Protein 8CQN (pdb70)

InterPro domains:
  IPR057717 BBH37-like, helical domain [PF25672] (109-293)
  IPR058057 Lipoprotein BBH37-like [NF033721] (5-291)

Radius of gyration: 50.83 Å; Cα contacts (8 Å, |Δi|>4): 331; chains: 2; bounding box: 78×73×153 Å

Foldseek 3Di:
DDDDDPVLVVLVVVLVVCVPPVCVVANLVRQLVVLVVVLVVLVVVLVVLVVVLVVLVVVLVVCVVVCVVCVVVNVVSVVVNVVSVVVNVVSVVVNVVSVVSSVVSVVVVVVSVVSVVVSVVVVVVVVVVVVVVVVVVVVVVVVVVVVVVVVVVVVVVVVVCVVVVPCVVVVVCVVVVCVVVVVDD/DDQDDPVLVVLVCVLVVCCVPPCPPPDLVNQLVVLVVVLVVLVVVLVVLVVVLVVLVCVLVPVQVVPPDNPPVNCVSVVVNVVSVVVNVVSVVVSVVSVVSSVVSVVVNVVSVVSVVVSVVVVVVVVVVVVVVVVVVVVVVVVVVVVVVVVVVVVVVVVVPVPCVVVVVVVVVVVVVVVVVVVVVVD

Organism: Borreliella burgdorferi (strain ATCC 35210 / DSM 4680 / CIP 102532 / B31) (NCBI:txid224326)

Nearest PDB structures (foldseek):
  8cqn-assembly1_A  TM=1.005E+00  e=6.502E-22  Borreliella burgdorferi B31
  8cqn-assembly1_B  TM=8.896E-01  e=1.145E-18  Borreliella burgdorferi B31
  3zx6-assembly1_B  TM=4.420E-01  e=7.472E-01  Archaeoglobus fulgidus DSM 4304
  5xg2-assembly1_A  TM=3.519E-01  e=7.045E-01  Pyrococcus yayanosii CH1
  8cqn-assembly1_B  TM=1.005E+00  e=1.717E-22  Borreliella burgdorferi B31

Sequence (372 aa):
LIPSTNEEKEADAAIKYLEENILKNSKFSELIREVRVIKDEYALIKADLYDVIGKINNKKTSLMENPKNNRDKINKLTQLLQNNLKIDSELEQLINMIDMAENEISSAAFFFDNAQKRLKESIIKRLESKNNRSYALKLSRQALSDARSALSNLESFASKRIEPMVRKEEIKELIKHAKTVLESLLIPSTNEEKEADAAIKYLEENILKNSKFSELIREVRVIKDEYALIKADLYDVIGKINNKKTSLMENPKNNRDKINKLTQLLQNNLKIDSELEQLINMIDMAENEISSAAFFFDNAQKRLKESIIKRLESKNNRSYALKLSRQALSDARSALSNLESFASKRIEPMVRKEEIKELIKHAKTVLESLNK

Secondary structure (DSSP, 8-state):
----SHHHHHHHHHHHHIIIIITTTS-HHHHHHHHHHHHHHHHHHHHHHHHHHHHHHHHHHHHTTSTTTTHHHHHHHHHHHHHHHHHHHHHHHHHHHHHHHHHHHHHHHHHHHHHHHHHHHHHHHHHHHHHHHHHHHHHHHHHHHHHHHHHHHHHHHHHHTHHHHHHHHHHHHHHHHTHHHHH--/----SHHHHHHHHHHHHIIIIIISS--HHHHHHHHHHHHHHHHHHHHHHHHHHHHHHHHTTTTSSS-TTTTHHHHHHHHHHHHTTHHHHHHHHHHHHHHHHHHHHHHHHHHHHHHHHHHHHHHHHHHHHHHHHHHHHHHHHHHHHHHHHHHHHHHHHHTTSHHHHHHHHHHHHHHHHHHHHHHHHT-

Solvent-accessible surface area: 23022 Å² total; per-residue (Å²): 166,145,25,64,52,126,50,3,119,98,0,36,63,9,1,77,152,6,52,109,66,64,21,171,127,42,116,31,70,78,19,33,136,54,12,122,84,19,68,89,53,0,56,127,10,62,58,56,1,166,65,3,28,25,115,0,59,100,72,40,79,58,29,83,140,90,78,189,141,27,166,90,68,16,81,105,0,57,122,10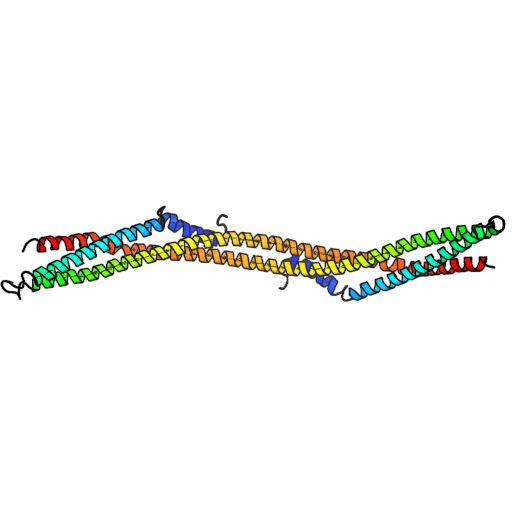,22,94,72,1,79,152,23,41,63,53,0,69,107,4,35,76,41,8,56,98,5,35,90,19,0,54,24,0,36,109,58,24,54,31,0,48,103,44,12,135,73,0,11,90,52,42,58,64,8,137,94,20,104,66,105,2,74,111,3,2,150,68,0,16,58,17,1,142,37,0,48,70,21,4,104,30,8,51,67,47,54,88,60,0,110,92,70,35,97,106,9,61,110,95,5,93,126,11,75,81,71,18,146,74,139,166,143,29,60,26,120,61,2,115,89,0,30,63,23,6,87,109,1,68,116,76,66,19,135,164,35,168,27,71,73,18,32,132,64,1,133,76,14,76,96,51,0,56,115,4,78,53,31,2,58,85,3,25,36,118,4,49,84,62,47,69,53,114,61,173,120,28,187,91,70,199,99,47,34,91,95,15,42,108,42,44,123,96,10,87,170,13,36,66,71,0,77,118,0,34,87,62,2,40,98,0,26,93,37,0,61,38,0,19,120,62,14,65,23,0,55,123,67,12,116,76,0,8,93,45,41,58,59,10,119,91,12,159,75,108,6,66,118,16,3,137,70,0,36,58,11,1,124,36,0,49,61,29,19,100,37,7,52,98,30,94,112,90,1,72,86,63,31,91,83,0,66,86,76,5,130,110,2,84,78,40,20,114,64,20,80,188

B-factor: mean 64.18, std 29.11, range [23.07, 225.37]

Structure (mmCIF, N/CA/C/O backbone):
data_8CQN
#
_entry.id   8CQN
#
_cell.length_a   99.072
_cell.length_b   52.133
_cell.length_c   95.018
_cell.angle_alpha   90.000
_cell.angle_beta   90.400
_cell.angle_gamma   90.000
#
_symmetry.space_group_name_H-M   'C 1 2 1'
#
loop_
_atom_site.group_PDB
_atom_site.id
_atom_site.type_symbol
_atom_site.label_atom_id
_atom_site.label_alt_id
_atom_site.label_comp_id
_atom_site.label_asym_id
_atom_site.label_entity_id
_atom_site.label_seq_id
_atom_site.pdbx_PDB_ins_code
_atom_site.Cartn_x
_atom_site.Cartn_y
_atom_site.Cartn_z
_atom_site.occupancy
_atom_site.B_iso_or_equiv
_atom_site.auth_seq_id
_atom_site.auth_comp_id
_atom_site.auth_asym_id
_atom_site.auth_atom_id
_atom_site.pdbx_PDB_model_num
ATOM 1 N N . LEU A 1 88 ? 14.574 -0.759 26.650 1.00 75.62 5 LEU A N 1
ATOM 2 C CA . LEU A 1 88 ? 14.608 -0.484 28.142 1.00 80.84 5 LEU A CA 1
ATOM 3 C C . LEU A 1 88 ? 13.190 -0.408 28.720 1.00 68.70 5 LEU A C 1
ATOM 4 O O . LEU A 1 88 ? 12.966 -0.987 29.767 1.00 75.83 5 LEU A O 1
ATOM 9 N N . ILE A 1 89 ? 12.285 0.305 28.060 1.00 69.61 6 ILE A N 1
ATOM 10 C CA . ILE A 1 89 ? 10.812 0.315 28.328 1.00 77.36 6 ILE A CA 1
ATOM 11 C C . ILE A 1 89 ? 10.332 -1.102 28.702 1.00 77.17 6 ILE A C 1
ATOM 12 O O . ILE A 1 89 ? 10.770 -2.093 28.110 1.00 81.69 6 ILE A O 1
ATOM 17 N N . PRO A 1 90 ? 9.462 -1.269 29.734 1.00 73.25 7 PRO A N 1
ATOM 18 C CA . PRO A 1 90 ? 8.870 -2.572 30.041 1.00 69.12 7 PRO A CA 1
ATOM 19 C C . PRO A 1 90 ? 7.706 -2.901 29.102 1.00 69.65 7 PRO A C 1
ATOM 20 O O . PRO A 1 90 ? 6.943 -1.987 28.780 1.00 67.36 7 PRO A O 1
ATOM 24 N N . SER A 1 91 ? 7.558 -4.181 28.740 1.00 70.12 8 SER A N 1
ATOM 25 C CA . SER A 1 91 ? 6.609 -4.651 27.692 1.00 66.51 8 SER A CA 1
ATOM 26 C C . SER A 1 91 ? 5.677 -5.740 28.212 1.00 60.95 8 SER A C 1
ATOM 27 O O . SER A 1 91 ? 4.473 -5.544 28.066 1.00 60.53 8 SER A O 1
ATOM 30 N N . THR A 1 92 ? 6.216 -6.835 28.767 1.00 62.53 9 THR A N 1
ATOM 31 C CA . THR A 1 92 ? 5.423 -8.000 29.260 1.00 61.55 9 THR A CA 1
ATOM 32 C C . THR A 1 92 ? 4.372 -7.511 30.262 1.00 55.06 9 THR A C 1
ATOM 33 O O . THR A 1 92 ? 4.553 -6.408 30.797 1.00 63.00 9 THR A O 1
ATOM 37 N N . ASN A 1 93 ? 3.302 -8.276 30.492 1.00 58.21 10 ASN A N 1
ATOM 38 C CA . ASN A 1 93 ? 2.190 -7.858 31.396 1.00 63.04 10 ASN A CA 1
ATOM 39 C C . ASN A 1 93 ? 2.721 -7.637 32.822 1.00 62.59 10 ASN A C 1
ATOM 40 O O . ASN A 1 93 ? 2.224 -6.707 33.497 1.00 54.44 10 ASN A O 1
ATOM 45 N N . GLU A 1 94 ? 3.715 -8.432 33.232 1.00 52.31 11 GLU A N 1
ATOM 46 C CA . GLU A 1 94 ? 4.229 -8.498 34.619 1.00 50.22 11 GLU A CA 1
ATOM 47 C C . GLU A 1 94 ? 5.174 -7.311 34.826 1.00 54.36 11 GLU A C 1
ATOM 48 O O . GLU A 1 94 ? 5.055 -6.599 35.870 1.00 56.90 11 GLU A O 1
ATOM 54 N N . GLU A 1 95 ? 6.058 -7.084 33.853 1.00 52.55 12 GLU A N 1
ATOM 55 C CA . GLU A 1 95 ? 6.957 -5.899 33.812 1.00 52.67 12 GLU A CA 1
ATOM 56 C C . GLU A 1 95 ? 6.128 -4.622 33.951 1.00 52.70 12 GLU A C 1
ATOM 57 O O . GLU A 1 95 ? 6.534 -3.749 34.710 1.00 53.54 12 GLU A O 1
ATOM 63 N N . LYS A 1 96 ? 5.010 -4.509 33.242 1.00 58.03 13 LYS A N 1
ATOM 64 C CA . LYS A 1 96 ? 4.182 -3.280 33.319 1.00 60.98 13 LYS A CA 1
ATOM 65 C C . LYS A 1 96 ? 3.592 -3.237 34.726 1.00 57.11 13 LYS A C 1
ATOM 66 O O . LYS A 1 96 ? 3.569 -2.136 35.318 1.00 68.27 13 LYS A O 1
ATOM 72 N N . GLU A 1 97 ? 3.180 -4.393 35.258 1.00 52.67 14 GLU A N 1
ATOM 73 C CA . GLU A 1 97 ? 2.427 -4.483 36.542 1.00 50.74 14 GLU A CA 1
ATOM 74 C C . GLU A 1 97 ? 3.330 -3.967 37.679 1.00 50.87 14 GLU A C 1
ATOM 75 O O . GLU A 1 97 ? 2.864 -3.151 38.502 1.00 51.77 14 GLU A O 1
ATOM 81 N N . ALA A 1 98 ? 4.598 -4.369 37.681 1.00 46.58 15 ALA A N 1
ATOM 82 C CA . ALA A 1 98 ? 5.629 -3.829 38.588 1.00 50.99 15 ALA A CA 1
ATOM 83 C C . ALA A 1 98 ? 5.792 -2.344 38.311 1.00 54.42 15 ALA A C 1
ATOM 84 O O . ALA A 1 98 ? 5.513 -1.557 39.228 1.00 66.17 15 ALA A O 1
ATOM 86 N N . ASP A 1 99 ? 6.186 -1.980 37.090 1.00 56.30 16 ASP A N 1
ATOM 87 C CA . ASP A 1 99 ? 6.461 -0.565 36.735 1.00 59.76 16 ASP A CA 1
ATOM 88 C C . ASP A 1 99 ? 5.341 0.297 37.328 1.00 60.73 16 ASP A C 1
ATOM 89 O O . ASP A 1 99 ? 5.647 1.295 38.044 1.00 54.84 16 ASP A O 1
ATOM 94 N N . ALA A 1 100 ? 4.096 -0.119 37.098 1.00 57.64 17 ALA A N 1
ATOM 95 C CA . ALA A 1 100 ? 2.880 0.620 37.507 1.00 58.68 17 ALA A CA 1
ATOM 96 C C . ALA A 1 100 ? 2.895 0.826 39.024 1.00 59.14 17 ALA A C 1
ATOM 97 O O . ALA A 1 100 ? 2.781 1.986 39.445 1.00 75.77 17 ALA A O 1
ATOM 99 N N . ALA A 1 101 ? 3.135 -0.235 39.801 1.00 58.35 18 ALA A N 1
ATOM 100 C CA . ALA A 1 101 ? 3.244 -0.216 41.287 1.00 55.54 18 ALA A CA 1
ATOM 101 C C . ALA A 1 101 ? 4.372 0.713 41.764 1.00 50.51 18 ALA A C 1
ATOM 102 O O . ALA A 1 101 ? 4.150 1.491 42.680 1.00 56.02 18 ALA A O 1
ATOM 104 N N . ILE A 1 102 ? 5.556 0.593 41.183 1.00 55.36 19 ILE A N 1
ATOM 105 C CA . ILE A 1 102 ? 6.742 1.418 41.543 1.00 57.46 19 ILE A CA 1
ATOM 106 C C . ILE A 1 102 ? 6.457 2.894 41.247 1.00 61.52 19 ILE A C 1
ATOM 107 O O . ILE A 1 102 ? 6.696 3.723 42.130 1.00 72.12 19 ILE A O 1
ATOM 112 N N . LYS A 1 103 ? 5.969 3.219 40.056 1.00 65.92 20 LYS A N 1
ATOM 113 C CA . LYS A 1 103 ? 5.735 4.633 39.643 1.00 72.13 20 LYS A CA 1
ATOM 114 C C . LYS A 1 103 ? 4.623 5.236 40.514 1.00 69.42 20 LYS A C 1
ATOM 115 O O . LYS A 1 103 ? 4.632 6.478 40.748 1.00 60.88 20 LYS A O 1
ATOM 121 N N . TYR A 1 104 ? 3.708 4.388 40.998 1.00 67.94 21 TYR A N 1
ATOM 122 C CA . TYR A 1 104 ? 2.565 4.823 41.839 1.00 72.08 21 TYR A CA 1
ATOM 123 C C . TYR A 1 104 ? 3.077 5.232 43.227 1.00 66.85 21 TYR A C 1
ATOM 124 O O . TYR A 1 104 ? 2.583 6.229 43.779 1.00 61.20 21 TYR A O 1
ATOM 133 N N . LEU A 1 105 ? 4.048 4.500 43.773 1.00 67.39 22 LEU A N 1
ATOM 134 C CA . LEU A 1 105 ? 4.689 4.886 45.057 1.00 70.25 22 LEU A CA 1
ATOM 135 C C . LEU A 1 105 ? 5.404 6.203 44.790 1.00 77.20 22 LEU A C 1
ATOM 136 O O . LEU A 1 105 ? 5.032 7.227 45.390 1.00 85.93 22 LEU A O 1
ATOM 141 N N . GLU A 1 106 ? 6.337 6.147 43.845 1.00 83.63 23 GLU A N 1
ATOM 142 C CA . GLU A 1 106 ? 7.178 7.278 43.399 1.00 84.68 23 GLU A CA 1
ATOM 143 C C . GLU A 1 106 ? 6.319 8.541 43.328 1.00 86.46 23 GLU A C 1
ATOM 144 O O . GLU A 1 106 ? 6.603 9.469 44.085 1.00 84.31 23 GLU A O 1
ATOM 150 N N . GLU A 1 107 ? 5.285 8.570 42.492 1.00 82.03 24 GLU A N 1
ATOM 151 C CA . GLU A 1 107 ? 4.806 9.870 41.960 1.00 94.85 24 GLU A CA 1
ATOM 152 C C . GLU A 1 107 ? 3.572 10.403 42.699 1.00 88.02 24 GLU A C 1
ATOM 153 O O . GLU A 1 107 ? 3.024 11.394 42.211 1.00 104.68 24 GLU A O 1
ATOM 159 N N . ASN A 1 108 ? 3.174 9.851 43.846 1.00 87.22 25 ASN A N 1
ATOM 160 C CA . ASN A 1 108 ? 2.195 10.548 44.732 1.00 101.32 25 ASN A CA 1
ATOM 161 C C . ASN A 1 108 ? 2.460 10.280 46.218 1.00 105.25 25 ASN A C 1
ATOM 162 O O . ASN A 1 108 ? 1.956 11.068 47.045 1.00 111.15 25 ASN A O 1
ATOM 167 N N . ILE A 1 109 ? 3.191 9.220 46.560 1.00 99.94 26 ILE A N 1
ATOM 168 C CA . ILE A 1 109 ? 3.575 8.930 47.970 1.00 92.28 26 ILE A CA 1
ATOM 169 C C . ILE A 1 109 ? 4.929 9.597 48.206 1.00 80.24 26 ILE A C 1
ATOM 170 O O . ILE A 1 109 ? 5.000 10.513 49.028 1.00 77.40 26 ILE A O 1
ATOM 175 N N . LEU A 1 110 ? 5.936 9.200 47.432 1.00 82.75 27 LEU A N 1
ATOM 176 C CA . LEU A 1 110 ? 7.346 9.678 47.544 1.00 91.30 27 LEU A CA 1
ATOM 177 C C . LEU A 1 110 ? 7.523 11.033 46.845 1.00 91.95 27 LEU A C 1
ATOM 178 O O . LEU A 1 110 ? 8.671 11.506 46.724 1.00 89.94 27 LEU A O 1
ATOM 183 N N . LYS A 1 111 ? 6.430 11.638 46.389 1.00 107.63 28 LYS A N 1
ATOM 184 C CA . LYS A 1 111 ? 6.438 13.053 45.956 1.00 108.00 28 LYS A CA 1
ATOM 185 C C . LYS A 1 111 ? 5.494 13.867 46.845 1.00 111.49 28 LYS A C 1
ATOM 186 O O . LYS A 1 111 ? 5.454 15.086 46.648 1.00 116.70 28 LYS A O 1
ATOM 192 N N . ASN A 1 112 ? 4.808 13.237 47.810 1.00 117.00 29 ASN A N 1
ATOM 193 C CA . ASN A 1 112 ? 4.057 13.948 48.886 1.00 123.09 29 ASN A CA 1
ATOM 194 C C . ASN A 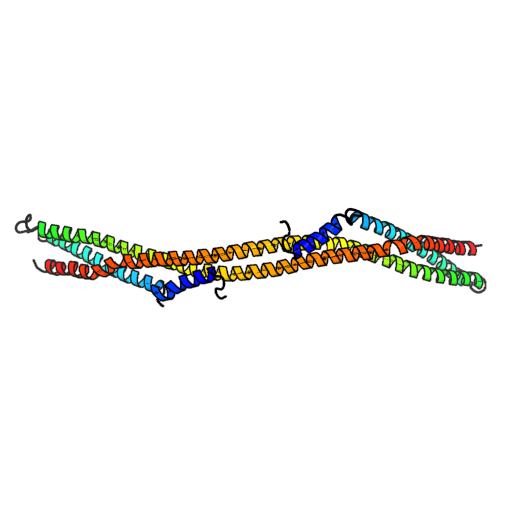1 112 ? 5.015 14.038 50.096 1.00 124.26 29 ASN A C 1
ATOM 195 O O . ASN A 1 112 ? 4.962 15.060 50.810 1.00 115.55 29 ASN A O 1
ATOM 200 N N . SER A 1 113 ? 5.893 13.046 50.302 1.00 121.58 30 SER A N 1
ATOM 201 C CA . SER A 1 113 ? 6.620 12.740 51.567 1.00 110.29 30 SER A CA 1
ATOM 202 C C . SER A 1 113 ? 7.839 11.852 51.288 1.00 95.94 30 SER A C 1
ATOM 203 O O . SER A 1 113 ? 7.652 10.636 51.365 1.00 86.69 30 SER A O 1
ATOM 206 N N . LYS A 1 114 ? 9.032 12.396 51.021 1.00 87.75 31 LYS A N 1
ATOM 207 C CA . LYS A 1 114 ? 10.195 11.565 50.583 1.00 90.91 31 LYS A CA 1
ATOM 208 C C . LYS A 1 114 ? 10.912 10.923 51.788 1.00 85.37 31 LYS A C 1
ATOM 209 O O . LYS A 1 114 ? 10.775 11.441 52.918 1.00 76.98 31 LYS A O 1
ATOM 215 N N . PHE A 1 115 ? 11.704 9.876 51.526 1.00 75.26 32 PHE A N 1
ATOM 216 C CA . PHE A 1 115 ? 12.304 8.962 52.537 1.00 75.31 32 PHE A CA 1
ATOM 217 C C . PHE A 1 115 ? 13.159 9.693 53.571 1.00 78.11 32 PHE A C 1
ATOM 218 O O . PHE A 1 115 ? 12.946 9.480 54.774 1.00 88.71 32 PHE A O 1
ATOM 226 N N . SER A 1 116 ? 14.123 10.495 53.134 1.00 79.93 33 SER A N 1
ATOM 227 C CA . SER A 1 116 ? 14.993 11.280 54.047 1.00 79.45 33 SER A CA 1
ATOM 228 C C . SER A 1 116 ? 14.132 12.023 55.082 1.00 71.11 33 SER A C 1
ATOM 229 O O . SER A 1 116 ? 14.518 12.068 56.266 1.00 65.74 33 SER A O 1
ATOM 232 N N . GLU A 1 117 ? 13.018 12.605 54.644 1.00 64.73 34 GLU A N 1
ATOM 233 C CA . GLU A 1 117 ? 12.229 13.555 55.463 1.00 72.40 34 GLU A CA 1
ATOM 234 C C . GLU A 1 117 ? 11.258 12.753 56.337 1.00 75.51 34 GLU A C 1
ATOM 235 O O . GLU A 1 117 ? 10.697 13.330 57.302 1.00 71.15 34 GLU A O 1
ATOM 241 N N . LEU A 1 118 ? 11.071 11.469 56.022 1.00 74.36 35 LEU A N 1
ATOM 242 C CA . LEU A 1 118 ? 10.257 10.546 56.854 1.00 71.47 35 LEU A CA 1
ATOM 243 C C . LEU A 1 118 ? 11.134 10.010 57.980 1.00 74.92 35 LEU A C 1
ATOM 244 O O . LEU A 1 118 ? 10.608 9.866 59.116 1.00 70.26 35 LEU A O 1
ATOM 249 N N . ILE A 1 119 ? 12.393 9.701 57.650 1.00 71.65 36 ILE A N 1
ATOM 250 C CA . ILE A 1 119 ? 13.442 9.250 58.606 1.00 72.46 36 ILE A CA 1
ATOM 251 C C . ILE A 1 119 ? 13.700 10.371 59.610 1.00 72.74 36 ILE A C 1
ATOM 252 O O . ILE A 1 119 ? 13.780 10.070 60.816 1.00 63.89 36 ILE A O 1
ATOM 257 N N . ARG A 1 120 ? 13.838 11.612 59.141 1.00 73.64 37 ARG A N 1
ATOM 258 C CA . ARG A 1 120 ? 14.123 12.739 60.067 1.00 83.30 37 ARG A CA 1
ATOM 259 C C . ARG A 1 120 ? 12.904 12.862 60.978 1.00 75.74 37 ARG A C 1
ATOM 260 O O . ARG A 1 120 ? 13.084 12.838 62.200 1.00 70.31 37 ARG A O 1
ATOM 268 N N . GLU A 1 121 ? 11.709 12.857 60.388 1.00 77.17 38 GLU A N 1
ATOM 269 C CA . GLU A 1 121 ? 10.428 12.921 61.130 1.00 75.61 38 GLU A CA 1
ATOM 270 C C . GLU A 1 121 ? 10.587 12.071 62.395 1.00 72.93 38 GLU A C 1
ATOM 271 O O . GLU A 1 121 ? 10.588 12.633 63.489 1.00 77.33 38 GLU A O 1
A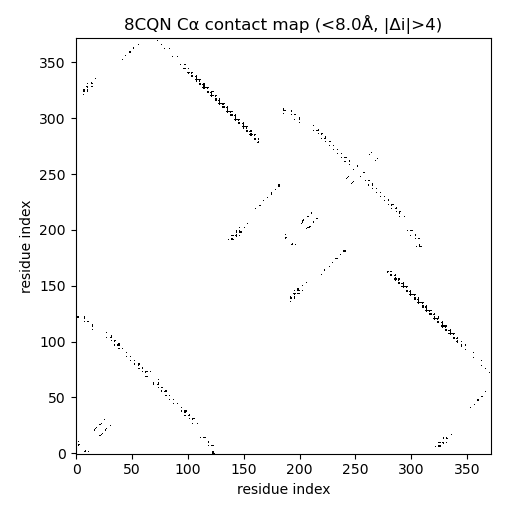TOM 277 N N . VAL A 1 122 ? 10.794 10.766 62.240 1.00 71.91 39 VAL A N 1
ATOM 278 C CA . VAL A 1 122 ? 10.747 9.784 63.362 1.00 65.92 39 VAL A CA 1
ATOM 279 C C . VAL A 1 122 ? 11.899 10.036 64.337 1.00 67.92 39 VAL A C 1
ATOM 280 O O . VAL A 1 122 ? 11.678 9.923 65.545 1.00 65.86 39 VAL A O 1
ATOM 284 N N . ARG A 1 123 ? 13.083 10.356 63.824 1.00 67.86 40 ARG A N 1
ATOM 285 C CA . ARG A 1 123 ? 14.311 10.477 64.644 1.00 73.88 40 ARG A CA 1
ATOM 286 C C . ARG A 1 123 ? 14.149 11.661 65.598 1.00 64.23 40 ARG A C 1
ATOM 287 O O . ARG A 1 123 ? 14.715 11.626 66.679 1.00 67.08 40 ARG A O 1
ATOM 295 N N . VAL A 1 124 ? 13.352 12.645 65.225 1.00 65.17 41 VAL A N 1
ATOM 296 C CA . VAL A 1 124 ? 13.030 13.805 66.099 1.00 61.68 41 VAL A CA 1
ATOM 297 C C . VAL A 1 124 ? 12.289 13.275 67.318 1.00 56.39 41 VAL A C 1
ATOM 298 O O . VAL A 1 124 ? 12.700 13.600 68.439 1.00 60.57 41 VAL A O 1
ATOM 302 N N . ILE A 1 125 ? 11.235 12.491 67.109 1.00 55.11 42 ILE A N 1
ATOM 303 C CA . ILE A 1 125 ? 10.357 12.057 68.227 1.00 56.58 42 ILE A CA 1
ATOM 304 C C . ILE A 1 125 ? 11.084 10.954 69.025 1.00 59.98 42 ILE A C 1
ATOM 305 O O . ILE A 1 125 ? 10.959 10.909 70.278 1.00 62.63 42 ILE A O 1
ATOM 310 N N . LYS A 1 126 ? 11.864 10.123 68.341 1.00 55.55 43 LYS A N 1
ATOM 311 C CA . LYS A 1 126 ? 12.739 9.114 68.982 1.00 54.27 43 LYS A CA 1
ATOM 312 C C . LYS A 1 126 ? 13.610 9.804 70.035 1.00 55.67 43 LYS A C 1
ATOM 313 O O . LYS A 1 126 ? 13.690 9.302 71.174 1.00 47.16 43 LYS A O 1
ATOM 319 N N . ASP A 1 127 ? 14.226 10.922 69.651 1.00 57.03 44 ASP A N 1
ATOM 320 C CA . ASP A 1 127 ? 15.062 11.771 70.540 1.00 59.48 44 ASP A CA 1
ATOM 321 C C . ASP A 1 127 ? 14.189 12.330 71.654 1.00 58.91 44 ASP A C 1
ATOM 322 O O . ASP A 1 127 ? 14.633 12.397 72.806 1.00 64.40 44 ASP A O 1
ATOM 327 N N . GLU A 1 128 ? 12.977 12.709 71.306 1.00 53.28 45 GLU A N 1
ATOM 328 C CA . GLU A 1 128 ? 12.100 13.419 72.250 1.00 53.71 45 GLU A CA 1
ATOM 329 C C . GLU A 1 128 ? 11.737 12.418 73.347 1.00 56.71 45 GLU A C 1
ATOM 330 O O . GLU A 1 128 ? 11.630 12.830 74.512 1.00 64.34 45 GLU A O 1
ATOM 336 N N . TYR A 1 129 ? 11.624 11.137 72.995 1.00 48.62 46 TYR A N 1
ATOM 337 C CA . TYR A 1 129 ? 11.118 10.105 73.928 1.00 47.11 46 TYR A CA 1
ATOM 338 C C . TYR A 1 129 ? 12.273 9.674 74.826 1.00 43.59 46 TYR A C 1
ATOM 339 O O . TYR A 1 129 ? 12.035 9.176 75.880 1.00 47.17 46 TYR A O 1
ATOM 348 N N . ALA A 1 130 ? 13.494 9.849 74.356 1.00 48.56 47 ALA A N 1
ATOM 349 C CA . ALA A 1 130 ? 14.727 9.449 75.048 1.00 47.30 47 ALA A CA 1
ATOM 350 C C . ALA A 1 130 ? 14.974 10.464 76.162 1.00 46.45 47 ALA A C 1
ATOM 351 O O . ALA A 1 130 ? 15.407 10.035 77.271 1.00 56.34 47 ALA A O 1
ATOM 353 N N . LEU A 1 131 ? 14.683 11.734 75.895 1.00 39.52 48 LEU A N 1
ATOM 354 C CA . LEU A 1 131 ? 14.755 12.797 76.939 1.00 44.27 48 LEU A CA 1
ATOM 355 C C . LEU A 1 131 ? 13.714 12.501 78.019 1.00 37.56 48 LEU A C 1
ATOM 356 O O . LEU A 1 131 ? 13.975 12.728 79.178 1.00 47.27 48 LEU A O 1
ATOM 361 N N . ILE A 1 132 ? 12.548 12.046 77.619 1.00 34.67 49 ILE A N 1
ATOM 362 C CA . ILE A 1 132 ? 11.423 11.782 78.548 1.00 40.19 49 ILE A CA 1
ATOM 363 C C . ILE A 1 132 ? 11.835 10.614 79.435 1.00 40.33 49 ILE A C 1
ATOM 364 O O . ILE A 1 132 ? 11.704 10.750 80.641 1.00 39.42 49 ILE A O 1
ATOM 369 N N . LYS A 1 133 ? 12.325 9.530 78.833 1.00 39.05 50 LYS A N 1
ATOM 370 C CA . LYS A 1 133 ? 12.945 8.414 79.581 1.00 43.33 50 LYS A CA 1
ATOM 371 C C . LYS A 1 133 ? 13.984 8.995 80.547 1.00 37.92 50 LYS A C 1
ATOM 372 O O . LYS A 1 133 ? 13.953 8.677 81.688 1.00 34.96 50 LYS A O 1
ATOM 378 N N . ALA A 1 134 ? 14.919 9.789 80.063 1.00 35.43 51 ALA A N 1
ATOM 379 C CA . ALA A 1 134 ? 16.031 10.294 80.892 1.00 39.53 51 ALA A CA 1
ATOM 380 C C . ALA A 1 134 ? 15.420 10.927 82.138 1.00 40.54 51 ALA A C 1
ATOM 381 O O . ALA A 1 134 ? 15.817 10.603 83.246 1.00 45.69 51 ALA A O 1
ATOM 383 N N . ASP A 1 135 ? 14.453 11.790 81.931 1.00 39.13 52 ASP A N 1
ATOM 384 C CA . ASP A 1 135 ? 13.820 12.562 83.011 1.00 40.87 52 ASP A CA 1
ATOM 385 C C . ASP A 1 135 ? 13.116 11.642 83.990 1.00 38.10 52 ASP A C 1
ATOM 386 O O . ASP A 1 135 ? 13.141 11.909 85.197 1.00 44.00 52 ASP A O 1
ATOM 391 N N . LEU A 1 136 ? 12.426 10.628 83.494 1.00 39.83 53 LEU A N 1
ATOM 392 C CA . LEU A 1 136 ? 11.732 9.681 84.389 1.00 35.79 53 LEU A CA 1
ATOM 393 C C . LEU A 1 136 ? 12.777 8.979 85.252 1.00 37.08 53 LEU A C 1
ATOM 394 O O . LEU A 1 136 ? 12.537 8.807 86.459 1.00 38.43 53 LEU A O 1
ATOM 399 N N . TYR A 1 137 ? 13.897 8.594 84.649 1.00 35.01 54 TYR A N 1
ATOM 400 C CA . TYR A 1 137 ? 14.940 7.789 85.320 1.00 40.82 54 TYR A CA 1
ATOM 401 C C . TYR A 1 137 ? 15.576 8.631 86.427 1.00 37.54 54 TYR A C 1
ATOM 402 O O . TYR A 1 137 ? 16.003 8.119 87.454 1.00 42.67 54 TYR A O 1
ATOM 411 N N . ASP A 1 138 ? 15.646 9.922 86.177 1.00 36.16 55 ASP A N 1
ATOM 412 C CA . ASP A 1 138 ? 16.230 10.922 87.087 1.00 36.83 55 ASP A CA 1
ATOM 413 C C . ASP A 1 138 ? 15.296 10.981 88.284 1.00 37.89 55 ASP A C 1
ATOM 414 O O . ASP A 1 138 ? 15.738 10.819 89.418 1.00 52.64 55 ASP A O 1
ATOM 419 N N . VAL A 1 139 ? 14.015 11.105 88.056 1.00 35.97 56 VAL A N 1
ATOM 420 C CA . VAL A 1 139 ? 13.091 11.282 89.210 1.00 36.73 56 VAL A CA 1
ATOM 421 C C . VAL A 1 139 ? 12.983 9.966 89.968 1.00 32.65 56 VAL A C 1
ATOM 422 O O . VAL A 1 139 ? 13.023 10.010 91.186 1.00 38.21 56 VAL A O 1
ATOM 426 N N . ILE A 1 140 ? 12.920 8.833 89.291 1.00 33.92 57 ILE A N 1
ATOM 427 C CA . ILE A 1 140 ? 12.877 7.501 89.972 1.00 34.47 57 ILE A CA 1
ATOM 428 C C . ILE A 1 140 ? 14.063 7.392 90.920 1.00 31.78 57 ILE A C 1
ATOM 429 O O . ILE A 1 140 ? 13.879 6.957 92.049 1.00 37.11 57 ILE A O 1
ATOM 434 N N . GLY A 1 141 ? 15.250 7.738 90.435 1.00 29.21 58 GLY A N 1
ATOM 435 C CA . GLY A 1 141 ? 16.490 7.667 91.215 1.00 33.09 58 GLY A CA 1
ATOM 436 C C . GLY A 1 141 ? 16.427 8.520 92.474 1.00 34.57 58 GLY A C 1
ATOM 437 O O . GLY A 1 141 ? 16.706 7.985 93.591 1.00 39.71 58 GLY A O 1
ATOM 438 N N . LYS A 1 142 ? 16.054 9.785 92.297 1.00 31.77 59 LYS A N 1
ATOM 439 C CA . LYS A 1 142 ? 15.736 10.718 93.403 1.00 38.50 59 LYS A CA 1
ATOM 440 C C . LYS A 1 142 ? 14.686 10.049 94.311 1.00 41.94 59 LYS A C 1
ATOM 441 O O . LYS A 1 142 ? 14.951 9.993 95.531 1.00 47.34 59 LYS A O 1
ATOM 447 N N . ILE A 1 143 ? 13.597 9.464 93.778 1.00 33.63 60 ILE A N 1
ATOM 448 C CA . ILE A 1 143 ? 12.619 8.793 94.688 1.00 36.83 60 ILE A CA 1
ATOM 449 C C . ILE A 1 143 ? 13.380 7.760 95.523 1.00 35.19 60 ILE A C 1
ATOM 450 O O . ILE A 1 143 ? 13.221 7.771 96.749 1.00 30.20 60 ILE A O 1
ATOM 455 N N . ASN A 1 144 ? 14.162 6.892 94.893 1.00 34.09 61 ASN A N 1
ATOM 456 C CA . ASN A 1 144 ? 14.779 5.744 95.600 1.00 32.56 61 ASN A CA 1
ATOM 457 C C . ASN A 1 144 ? 15.807 6.238 96.607 1.00 34.53 61 ASN A C 1
ATOM 458 O O . ASN A 1 144 ? 15.707 5.884 97.789 1.00 39.88 61 ASN A O 1
ATOM 463 N N . ASN A 1 145 ? 16.682 7.157 96.186 1.00 34.34 62 ASN A N 1
ATOM 464 C CA . ASN A 1 145 ? 17.716 7.701 97.093 1.00 28.55 62 ASN A CA 1
ATOM 465 C C . ASN A 1 145 ? 17.023 8.370 98.280 1.00 29.79 62 ASN A C 1
ATOM 466 O O . ASN A 1 145 ? 17.505 8.211 99.396 1.00 34.35 62 ASN A O 1
ATOM 471 N N . LYS A 1 146 ? 15.892 9.030 98.108 1.00 31.91 63 LYS A N 1
ATOM 472 C CA . LYS A 1 146 ? 15.313 9.696 99.300 1.00 35.76 63 LYS A CA 1
ATOM 473 C C . LYS A 1 146 ? 14.822 8.573 100.207 1.00 44.47 63 LYS A C 1
ATOM 474 O O . LYS A 1 146 ? 15.188 8.562 101.405 1.00 52.58 63 LYS A O 1
ATOM 480 N N . LYS A 1 147 ? 14.124 7.598 99.633 1.00 48.04 64 LYS A N 1
ATOM 481 C CA . LYS A 1 147 ? 13.474 6.513 100.408 1.00 48.98 64 LYS A CA 1
ATOM 482 C C . LYS A 1 147 ? 14.539 5.788 101.219 1.00 47.01 64 LYS A C 1
ATOM 483 O O . LYS A 1 147 ? 14.309 5.538 102.447 1.00 40.66 64 LYS A O 1
ATOM 489 N N . THR A 1 148 ? 15.665 5.469 100.581 1.00 38.99 65 THR A N 1
ATOM 490 C CA . THR A 1 148 ? 16.718 4.718 101.286 1.00 41.18 65 THR A CA 1
ATOM 491 C C . THR A 1 148 ? 17.154 5.488 102.542 1.00 42.46 65 THR A C 1
ATOM 492 O O . THR A 1 148 ? 17.143 4.917 103.664 1.00 45.89 65 THR A O 1
ATOM 496 N N . SER A 1 149 ? 17.457 6.765 102.390 1.00 39.89 66 SER A N 1
ATOM 497 C CA . SER A 1 149 ? 17.892 7.637 103.508 1.00 42.78 66 SER A CA 1
ATOM 498 C C . SER A 1 149 ? 16.845 7.582 104.622 1.00 38.32 66 SER A C 1
ATOM 499 O O . SER A 1 149 ? 17.156 7.187 105.701 1.00 53.80 66 SER A O 1
ATOM 502 N N . LEU A 1 150 ? 15.622 7.928 104.313 1.00 37.70 67 LEU A N 1
ATOM 503 C CA . LEU A 1 150 ? 14.502 7.890 105.269 1.00 41.73 67 LEU A CA 1
ATOM 504 C C . LEU A 1 150 ? 14.427 6.501 105.920 1.00 40.67 67 LEU A C 1
ATOM 505 O O . LEU A 1 150 ? 13.885 6.356 107.031 1.00 40.04 67 LEU A O 1
ATOM 510 N N . MET A 1 151 ? 14.929 5.466 105.279 1.00 46.05 68 MET A N 1
ATOM 511 C CA . MET A 1 151 ? 14.688 4.123 105.852 1.00 51.09 68 MET A CA 1
ATOM 512 C C . MET A 1 151 ? 15.599 3.841 107.056 1.00 48.88 68 MET A C 1
ATOM 513 O O . MET A 1 151 ? 15.332 2.858 107.732 1.00 49.02 68 MET A O 1
ATOM 518 N N . GLU A 1 152 ? 16.617 4.649 107.353 1.00 58.45 69 GLU A N 1
ATOM 519 C CA . GLU A 1 152 ? 17.448 4.393 108.565 1.00 71.94 69 GLU A CA 1
ATOM 520 C C . GLU A 1 152 ? 16.762 5.059 109.768 1.00 75.04 69 GLU A C 1
ATOM 521 O O . GLU A 1 152 ? 17.393 5.115 110.830 1.00 97.61 69 GLU A O 1
ATOM 527 N N . ASN A 1 153 ? 15.485 5.443 109.608 1.00 69.77 70 ASN A N 1
ATOM 528 C CA . ASN A 1 153 ? 14.588 6.030 110.635 1.00 64.29 70 ASN A CA 1
ATOM 529 C C . ASN A 1 153 ? 13.132 5.709 110.271 1.00 70.46 70 ASN A C 1
ATOM 530 O O . ASN A 1 153 ? 12.250 6.579 110.271 1.00 69.83 70 ASN A O 1
ATOM 535 N N . PRO A 1 154 ? 12.804 4.421 110.010 1.00 67.36 71 PRO A N 1
ATOM 536 C CA . PRO A 1 154 ? 11.514 4.051 109.421 1.00 60.83 71 PRO A CA 1
ATOM 537 C C . PRO A 1 154 ? 10.261 4.225 110.287 1.00 60.97 71 PRO A C 1
ATOM 538 O O . PRO A 1 154 ? 9.172 4.240 109.753 1.00 71.42 71 PRO A O 1
ATOM 542 N N . LYS A 1 155 ? 10.402 4.310 111.602 1.00 71.35 72 LYS A N 1
ATOM 543 C CA . LYS A 1 155 ? 9.218 4.525 112.464 1.00 67.17 72 LYS A CA 1
ATOM 544 C C . LYS A 1 155 ? 8.737 5.957 112.214 1.00 68.22 72 LYS A C 1
ATOM 545 O O . LYS A 1 155 ? 7.569 6.109 111.816 1.00 59.89 72 LYS A O 1
ATOM 551 N N . ASN A 1 156 ? 9.636 6.949 112.348 1.00 68.55 73 ASN A N 1
ATOM 552 C CA . ASN A 1 156 ? 9.313 8.402 112.232 1.00 66.42 73 ASN A CA 1
ATOM 553 C C . ASN A 1 156 ? 8.936 8.780 110.785 1.00 58.16 73 ASN A C 1
ATOM 554 O O . ASN A 1 156 ? 8.345 9.839 110.587 1.00 46.25 73 ASN A O 1
ATOM 559 N N . ASN A 1 157 ? 9.263 7.951 109.797 1.00 52.98 74 ASN A N 1
ATOM 560 C CA . ASN A 1 157 ? 9.167 8.316 108.365 1.00 55.06 74 ASN A CA 1
ATOM 561 C C . ASN A 1 157 ? 8.154 7.411 107.657 1.00 50.70 74 ASN A C 1
ATOM 562 O O . ASN A 1 157 ? 8.058 7.441 106.422 1.00 52.70 74 ASN A O 1
ATOM 567 N N . ARG A 1 158 ? 7.373 6.671 108.419 1.00 45.87 75 ARG A N 1
ATOM 568 C CA . ARG A 1 158 ? 6.400 5.717 107.854 1.00 45.23 75 ARG A CA 1
ATOM 569 C C . ARG A 1 158 ? 5.617 6.394 106.734 1.00 42.12 75 ARG A C 1
ATOM 570 O O . ARG A 1 158 ? 5.588 5.871 105.604 1.00 46.09 75 ARG A O 1
ATOM 578 N N . ASP A 1 159 ? 4.982 7.512 107.031 1.00 42.97 76 ASP A N 1
ATOM 579 C CA . ASP A 1 159 ? 4.106 8.181 106.047 1.00 41.13 76 ASP A CA 1
ATOM 580 C C . ASP A 1 159 ? 4.968 8.514 104.837 1.00 40.56 76 ASP A C 1
ATOM 581 O O . ASP A 1 159 ? 4.711 7.960 103.748 1.00 51.41 76 ASP A O 1
ATOM 586 N N . LYS A 1 160 ? 6.026 9.278 105.051 1.00 41.68 77 LYS A N 1
ATOM 587 C CA . LYS A 1 160 ? 6.950 9.703 103.974 1.00 40.82 77 LYS A CA 1
ATOM 588 C C . LYS A 1 160 ? 7.290 8.469 103.142 1.00 42.95 77 LYS A C 1
ATOM 589 O O . LYS A 1 160 ? 7.207 8.542 101.915 1.00 42.93 77 LYS A O 1
ATOM 595 N N . ILE A 1 161 ? 7.662 7.371 103.806 1.00 44.74 78 ILE A N 1
ATOM 596 C CA . ILE A 1 161 ? 8.192 6.135 103.149 1.00 41.19 78 ILE A CA 1
ATOM 597 C C . ILE A 1 161 ? 7.088 5.539 102.277 1.00 37.90 78 ILE A C 1
ATOM 598 O O . ILE A 1 161 ? 7.386 5.037 101.171 1.00 35.75 78 ILE A O 1
ATOM 603 N N . ASN A 1 162 ? 5.859 5.590 102.778 1.00 36.45 79 ASN A N 1
ATOM 604 C CA . ASN A 1 162 ? 4.674 5.097 102.056 1.00 36.11 79 ASN A CA 1
ATOM 605 C C . ASN A 1 162 ? 4.432 5.991 100.840 1.00 41.75 79 ASN A C 1
ATOM 606 O O . ASN A 1 162 ? 4.460 5.477 99.710 1.00 48.69 79 ASN A O 1
ATOM 611 N N . LYS A 1 163 ? 4.306 7.299 101.006 1.00 43.70 80 LYS A N 1
ATOM 612 C CA . LYS A 1 163 ? 4.089 8.164 99.812 1.00 45.46 80 LYS A CA 1
ATOM 613 C C . LYS A 1 163 ? 5.152 7.823 98.758 1.00 38.46 80 LYS A C 1
ATOM 614 O O . LYS A 1 163 ? 4.836 7.750 97.584 1.00 47.65 80 LYS A O 1
ATOM 620 N N . LEU A 1 164 ? 6.378 7.597 99.191 1.00 32.39 81 LEU A N 1
ATOM 621 C CA . LEU A 1 164 ? 7.550 7.423 98.329 1.00 33.46 81 LEU A CA 1
ATOM 622 C C . LEU A 1 164 ? 7.447 6.040 97.668 1.00 38.88 81 LEU A C 1
ATOM 623 O O . LEU A 1 164 ? 7.692 5.945 96.431 1.00 37.54 81 LEU A O 1
ATOM 628 N N . THR A 1 165 ? 7.128 4.991 98.441 1.00 35.53 82 THR A N 1
ATOM 629 C CA . THR A 1 165 ? 6.993 3.620 97.894 1.00 36.28 82 THR A CA 1
ATOM 630 C C . THR A 1 165 ? 5.951 3.693 96.768 1.00 39.57 82 THR A C 1
ATOM 631 O O . THR A 1 165 ? 6.241 3.324 95.596 1.00 41.23 82 THR A O 1
ATOM 635 N N . GLN A 1 166 ? 4.773 4.187 97.105 1.00 37.84 83 GLN A N 1
ATOM 636 C CA . GLN A 1 166 ? 3.659 4.304 96.137 1.00 40.68 83 GLN A CA 1
ATOM 637 C C . GLN A 1 166 ? 4.155 5.102 94.938 1.00 42.60 83 GLN A C 1
ATOM 638 O O . GLN A 1 166 ? 4.011 4.611 93.814 1.00 46.79 83 GLN A O 1
ATOM 644 N N . LEU A 1 167 ? 4.722 6.281 95.183 1.00 37.98 84 LEU A N 1
ATOM 645 C CA . LEU A 1 167 ? 5.141 7.177 94.091 1.00 39.11 84 LEU A CA 1
ATOM 646 C C . LEU A 1 167 ? 6.084 6.389 93.188 1.00 36.58 84 LEU A C 1
ATOM 647 O O . LEU A 1 167 ? 5.942 6.480 91.976 1.00 37.33 84 LEU A O 1
ATOM 652 N N . LEU A 1 168 ? 6.992 5.606 93.766 1.00 36.66 85 LEU A N 1
ATOM 653 C CA . LEU A 1 168 ? 8.016 4.862 92.989 1.00 39.29 85 LEU A CA 1
ATOM 654 C C . LEU A 1 168 ? 7.320 3.831 92.104 1.00 38.07 85 LEU A C 1
ATOM 655 O O . LEU A 1 168 ? 7.556 3.838 90.883 1.00 45.60 85 LEU A O 1
ATOM 660 N N . GLN A 1 169 ? 6.422 3.049 92.687 1.00 36.28 86 GLN A N 1
ATOM 661 C CA . GLN A 1 169 ? 5.605 2.029 91.977 1.00 36.06 86 GLN A CA 1
ATOM 662 C C . GLN A 1 169 ? 4.833 2.674 90.822 1.00 41.21 86 GLN A C 1
ATOM 663 O O . GLN A 1 169 ? 4.752 2.039 89.722 1.00 44.15 86 GLN A O 1
ATOM 669 N N . ASN A 1 170 ? 4.338 3.906 90.998 1.00 41.69 87 ASN A N 1
ATOM 670 C CA . ASN A 1 170 ? 3.578 4.584 89.919 1.00 36.44 87 ASN A CA 1
ATOM 671 C C . ASN A 1 170 ? 4.541 4.777 88.763 1.00 32.96 87 ASN A C 1
ATOM 672 O O . ASN A 1 170 ? 4.211 4.479 87.635 1.00 39.55 87 ASN A O 1
ATOM 677 N N . ASN A 1 171 ? 5.745 5.196 89.042 1.00 32.40 88 ASN A N 1
ATOM 678 C CA . ASN A 1 171 ? 6.660 5.589 87.954 1.00 32.18 88 ASN A CA 1
ATOM 679 C C . ASN A 1 171 ? 7.209 4.332 87.275 1.00 34.17 88 ASN A C 1
ATOM 680 O O . ASN A 1 171 ? 7.576 4.423 86.115 1.00 36.29 88 ASN A O 1
ATOM 685 N N . LEU A 1 172 ? 7.210 3.166 87.920 1.00 39.75 89 LEU A N 1
ATOM 686 C CA . LEU A 1 172 ? 7.624 1.928 87.210 1.00 40.41 89 LEU A CA 1
ATOM 687 C C . LEU A 1 172 ? 6.557 1.613 86.172 1.00 39.89 89 LEU A C 1
ATOM 688 O O . LEU A 1 172 ? 6.944 1.279 85.065 1.00 48.72 89 LEU A O 1
ATOM 693 N N . LYS A 1 173 ? 5.283 1.743 86.522 1.00 35.87 90 LYS A N 1
ATOM 694 C CA . LYS A 1 173 ? 4.175 1.700 85.530 1.00 43.34 90 LYS A CA 1
ATOM 695 C C . LYS A 1 173 ? 4.418 2.745 84.438 1.00 40.83 90 LYS A C 1
ATOM 696 O O . LYS A 1 173 ? 4.550 2.344 83.273 1.00 44.77 90 LYS A O 1
ATOM 702 N N . ILE A 1 174 ? 4.541 4.025 84.762 1.00 35.06 91 ILE A N 1
ATOM 703 C CA . ILE A 1 174 ? 4.807 4.986 83.661 1.00 35.91 91 ILE A CA 1
ATOM 704 C C . ILE A 1 174 ? 5.958 4.434 82.812 1.00 35.33 91 ILE A C 1
ATOM 705 O O . ILE A 1 174 ? 5.880 4.421 81.556 1.00 34.80 91 ILE A O 1
ATOM 710 N N . ASP A 1 175 ? 7.010 3.961 83.448 1.00 33.17 92 ASP A N 1
ATOM 711 C CA . ASP A 1 175 ? 8.210 3.575 82.672 1.00 34.74 92 ASP A CA 1
ATOM 712 C C . ASP A 1 175 ? 7.794 2.497 81.675 1.00 38.41 92 ASP A C 1
ATOM 713 O O . ASP A 1 175 ? 8.079 2.620 80.451 1.00 44.14 92 ASP A O 1
ATOM 718 N N . SER A 1 176 ? 7.113 1.486 82.183 1.00 34.85 93 SER A N 1
ATOM 719 C CA . SER A 1 176 ? 6.588 0.351 81.390 1.00 39.16 93 SER A CA 1
ATOM 720 C C . SER A 1 176 ? 5.778 0.851 80.156 1.00 41.94 93 SER A C 1
ATOM 721 O O . SER A 1 176 ? 6.060 0.395 79.036 1.00 45.48 93 SER A O 1
ATOM 724 N N . GLU A 1 177 ? 4.815 1.770 80.285 1.00 42.97 94 GLU A N 1
ATOM 725 C CA . GLU A 1 177 ? 4.037 2.236 79.097 1.00 47.25 94 GLU A CA 1
ATOM 726 C C . GLU A 1 177 ? 4.956 3.032 78.166 1.00 47.00 94 GLU A C 1
ATOM 727 O O . GLU A 1 177 ? 4.812 2.976 76.949 1.00 46.85 94 GLU A O 1
ATOM 733 N N . LEU A 1 178 ? 5.881 3.775 78.738 1.00 46.60 95 LEU A N 1
ATOM 734 C CA . LEU A 1 178 ? 6.860 4.527 77.937 1.00 44.30 95 LEU A CA 1
ATOM 735 C C . LEU A 1 178 ? 7.691 3.533 77.124 1.00 43.19 95 LEU A C 1
ATOM 736 O O . LEU A 1 178 ? 7.962 3.790 75.969 1.00 53.88 95 LEU A O 1
ATOM 741 N N . GLU A 1 179 ? 8.144 2.444 77.719 1.00 46.27 96 GLU A N 1
ATOM 742 C CA . GLU A 1 179 ? 8.943 1.458 76.956 1.00 47.74 96 GLU A CA 1
ATOM 743 C C . GLU A 1 179 ? 8.145 1.069 75.721 1.00 41.56 96 GLU A C 1
ATOM 744 O O . GLU A 1 179 ? 8.713 1.150 74.628 1.00 36.57 96 GLU A O 1
ATOM 750 N N . GLN A 1 180 ? 6.887 0.660 75.875 1.00 41.40 97 GLN A N 1
ATOM 751 C CA . GLN A 1 180 ? 6.078 0.215 74.704 1.00 45.96 97 GLN A CA 1
ATOM 752 C C . GLN A 1 180 ? 6.159 1.260 73.584 1.00 49.51 97 GLN A C 1
ATOM 753 O O . GLN A 1 180 ? 6.516 0.901 72.433 1.00 54.70 97 GLN A O 1
ATOM 759 N N . LEU A 1 181 ? 5.917 2.521 73.918 1.00 43.17 98 LEU A N 1
ATOM 760 C CA . LEU A 1 181 ? 5.960 3.635 72.941 1.00 40.36 98 LEU A CA 1
ATOM 761 C C . LEU A 1 181 ? 7.340 3.708 72.316 1.00 39.21 98 LEU A C 1
ATOM 762 O O . LEU A 1 181 ? 7.454 3.960 71.097 1.00 40.65 98 LEU A O 1
ATOM 767 N N . ILE A 1 182 ? 8.375 3.521 73.108 1.00 39.69 99 ILE A N 1
ATOM 768 C CA . ILE A 1 182 ? 9.748 3.601 72.548 1.00 41.22 99 ILE A CA 1
ATOM 769 C C . ILE A 1 182 ? 9.923 2.425 71.592 1.00 44.89 99 ILE A C 1
ATOM 770 O O . ILE A 1 182 ? 10.363 2.654 70.439 1.00 51.82 99 ILE A O 1
ATOM 775 N N . ASN A 1 183 ? 9.474 1.240 71.994 1.00 44.58 100 ASN A N 1
ATOM 776 C CA . ASN A 1 183 ? 9.395 0.087 71.066 1.00 47.10 100 ASN A CA 1
ATOM 777 C C . ASN A 1 183 ? 8.680 0.543 69.784 1.00 51.65 100 ASN A C 1
ATOM 778 O O . ASN A 1 183 ? 9.327 0.515 68.713 1.00 48.93 100 ASN A O 1
ATOM 783 N N . MET A 1 184 ? 7.446 1.043 69.883 1.00 54.09 101 MET A N 1
ATOM 784 C CA . MET A 1 184 ? 6.647 1.457 68.692 1.00 56.00 101 MET A CA 1
ATOM 785 C C . MET A 1 184 ? 7.502 2.337 67.782 1.00 51.96 101 MET A C 1
ATOM 786 O O . MET A 1 184 ? 7.588 2.050 66.560 1.00 56.02 101 MET A O 1
ATOM 791 N N . ILE A 1 185 ? 8.140 3.351 68.346 1.00 44.61 102 ILE A N 1
ATOM 792 C CA . ILE A 1 185 ? 8.946 4.303 67.529 1.00 44.00 102 ILE A CA 1
ATOM 793 C C . ILE A 1 185 ? 10.171 3.585 66.970 1.00 41.63 102 ILE A C 1
ATOM 794 O O . ILE A 1 185 ? 10.697 4.031 65.995 1.00 46.01 102 ILE A O 1
ATOM 799 N N . ASP A 1 186 ? 10.650 2.524 67.594 1.00 49.34 103 ASP A N 1
ATOM 800 C CA . ASP A 1 186 ? 11.803 1.787 67.027 1.00 46.95 103 ASP A CA 1
ATOM 801 C C . ASP A 1 186 ? 11.374 0.995 65.789 1.00 51.54 103 ASP A C 1
ATOM 802 O O . ASP A 1 186 ? 12.050 1.151 64.752 1.00 49.39 103 ASP A O 1
ATOM 807 N N . MET A 1 187 ? 10.297 0.209 65.904 1.00 53.09 104 MET A N 1
ATOM 808 C CA . MET A 1 187 ? 9.679 -0.538 64.780 1.00 63.15 104 MET A CA 1
ATOM 809 C C . MET A 1 187 ? 9.526 0.427 63.611 1.00 60.68 104 MET A C 1
ATOM 810 O O . MET A 1 187 ? 10.095 0.169 62.524 1.00 53.72 104 MET A O 1
ATOM 815 N N . ALA A 1 188 ? 8.834 1.531 63.876 1.00 58.25 105 ALA A N 1
ATOM 816 C CA . ALA A 1 188 ? 8.504 2.567 62.884 1.00 54.86 105 ALA A CA 1
ATOM 817 C C . ALA A 1 188 ? 9.780 2.899 62.136 1.00 51.05 105 ALA A C 1
ATOM 818 O O . ALA A 1 188 ? 9.780 2.811 60.916 1.00 62.82 105 ALA A O 1
ATOM 820 N N . GLU A 1 189 ? 10.841 3.217 62.865 1.00 55.52 106 GLU A N 1
ATOM 821 C CA . GLU A 1 189 ? 12.137 3.632 62.264 1.00 57.90 106 GLU A CA 1
ATOM 822 C C . GLU A 1 189 ? 12.651 2.489 61.382 1.00 60.49 106 GLU A C 1
ATOM 823 O O . GLU A 1 189 ? 13.183 2.795 60.292 1.00 51.21 106 GLU A O 1
ATOM 829 N N . ASN A 1 190 ? 12.504 1.235 61.830 1.00 59.22 107 ASN A N 1
ATOM 830 C CA . ASN A 1 190 ? 12.925 0.066 61.025 1.00 65.31 107 ASN A CA 1
ATOM 831 C C . ASN A 1 190 ? 12.034 -0.023 59.777 1.00 64.68 107 ASN A C 1
ATOM 832 O O . ASN A 1 190 ? 12.570 -0.141 58.650 1.00 60.73 107 ASN A O 1
ATOM 837 N N . GLU A 1 191 ? 10.717 0.028 59.968 1.00 59.59 108 GLU A N 1
ATOM 838 C CA . GLU A 1 191 ? 9.731 -0.158 58.871 1.00 63.46 108 GLU A CA 1
ATOM 839 C C . GLU A 1 191 ? 10.097 0.798 57.714 1.00 64.48 108 GLU A C 1
ATOM 840 O O . GLU A 1 191 ? 10.297 0.353 56.569 1.00 75.73 108 GLU A O 1
ATOM 846 N N . ILE A 1 192 ? 10.247 2.074 57.996 1.00 55.83 109 ILE A N 1
ATOM 847 C CA . ILE A 1 192 ? 10.582 3.074 56.953 1.00 60.78 109 ILE A CA 1
ATOM 848 C C . ILE A 1 192 ? 11.942 2.750 56.332 1.00 59.17 109 ILE A C 1
ATOM 849 O O . ILE A 1 192 ? 12.122 3.067 55.154 1.00 71.88 109 ILE A O 1
ATOM 854 N N . SER A 1 193 ? 12.887 2.167 57.059 1.00 51.69 110 SER A N 1
ATOM 855 C CA . SER A 1 193 ? 14.197 1.811 56.458 1.00 59.76 110 SER A CA 1
ATOM 856 C C . SER A 1 193 ? 14.037 0.511 55.673 1.00 62.38 110 SER A C 1
ATOM 857 O O . SER A 1 193 ? 14.811 0.325 54.731 1.00 67.42 110 SER A O 1
ATOM 860 N N . SER A 1 194 ? 13.058 -0.328 56.023 1.00 54.26 111 SER A N 1
ATOM 861 C CA . SER A 1 194 ? 12.667 -1.494 55.197 1.00 57.77 111 SER A CA 1
ATOM 862 C C . SER A 1 194 ? 12.096 -0.993 53.863 1.00 62.01 111 SER A C 1
ATOM 863 O O . SER A 1 194 ? 12.614 -1.411 52.792 1.00 64.44 111 SER A O 1
ATOM 866 N N . ALA A 1 195 ? 11.093 -0.112 53.926 1.00 55.35 112 ALA A N 1
ATOM 867 C CA . ALA A 1 195 ? 10.444 0.509 52.744 1.00 60.58 112 ALA A CA 1
ATOM 868 C C . ALA A 1 195 ? 11.502 0.979 51.742 1.00 57.64 112 ALA A C 1
ATOM 869 O O . ALA A 1 195 ? 11.496 0.495 50.610 1.00 61.21 112 ALA A O 1
ATOM 871 N N . ALA A 1 196 ? 12.376 1.902 52.136 1.00 62.80 113 ALA A N 1
ATOM 872 C CA . ALA A 1 196 ? 13.453 2.409 51.248 1.00 69.25 113 ALA A CA 1
ATOM 873 C C . ALA A 1 196 ? 14.238 1.226 50.671 1.00 64.16 113 ALA A C 1
ATOM 874 O O . ALA A 1 196 ? 14.558 1.258 49.472 1.00 61.44 113 ALA A O 1
ATOM 876 N N . PHE A 1 197 ? 14.515 0.218 51.495 1.00 54.28 114 PHE A N 1
ATOM 877 C CA . PHE A 1 197 ? 15.244 -0.996 51.067 1.00 56.52 114 PHE A CA 1
ATOM 878 C C . PHE A 1 197 ? 14.438 -1.705 49.985 1.00 59.41 114 PHE A C 1
ATOM 879 O O . PHE A 1 197 ? 14.918 -1.855 48.860 1.00 72.08 114 PHE A O 1
ATOM 887 N N . PHE A 1 198 ? 13.226 -2.106 50.328 1.00 60.40 115 PHE A N 1
ATOM 888 C CA . PHE A 1 198 ? 12.333 -2.876 49.431 1.00 60.90 115 PHE A CA 1
ATOM 889 C C . PHE A 1 198 ? 12.137 -2.103 48.120 1.00 58.61 115 PHE A C 1
ATOM 890 O O . PHE A 1 198 ? 12.267 -2.707 47.054 1.00 53.71 115 PHE A O 1
ATOM 898 N N . PHE A 1 199 ? 11.853 -0.803 48.205 1.00 55.56 116 PHE A N 1
ATOM 899 C CA . PHE A 1 199 ? 11.572 0.074 47.044 1.00 55.20 116 PHE A CA 1
ATOM 900 C C . PHE A 1 199 ? 12.793 0.025 46.142 1.00 59.30 116 PHE A C 1
ATOM 901 O O . PHE A 1 199 ? 12.682 -0.296 44.954 1.00 61.44 116 PHE A O 1
ATOM 909 N N . ASP A 1 200 ? 13.931 0.328 46.745 1.00 55.57 117 ASP A N 1
ATOM 910 C CA . ASP A 1 200 ? 15.246 0.269 46.086 1.00 55.33 117 ASP A CA 1
ATOM 911 C C . ASP A 1 200 ? 15.308 -1.056 45.328 1.00 60.44 117 ASP A C 1
ATOM 912 O O . ASP A 1 200 ? 15.307 -1.002 44.088 1.00 68.87 117 ASP A O 1
ATOM 917 N N . ASN A 1 201 ? 15.307 -2.186 46.045 1.00 55.45 118 ASN A N 1
ATOM 918 C CA . ASN A 1 201 ? 15.512 -3.545 45.483 1.00 54.02 118 ASN A CA 1
ATOM 919 C C . ASN A 1 201 ? 14.535 -3.737 44.318 1.00 60.60 118 ASN A C 1
ATOM 920 O O . ASN A 1 201 ? 14.903 -4.306 43.286 1.00 63.77 118 ASN A O 1
ATOM 925 N N . ALA A 1 202 ? 13.300 -3.308 44.502 1.00 57.55 119 ALA A N 1
ATOM 926 C CA . ALA A 1 202 ? 12.221 -3.501 43.516 1.00 54.82 119 ALA A CA 1
ATOM 927 C C . ALA A 1 202 ? 12.683 -2.891 42.191 1.00 56.34 119 ALA A C 1
ATOM 928 O O . ALA A 1 202 ? 12.596 -3.550 41.168 1.00 56.18 119 ALA A O 1
ATOM 930 N N . GLN A 1 203 ? 13.192 -1.666 42.227 1.00 59.74 120 GLN A N 1
ATOM 931 C CA . GLN A 1 203 ? 13.636 -0.940 41.011 1.00 57.64 120 GLN A CA 1
ATOM 932 C C . GLN A 1 203 ? 14.751 -1.719 40.315 1.00 58.17 120 GLN A C 1
ATOM 933 O O . GLN A 1 203 ? 14.792 -1.697 39.067 1.00 53.19 120 GLN A O 1
ATOM 939 N N . LYS A 1 204 ? 15.632 -2.323 41.118 1.00 59.67 121 LYS A N 1
ATOM 940 C CA . LYS A 1 204 ? 16.794 -3.126 40.667 1.00 64.19 121 LYS A CA 1
ATOM 941 C C . LYS A 1 204 ? 16.281 -4.414 40.041 1.00 62.14 121 LYS A C 1
ATOM 942 O O . LYS A 1 204 ? 16.858 -4.843 39.034 1.00 69.05 121 LYS A O 1
ATOM 948 N N . ARG A 1 205 ? 15.258 -5.003 40.657 1.00 57.69 122 ARG A N 1
ATOM 949 C CA . ARG A 1 205 ? 14.737 -6.349 40.312 1.00 55.17 122 ARG A CA 1
ATOM 950 C C . ARG A 1 205 ? 14.024 -6.235 38.963 1.00 56.69 122 ARG A C 1
ATOM 951 O O . ARG A 1 205 ? 14.201 -7.113 38.118 1.00 64.25 122 ARG A O 1
ATOM 959 N N . LEU A 1 206 ? 13.327 -5.133 38.742 1.00 50.53 123 LEU A N 1
ATOM 960 C CA . LEU A 1 206 ? 12.676 -4.829 37.453 1.00 52.11 123 LEU A CA 1
ATOM 961 C C . LEU A 1 206 ? 13.745 -4.525 36.392 1.00 55.93 123 LEU A C 1
ATOM 962 O O . LEU A 1 206 ? 13.632 -5.039 35.260 1.00 58.45 123 LEU A O 1
ATOM 967 N N . LYS A 1 207 ? 14.716 -3.669 36.678 1.00 57.48 124 LYS A N 1
ATOM 968 C CA . LYS A 1 207 ? 15.787 -3.414 35.679 1.00 63.92 124 LYS A CA 1
ATOM 969 C C . LYS A 1 207 ? 16.310 -4.788 35.227 1.00 62.37 124 LYS A C 1
ATOM 970 O O . LYS A 1 207 ? 16.246 -5.079 34.017 1.00 57.17 124 LYS A O 1
ATOM 976 N N . GLU A 1 208 ? 16.708 -5.630 36.188 1.00 55.54 125 GLU A N 1
ATOM 977 C CA . GLU A 1 208 ? 17.294 -6.983 35.972 1.00 56.62 125 GLU A CA 1
ATOM 978 C C . GLU A 1 208 ? 16.355 -7.894 35.159 1.00 57.03 125 GLU A C 1
ATOM 979 O O . GLU A 1 208 ? 16.831 -8.807 34.469 1.00 51.55 125 GLU A O 1
ATOM 985 N N . SER A 1 209 ? 15.048 -7.696 35.246 1.00 57.95 126 SER A N 1
ATOM 986 C CA . SER A 1 209 ? 14.082 -8.587 34.568 1.00 55.07 126 SER A CA 1
ATOM 987 C C . SER A 1 209 ? 14.028 -8.195 33.095 1.00 51.58 126 SER A C 1
ATOM 988 O O . SER A 1 209 ? 14.098 -9.098 32.233 1.00 48.23 126 SER A O 1
ATOM 991 N N . ILE A 1 210 ? 13.912 -6.897 32.830 1.00 45.68 127 ILE A N 1
ATOM 992 C CA . ILE A 1 210 ? 13.908 -6.340 31.447 1.00 44.79 127 ILE A CA 1
ATOM 993 C C . ILE A 1 210 ? 15.205 -6.751 30.734 1.00 45.70 127 ILE A C 1
ATOM 994 O O . ILE A 1 210 ? 15.136 -7.112 29.552 1.00 44.17 127 ILE A O 1
ATOM 999 N N . ILE A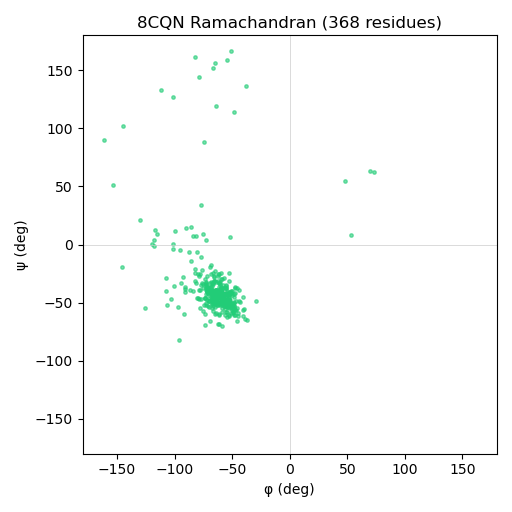 1 211 ? 16.341 -6.693 31.428 1.00 50.81 128 ILE A N 1
ATOM 1000 C CA . ILE A 1 211 ? 17.673 -7.028 30.859 1.00 54.07 128 ILE A CA 1
ATOM 1001 C C . ILE A 1 211 ? 17.635 -8.510 30.506 1.00 50.52 128 ILE A C 1
ATOM 1002 O O . ILE A 1 211 ? 18.138 -8.839 29.436 1.00 58.48 128 ILE A O 1
ATOM 1007 N N . LYS A 1 212 ? 17.078 -9.371 31.356 1.00 48.04 129 LYS A N 1
ATOM 1008 C CA . LYS A 1 212 ? 17.036 -10.834 31.047 1.00 49.11 129 LYS A CA 1
ATOM 1009 C C . LYS A 1 212 ? 16.081 -11.054 29.876 1.00 47.69 129 LYS A C 1
ATOM 1010 O O . LYS A 1 212 ? 16.316 -11.981 29.084 1.00 52.60 129 LYS A O 1
ATOM 1016 N N . ARG A 1 213 ? 14.995 -10.288 29.819 1.00 49.64 130 ARG A N 1
ATOM 1017 C CA . ARG A 1 213 ? 14.033 -10.480 28.717 1.00 53.79 130 ARG A CA 1
ATOM 1018 C C . ARG A 1 213 ? 14.859 -10.305 27.449 1.00 46.41 130 ARG A C 1
ATOM 1019 O O . ARG A 1 213 ? 14.811 -11.211 26.602 1.00 48.64 130 ARG A O 1
ATOM 1027 N N . LEU A 1 214 ? 15.666 -9.251 27.389 1.00 38.62 131 LEU A N 1
ATOM 1028 C CA . LEU A 1 214 ? 16.441 -8.931 26.166 1.00 42.83 131 LEU A CA 1
ATOM 1029 C C . LEU A 1 214 ? 17.467 -10.041 25.906 1.00 44.93 131 LEU A C 1
ATOM 1030 O O . LEU A 1 214 ? 17.762 -10.306 24.726 1.00 54.52 131 LEU A O 1
ATOM 1035 N N . GLU A 1 215 ? 17.982 -10.674 26.960 1.00 47.33 132 GLU A N 1
ATOM 1036 C CA . GLU A 1 215 ? 18.956 -11.779 26.854 1.00 47.14 132 GLU A CA 1
ATOM 1037 C C . GLU A 1 215 ? 18.244 -12.963 26.172 1.00 53.63 132 GLU A C 1
ATOM 1038 O O . GLU A 1 215 ? 18.779 -13.479 25.173 1.00 52.74 132 GLU A O 1
ATOM 1044 N N . SER A 1 216 ? 17.057 -13.373 26.620 1.00 48.67 133 SER A N 1
ATOM 1045 C CA . SER A 1 216 ? 16.311 -14.453 25.916 1.00 52.25 133 SER A CA 1
ATOM 1046 C C . SER A 1 216 ? 15.981 -14.051 24.451 1.00 46.25 133 SER A C 1
ATOM 1047 O O . SER A 1 216 ? 16.031 -14.919 23.537 1.00 40.04 133 SER A O 1
ATOM 1050 N N . LYS A 1 217 ? 15.636 -12.788 24.212 1.00 42.80 134 LYS A N 1
ATOM 1051 C CA . LYS A 1 217 ? 15.260 -12.304 22.860 1.00 44.31 134 LYS A CA 1
ATOM 1052 C C . LYS A 1 217 ? 16.487 -12.511 21.957 1.00 45.05 134 LYS A C 1
ATOM 1053 O O . LYS A 1 217 ? 16.379 -13.218 20.925 1.00 43.38 134 LYS A O 1
ATOM 1059 N N . ASN A 1 218 ? 17.639 -12.019 22.404 1.00 42.65 135 ASN A N 1
ATOM 1060 C CA . ASN A 1 218 ? 18.926 -12.130 21.680 1.00 44.44 135 ASN A CA 1
ATOM 1061 C C . ASN A 1 218 ? 19.296 -13.603 21.485 1.00 43.28 135 ASN A C 1
ATOM 1062 O O . ASN A 1 218 ? 19.777 -13.971 20.406 1.00 50.99 135 ASN A O 1
ATOM 1067 N N . ASN A 1 219 ? 19.081 -14.407 22.509 1.00 47.09 136 ASN A N 1
ATOM 1068 C CA . ASN A 1 219 ? 19.397 -15.850 22.511 1.00 44.66 136 ASN A CA 1
ATOM 1069 C C . ASN A 1 219 ? 18.509 -16.536 21.487 1.00 44.89 136 ASN A C 1
ATOM 1070 O O . ASN A 1 219 ? 19.044 -17.372 20.793 1.00 50.05 136 ASN A O 1
ATOM 1075 N N . ARG A 1 220 ? 17.217 -16.210 21.422 1.00 47.69 137 ARG A N 1
ATOM 1076 C CA . ARG A 1 220 ? 16.253 -16.912 20.530 1.00 44.05 137 ARG A CA 1
ATOM 1077 C C . ARG A 1 220 ? 16.553 -16.530 19.079 1.00 43.96 137 ARG A C 1
ATOM 1078 O O . ARG A 1 220 ? 16.498 -17.394 18.202 1.00 40.84 137 ARG A O 1
ATOM 1086 N N . SER A 1 221 ? 16.827 -15.245 18.867 1.00 38.47 138 SER A N 1
ATOM 1087 C CA . SER A 1 221 ? 17.285 -14.661 17.593 1.00 33.24 138 SER A CA 1
ATOM 1088 C C . SER A 1 221 ? 18.569 -15.356 17.090 1.00 31.95 138 SER A C 1
ATOM 1089 O O . SER A 1 221 ? 18.635 -15.702 15.861 1.00 34.69 138 SER A O 1
ATOM 1092 N N . TYR A 1 222 ? 19.527 -15.636 17.976 1.00 31.11 139 TYR A N 1
ATOM 1093 C CA . TYR A 1 222 ? 20.822 -16.301 17.638 1.00 36.25 139 TYR A CA 1
ATOM 1094 C C . TYR A 1 222 ? 20.601 -17.802 17.340 1.00 39.71 139 TYR A C 1
ATOM 1095 O O . TYR A 1 222 ? 21.220 -18.390 16.413 1.00 41.02 139 TYR A O 1
ATOM 1104 N N . ALA A 1 223 ? 19.693 -18.433 18.074 1.00 36.54 140 ALA A N 1
ATOM 1105 C CA . ALA A 1 223 ? 19.199 -19.788 17.749 1.00 38.72 140 ALA A CA 1
ATOM 1106 C C . ALA A 1 223 ? 18.786 -19.831 16.266 1.00 40.29 140 ALA A C 1
ATOM 1107 O O . ALA A 1 223 ? 19.345 -20.673 15.481 1.00 36.95 140 ALA A O 1
ATOM 1109 N N . LEU A 1 224 ? 17.840 -18.973 15.873 1.00 34.75 141 LEU A N 1
ATOM 1110 C CA . LEU A 1 224 ? 17.315 -19.023 14.496 1.00 33.43 141 LEU A CA 1
ATOM 1111 C C . LEU A 1 224 ? 18.533 -18.928 13.573 1.00 33.93 141 LEU A C 1
ATOM 1112 O O . LEU A 1 224 ? 18.702 -19.743 12.660 1.00 37.99 141 LEU A O 1
ATOM 1117 N N . LYS A 1 225 ? 19.376 -17.944 13.814 1.00 31.68 142 LYS A N 1
ATOM 1118 C CA . LYS A 1 225 ? 20.465 -17.660 12.857 1.00 33.29 142 LYS A CA 1
ATOM 1119 C C . LYS A 1 225 ? 21.387 -18.877 12.822 1.00 30.13 142 LYS A C 1
ATOM 1120 O O . LYS A 1 225 ? 21.834 -19.230 11.717 1.00 26.93 142 LYS A O 1
ATOM 1126 N N . LEU A 1 226 ? 21.696 -19.462 13.986 1.00 28.34 143 LEU A N 1
ATOM 1127 C CA . LEU A 1 226 ? 22.464 -20.734 14.063 1.00 30.31 143 LEU A CA 1
ATOM 1128 C C . LEU A 1 226 ? 21.773 -21.771 13.149 1.00 30.98 143 LEU A C 1
ATOM 1129 O O . LEU A 1 226 ? 22.443 -22.394 12.272 1.00 32.34 143 LEU A O 1
ATOM 1134 N N . SER A 1 227 ? 20.463 -21.914 13.253 1.00 36.87 144 SER A N 1
ATOM 1135 C CA . SER A 1 227 ? 19.723 -22.951 12.489 1.00 40.03 144 SER A CA 1
ATOM 1136 C C . SER A 1 227 ? 19.884 -22.698 10.992 1.00 40.30 144 SER A C 1
ATOM 1137 O O . SER A 1 227 ? 20.002 -23.711 10.247 1.00 43.00 144 SER A O 1
ATOM 1140 N N . ARG A 1 228 ? 19.990 -21.433 10.584 1.00 35.43 145 ARG A N 1
ATOM 1141 C CA . ARG A 1 228 ? 20.098 -21.047 9.156 1.00 36.44 145 ARG A CA 1
ATOM 1142 C C . ARG A 1 228 ? 21.540 -21.235 8.672 1.00 36.08 145 ARG A C 1
ATOM 1143 O O . ARG A 1 228 ? 21.743 -21.835 7.583 1.00 41.88 145 ARG A O 1
ATOM 1151 N N . GLN A 1 229 ? 22.523 -20.779 9.443 1.00 44.02 146 GLN A N 1
ATOM 1152 C CA . GLN A 1 229 ? 23.970 -21.036 9.162 1.00 44.02 146 GLN A CA 1
ATOM 1153 C C . GLN A 1 229 ? 24.184 -22.535 8.997 1.00 36.57 146 GLN A C 1
ATOM 1154 O O . GLN A 1 229 ? 24.932 -22.915 8.094 1.00 33.26 146 GLN A O 1
ATOM 1160 N N . ALA A 1 230 ? 23.616 -23.350 9.895 1.00 32.38 147 ALA A N 1
ATOM 1161 C CA . ALA A 1 230 ? 23.722 -24.822 9.813 1.00 30.73 147 ALA A CA 1
ATOM 1162 C C . ALA A 1 230 ? 23.254 -25.293 8.421 1.00 33.06 147 ALA A C 1
ATOM 1163 O O . ALA A 1 230 ? 24.031 -25.996 7.707 1.00 28.85 147 ALA A O 1
ATOM 1165 N N . LEU A 1 231 ? 22.061 -24.859 7.996 1.00 32.77 148 LEU A N 1
ATOM 1166 C CA . LEU A 1 231 ? 21.504 -25.204 6.654 1.00 34.22 148 LEU A CA 1
ATOM 1167 C C . LEU A 1 231 ? 22.496 -24.815 5.564 1.00 32.77 148 LEU A C 1
ATOM 1168 O O . LEU A 1 231 ? 22.653 -25.530 4.592 1.00 42.25 148 LEU A O 1
ATOM 1173 N N . SER A 1 232 ? 23.073 -23.644 5.701 1.00 32.75 149 SER A N 1
ATOM 1174 C CA . SER A 1 232 ? 23.984 -23.043 4.698 1.00 28.95 149 SER A CA 1
ATOM 1175 C C . SER A 1 232 ? 25.255 -23.870 4.633 1.00 30.93 149 SER A C 1
ATOM 1176 O O . SER A 1 232 ? 25.776 -24.111 3.537 1.00 40.54 149 SER A O 1
ATOM 1179 N N . ASP A 1 233 ? 25.771 -24.262 5.794 1.00 29.31 150 ASP A N 1
ATOM 1180 C CA . ASP A 1 233 ? 26.966 -25.132 5.858 1.00 31.41 150 ASP A CA 1
ATOM 1181 C C . ASP A 1 233 ? 26.705 -26.457 5.120 1.00 31.12 150 ASP A C 1
ATOM 1182 O O . ASP A 1 233 ? 27.618 -26.909 4.335 1.00 29.37 150 ASP A O 1
ATOM 1187 N N . ALA A 1 234 ? 25.540 -27.057 5.349 1.00 24.71 151 ALA A N 1
ATOM 1188 C CA . ALA A 1 234 ? 25.166 -28.354 4.753 1.00 25.84 151 ALA A CA 1
ATOM 1189 C C . ALA A 1 234 ? 25.143 -28.175 3.244 1.00 26.54 151 ALA A C 1
ATOM 1190 O O . ALA A 1 234 ? 25.690 -29.075 2.470 1.00 29.08 151 ALA A O 1
ATOM 1192 N N . ARG A 1 235 ? 24.623 -27.037 2.797 1.00 25.59 152 ARG A N 1
ATOM 1193 C CA . ARG A 1 235 ? 24.622 -26.756 1.335 1.00 28.44 152 ARG A CA 1
ATOM 1194 C C . ARG A 1 235 ? 26.067 -26.550 0.845 1.00 26.88 152 ARG A C 1
ATOM 1195 O O . ARG A 1 235 ? 26.467 -27.132 -0.188 1.00 29.93 152 ARG A O 1
ATOM 1203 N N . SER A 1 236 ? 26.908 -25.826 1.556 1.00 28.19 153 SER A N 1
ATOM 1204 C CA . SER A 1 236 ? 28.266 -25.610 0.995 1.00 27.45 153 SER A CA 1
ATOM 1205 C C . SER A 1 236 ? 28.956 -26.963 0.998 1.00 25.42 153 SER A C 1
ATOM 1206 O O . SER A 1 236 ? 29.601 -27.275 0.018 1.00 31.31 153 SER A O 1
ATOM 1209 N N . ALA A 1 237 ? 28.787 -27.756 2.046 1.00 23.07 154 ALA A N 1
ATOM 1210 C CA . ALA A 1 237 ? 29.286 -29.149 2.090 1.00 25.12 154 ALA A CA 1
ATOM 1211 C C . ALA A 1 237 ? 28.798 -29.883 0.830 1.00 28.72 154 ALA A C 1
ATOM 1212 O O . ALA A 1 237 ? 29.632 -30.342 0.012 1.00 31.53 154 ALA A O 1
ATOM 1214 N N . LEU A 1 238 ? 27.497 -29.865 0.557 1.00 31.93 155 LEU A N 1
ATOM 1215 C CA . LEU A 1 238 ? 26.979 -30.538 -0.663 1.00 31.32 155 LEU A CA 1
ATOM 1216 C C . LEU A 1 238 ? 27.718 -30.064 -1.906 1.00 27.30 155 LEU A C 1
ATOM 1217 O O . LEU A 1 238 ? 28.082 -30.913 -2.719 1.00 25.84 155 LEU A O 1
ATOM 1222 N N . SER A 1 239 ? 27.843 -28.750 -2.087 1.00 28.88 156 SER A N 1
ATOM 1223 C CA . SER A 1 239 ? 28.384 -28.144 -3.336 1.00 26.22 156 SER A CA 1
ATOM 1224 C C . SER A 1 239 ? 29.861 -28.528 -3.425 1.00 27.48 156 SER A C 1
ATOM 1225 O O . SER A 1 239 ? 30.301 -28.901 -4.483 1.00 30.56 156 SER A O 1
ATOM 1228 N N . ASN A 1 240 ? 30.587 -28.541 -2.306 1.00 30.01 157 ASN A N 1
ATOM 1229 C CA . ASN A 1 240 ? 31.996 -29.019 -2.255 1.00 33.81 157 ASN A CA 1
ATOM 1230 C C . ASN A 1 240 ? 32.051 -30.493 -2.649 1.00 33.02 157 ASN A C 1
ATOM 1231 O O . ASN A 1 240 ? 33.002 -30.888 -3.352 1.00 31.09 157 ASN A O 1
ATOM 1236 N N . LEU A 1 241 ? 31.141 -31.310 -2.126 1.00 33.25 158 LEU A N 1
ATOM 1237 C CA . LEU A 1 241 ? 31.185 -32.778 -2.388 1.00 35.93 158 LEU A CA 1
ATOM 1238 C C . LEU A 1 241 ? 30.917 -33.037 -3.860 1.00 34.82 158 LEU A C 1
ATOM 1239 O O . LEU A 1 241 ? 31.551 -33.935 -4.390 1.00 34.96 158 LEU A O 1
ATOM 1244 N N . GLU A 1 242 ? 30.112 -32.201 -4.512 1.00 34.83 159 GLU A N 1
ATOM 1245 C CA . GLU A 1 242 ? 29.810 -32.366 -5.963 1.00 33.61 159 GLU A CA 1
ATOM 1246 C C . GLU A 1 242 ? 31.035 -31.983 -6.780 1.00 35.53 159 GLU A C 1
ATOM 1247 O O . GLU A 1 242 ? 31.223 -32.536 -7.872 1.00 47.68 159 GLU A O 1
ATOM 1253 N N . SER A 1 243 ? 31.812 -31.026 -6.298 1.00 38.40 160 SER A N 1
ATOM 1254 C CA . SER A 1 243 ? 32.988 -30.484 -7.022 1.00 37.92 160 SER A CA 1
ATOM 1255 C C . SER A 1 243 ? 34.084 -31.546 -6.993 1.00 40.52 160 SER A C 1
ATOM 1256 O O . SER A 1 243 ? 34.692 -31.844 -8.065 1.00 34.32 160 SER A O 1
ATOM 1259 N N . PHE A 1 244 ? 34.315 -32.086 -5.792 1.00 37.01 161 PHE A N 1
ATOM 1260 C CA . PHE A 1 244 ? 35.174 -33.268 -5.558 1.00 37.11 161 PHE A CA 1
ATOM 1261 C C . PHE A 1 244 ? 34.726 -34.416 -6.473 1.00 35.62 161 PHE A C 1
ATOM 1262 O O . PHE A 1 244 ? 35.496 -34.964 -7.245 1.00 30.94 161 PHE A O 1
ATOM 1270 N N . ALA A 1 245 ? 33.463 -34.776 -6.425 1.00 43.17 162 ALA A N 1
ATOM 1271 C CA . ALA A 1 245 ? 32.932 -35.893 -7.237 1.00 36.87 162 ALA A CA 1
ATOM 1272 C C . ALA A 1 245 ? 33.392 -35.696 -8.669 1.00 37.26 162 ALA A C 1
ATOM 1273 O O . ALA A 1 245 ? 34.006 -36.619 -9.225 1.00 46.18 162 ALA A O 1
ATOM 1275 N N . SER A 1 246 ? 33.190 -34.517 -9.249 1.00 37.74 163 SER A N 1
ATOM 1276 C CA . SER A 1 246 ? 33.394 -34.371 -10.722 1.00 37.15 163 SER A CA 1
ATOM 1277 C C . SER A 1 246 ? 34.869 -34.175 -11.077 1.00 34.81 163 SER A C 1
ATOM 1278 O O . SER A 1 246 ? 35.272 -34.649 -12.151 1.00 39.48 163 SER A O 1
ATOM 1281 N N . LYS A 1 247 ? 35.655 -33.521 -10.232 1.00 34.28 164 LYS A N 1
ATOM 1282 C CA . LYS A 1 247 ? 37.118 -33.409 -10.438 1.00 41.04 164 LYS A CA 1
ATOM 1283 C C . LYS A 1 247 ? 37.852 -34.762 -10.427 1.00 41.46 164 LYS A C 1
ATOM 1284 O O . LYS A 1 247 ? 38.922 -34.850 -11.077 1.00 46.41 164 LYS A O 1
ATOM 1290 N N . ARG A 1 248 ? 37.380 -35.807 -9.760 1.00 37.81 165 ARG A N 1
ATOM 1291 C CA . ARG A 1 248 ? 38.189 -37.051 -9.832 1.00 41.90 165 ARG A CA 1
ATOM 1292 C C . ARG A 1 248 ? 37.834 -37.925 -11.046 1.00 42.75 165 ARG A C 1
ATOM 1293 O O . ARG A 1 248 ? 38.628 -38.824 -11.310 1.00 44.24 165 ARG A O 1
ATOM 1301 N N . ILE A 1 249 ? 36.803 -37.604 -11.841 1.00 41.44 166 ILE A N 1
ATOM 1302 C CA . ILE A 1 249 ? 36.357 -38.442 -12.995 1.00 35.75 166 ILE A CA 1
ATOM 1303 C C . ILE A 1 249 ? 37.516 -38.608 -13.982 1.00 37.57 166 ILE A C 1
ATOM 1304 O O . ILE A 1 249 ? 38.057 -39.708 -14.065 1.00 36.08 166 ILE A O 1
ATOM 1309 N N . GLU A 1 250 ? 37.897 -37.549 -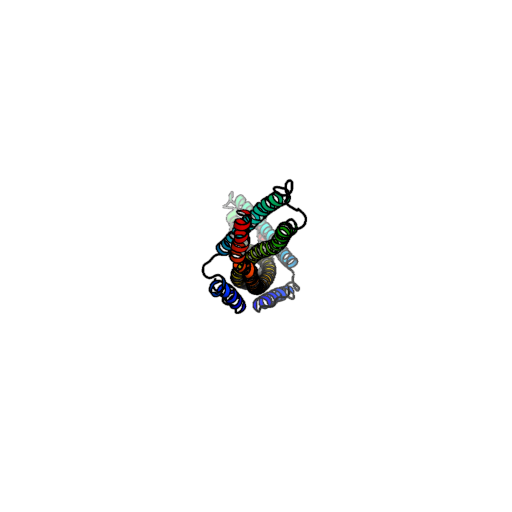14.691 1.00 39.69 167 GLU A N 1
ATOM 1310 C CA . GLU A 1 250 ? 38.971 -37.626 -15.695 1.00 39.19 167 GLU A CA 1
ATOM 1311 C C . GLU A 1 250 ? 40.122 -38.414 -15.086 1.00 39.16 167 GLU A C 1
ATOM 1312 O O . GLU A 1 250 ? 40.497 -39.465 -15.585 1.00 41.39 167 GLU A O 1
ATOM 1318 N N . PRO A 1 251 ? 40.711 -37.997 -13.957 1.00 40.77 168 PRO A N 1
ATOM 1319 C CA . PRO A 1 251 ? 41.874 -38.722 -13.452 1.00 36.32 168 PRO A CA 1
ATOM 1320 C C . PRO A 1 251 ? 41.567 -40.217 -13.255 1.00 37.15 168 PRO A C 1
ATOM 1321 O O . PRO A 1 251 ? 42.379 -41.020 -13.651 1.00 36.90 168 PRO A O 1
ATOM 1325 N N . MET A 1 252 ? 40.411 -40.567 -12.674 1.00 32.26 169 MET A N 1
ATOM 1326 C CA . MET A 1 252 ? 40.046 -41.990 -12.457 1.00 36.05 169 MET A CA 1
ATOM 1327 C C . MET A 1 252 ? 39.975 -42.719 -13.809 1.00 38.69 169 MET A C 1
ATOM 1328 O O . MET A 1 252 ? 40.327 -43.908 -13.865 1.00 50.14 169 MET A O 1
ATOM 1333 N N . VAL A 1 253 ? 39.576 -42.021 -14.868 1.00 42.39 170 VAL A N 1
ATOM 1334 C CA . VAL A 1 253 ? 39.173 -42.608 -16.181 1.00 44.03 170 VAL A CA 1
ATOM 1335 C C . VAL A 1 253 ? 40.371 -42.689 -17.152 1.00 53.63 170 VAL A C 1
ATOM 1336 O O . VAL A 1 253 ? 40.366 -43.568 -18.053 1.00 55.38 170 VAL A O 1
ATOM 1340 N N . ARG A 1 254 ? 41.362 -41.814 -17.027 1.00 48.19 171 ARG A N 1
ATOM 1341 C CA . ARG A 1 254 ? 42.471 -41.787 -18.000 1.00 54.03 171 ARG A CA 1
ATOM 1342 C C . ARG A 1 254 ? 43.713 -42.485 -17.445 1.00 49.75 171 ARG A C 1
ATOM 1343 O O . ARG A 1 254 ? 44.692 -42.527 -18.186 1.00 55.84 171 ARG A O 1
ATOM 1351 N N . LYS A 1 255 ? 43.676 -43.016 -16.221 1.00 43.37 172 LYS A N 1
ATOM 1352 C CA . LYS A 1 255 ? 44.865 -43.558 -15.505 1.00 47.12 172 LYS A CA 1
ATOM 1353 C C . LYS A 1 255 ? 45.425 -44.741 -16.293 1.00 48.43 172 LYS A C 1
ATOM 1354 O O . LYS A 1 255 ? 46.518 -44.599 -16.915 1.00 53.61 172 LYS A O 1
ATOM 1360 N N . GLU A 1 256 ? 44.684 -45.841 -16.338 1.00 55.10 173 GLU A N 1
ATOM 1361 C CA . GLU A 1 256 ? 45.106 -47.057 -17.080 1.00 60.42 173 GLU A CA 1
ATOM 1362 C C . GLU A 1 256 ? 45.322 -46.692 -18.554 1.00 53.79 173 GLU A C 1
ATOM 1363 O O . GLU A 1 256 ? 46.253 -47.254 -19.132 1.00 67.71 173 GLU A O 1
ATOM 1369 N N . GLU A 1 257 ? 44.542 -45.780 -19.143 1.00 52.84 174 GLU A N 1
ATOM 1370 C CA . GLU A 1 257 ? 44.759 -45.382 -20.567 1.00 58.75 174 GLU A CA 1
ATOM 1371 C C . GLU A 1 257 ? 46.181 -44.836 -20.659 1.00 61.92 174 GLU A C 1
ATOM 1372 O O . GLU A 1 257 ? 46.813 -44.946 -21.727 1.00 69.92 174 GLU A O 1
ATOM 1378 N N . ILE A 1 258 ? 46.671 -44.263 -19.565 1.00 60.38 175 ILE A N 1
ATOM 1379 C CA . ILE A 1 258 ? 47.990 -43.585 -19.569 1.00 62.72 175 ILE A CA 1
ATOM 1380 C C . ILE A 1 258 ? 49.064 -44.588 -19.179 1.00 57.89 175 ILE A C 1
ATOM 1381 O O . ILE A 1 258 ? 50.131 -44.502 -19.792 1.00 47.29 175 ILE A O 1
ATOM 1386 N N . LYS A 1 259 ? 48.768 -45.479 -18.227 1.00 56.04 176 LYS A N 1
ATOM 1387 C CA . LYS A 1 259 ? 49.652 -46.607 -17.851 1.00 56.64 176 LYS A CA 1
ATOM 1388 C C . LYS A 1 259 ? 50.056 -47.362 -19.130 1.00 73.21 176 LYS A C 1
ATOM 1389 O O . LYS A 1 259 ? 51.279 -47.527 -19.355 1.00 79.72 176 LYS A O 1
ATOM 1395 N N . GLU A 1 260 ? 49.095 -47.763 -19.966 1.00 72.87 177 GLU A N 1
ATOM 1396 C CA . GLU A 1 260 ? 49.388 -48.513 -21.217 1.00 82.23 177 GLU A CA 1
ATOM 1397 C C . GLU A 1 260 ? 50.138 -47.586 -22.183 1.00 80.31 177 GLU A C 1
ATOM 1398 O O . GLU A 1 260 ? 51.135 -48.041 -22.770 1.00 95.15 177 GLU A O 1
ATOM 1404 N N . LEU A 1 261 ? 49.708 -46.333 -22.327 1.00 78.41 178 LEU A N 1
ATOM 1405 C CA . LEU A 1 261 ? 50.306 -45.373 -23.299 1.00 76.41 178 LEU A CA 1
ATOM 1406 C C . LEU A 1 261 ? 51.796 -45.209 -22.990 1.00 81.27 178 LEU A C 1
ATOM 1407 O O . LEU A 1 261 ? 52.590 -45.122 -23.931 1.00 84.81 178 LEU A O 1
ATOM 1412 N N . ILE A 1 262 ? 52.176 -45.188 -21.716 1.00 91.51 179 ILE A N 1
ATOM 1413 C CA . ILE A 1 262 ? 53.614 -45.272 -21.329 1.00 95.21 179 ILE A CA 1
ATOM 1414 C C . ILE A 1 262 ? 54.138 -46.617 -21.844 1.00 92.30 179 ILE A C 1
ATOM 1415 O O . ILE A 1 262 ? 54.923 -46.615 -22.806 1.00 104.42 179 ILE A O 1
ATOM 1420 N N . LYS A 1 263 ? 53.653 -47.715 -21.248 1.00 102.47 180 LYS A N 1
ATOM 1421 C CA . LYS A 1 263 ? 54.287 -49.067 -21.267 1.00 112.03 180 LYS A CA 1
ATOM 1422 C C . LYS A 1 263 ? 53.908 -49.819 -22.547 1.00 113.17 180 LYS A C 1
ATOM 1423 O O . LYS A 1 263 ? 54.244 -51.019 -22.653 1.00 115.05 180 LYS A O 1
ATOM 1429 N N . HIS A 1 264 ? 53.243 -49.147 -23.484 1.00 110.41 181 HIS A N 1
ATOM 1430 C CA . HIS A 1 264 ? 53.337 -49.494 -24.921 1.00 111.48 181 HIS A CA 1
ATOM 1431 C C . HIS A 1 264 ? 54.734 -49.094 -25.401 1.00 124.60 181 HIS A C 1
ATOM 1432 O O . HIS A 1 264 ? 55.431 -49.965 -25.949 1.00 147.57 181 HIS A O 1
ATOM 1439 N N . ALA A 1 265 ? 55.128 -47.834 -25.164 1.00 122.95 182 ALA A N 1
ATOM 1440 C CA . ALA A 1 265 ? 56.339 -47.180 -25.727 1.00 121.75 182 ALA A CA 1
ATOM 1441 C C . ALA A 1 265 ? 57.622 -47.556 -24.956 1.00 115.87 182 ALA A C 1
ATOM 1442 O O . ALA A 1 265 ? 58.721 -47.158 -25.420 1.00 99.99 182 ALA A O 1
ATOM 1444 N N . LYS A 1 266 ? 57.506 -48.282 -23.834 1.00 107.17 183 LYS A N 1
ATOM 1445 C CA . LYS A 1 266 ? 58.657 -48.898 -23.108 1.00 113.02 183 LYS A CA 1
ATOM 1446 C C . LYS A 1 266 ? 59.260 -50.008 -23.992 1.00 133.03 183 LYS A C 1
ATOM 1447 O O . LYS A 1 266 ? 60.486 -49.973 -24.222 1.00 139.04 183 LYS A O 1
ATOM 1453 N N . THR A 1 267 ? 58.433 -50.942 -24.490 1.00 134.67 184 THR A N 1
ATOM 1454 C CA . THR A 1 267 ? 58.836 -52.100 -25.348 1.00 125.81 184 THR A CA 1
ATOM 1455 C C . THR A 1 267 ? 59.390 -51.607 -26.705 1.00 126.28 184 THR A C 1
ATOM 1456 O O . THR A 1 267 ? 60.154 -52.370 -27.352 1.00 114.28 184 THR A O 1
ATOM 1460 N N . VAL A 1 268 ? 59.035 -50.388 -27.139 1.00 111.43 185 VAL A N 1
ATOM 1461 C CA . VAL A 1 268 ? 59.572 -49.760 -28.387 1.00 113.94 185 VAL A CA 1
ATOM 1462 C C . VAL A 1 268 ? 60.946 -49.118 -28.079 1.00 124.12 185 VAL A C 1
ATOM 1463 O O . VAL A 1 268 ? 61.734 -48.927 -29.045 1.00 116.04 185 VAL A O 1
ATOM 1467 N N . LEU A 1 269 ? 61.250 -48.814 -26.802 1.00 112.38 186 LEU A N 1
ATOM 1468 C CA . LEU A 1 269 ? 62.637 -48.507 -26.328 1.00 111.63 186 LEU A CA 1
ATOM 1469 C C . LEU A 1 269 ? 63.456 -49.810 -26.272 1.00 114.03 186 LEU A C 1
ATOM 1470 O O . LEU A 1 269 ? 64.636 -49.787 -26.698 1.00 103.93 186 LEU A O 1
ATOM 1475 N N . GLU A 1 270 ? 62.878 -50.880 -25.709 1.00 103.86 187 GLU A N 1
ATOM 1476 C CA . GLU A 1 270 ? 63.449 -52.255 -25.672 1.00 99.46 187 GLU A CA 1
ATOM 1477 C C . GLU A 1 270 ? 64.174 -52.554 -26.994 1.00 108.84 187 GLU A C 1
ATOM 1478 O O . GLU A 1 270 ? 65.432 -52.719 -26.992 1.00 85.66 187 GLU A O 1
ATOM 1484 N N . SER A 1 271 ? 63.394 -52.598 -28.079 1.00 106.39 188 SER A N 1
ATOM 1485 C CA . SER A 1 271 ? 63.795 -53.069 -29.431 1.00 103.47 188 SER A CA 1
ATOM 1486 C C . SER A 1 271 ? 63.814 -51.893 -30.430 1.00 96.88 188 SER A C 1
ATOM 1487 O O . SER A 1 271 ? 62.840 -51.086 -30.469 1.00 94.57 188 SER A O 1
ATOM 1490 N N . LEU A 1 272 ? 64.892 -51.799 -31.214 1.00 98.35 189 LEU A N 1
ATOM 1491 C CA . LEU A 1 272 ? 65.049 -50.833 -32.337 1.00 99.15 189 LEU A CA 1
ATOM 1492 C C . LEU A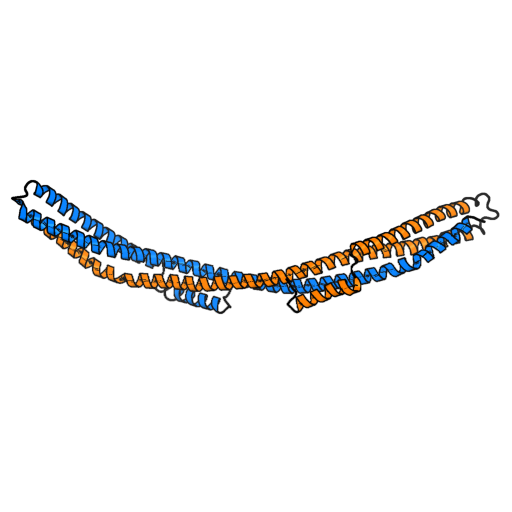 1 272 ? 66.109 -51.350 -33.318 1.00 91.60 189 LEU A C 1
ATOM 1493 O O . LEU A 1 272 ? 67.068 -51.994 -32.895 1.00 83.20 189 LEU A O 1
ATOM 1498 N N . LEU B 1 88 ? 16.874 -32.143 23.061 1.00 66.94 5 LEU B N 1
ATOM 1499 C CA . LEU B 1 88 ? 18.096 -32.081 22.115 1.00 67.52 5 LEU B CA 1
ATOM 1500 C C . LEU B 1 88 ? 17.715 -32.373 20.658 1.00 58.57 5 LEU B C 1
ATOM 1501 O O . LEU B 1 88 ? 18.614 -32.352 19.796 1.00 57.12 5 LEU B O 1
ATOM 1506 N N . ILE B 1 89 ? 16.421 -32.532 20.383 1.00 59.91 6 ILE B N 1
ATOM 1507 C CA . ILE B 1 89 ? 15.848 -33.043 19.105 1.00 57.68 6 ILE B CA 1
ATOM 1508 C C . ILE B 1 89 ? 15.322 -31.887 18.260 1.00 51.22 6 ILE B C 1
ATOM 1509 O O . ILE B 1 89 ? 14.503 -31.105 18.698 1.00 55.56 6 ILE B O 1
ATOM 1514 N N . PRO B 1 90 ? 15.722 -31.750 16.986 1.00 54.70 7 PRO B N 1
ATOM 1515 C CA . PRO B 1 90 ? 15.212 -30.663 16.153 1.00 49.31 7 PRO B CA 1
ATOM 1516 C C . PRO B 1 90 ? 13.685 -30.476 16.172 1.00 53.49 7 PRO B C 1
ATOM 1517 O O . PRO B 1 90 ? 12.985 -31.324 15.626 1.00 46.17 7 PRO B O 1
ATOM 1521 N N . SER B 1 91 ? 13.212 -29.341 16.705 1.00 53.14 8 SER B N 1
ATOM 1522 C CA . SER B 1 91 ? 11.764 -29.002 16.769 1.00 53.30 8 SER B CA 1
ATOM 1523 C C . SER B 1 91 ? 11.372 -27.914 15.767 1.00 51.72 8 SER B C 1
ATOM 1524 O O . SER B 1 91 ? 10.387 -28.124 15.062 1.00 54.68 8 SER B O 1
ATOM 1527 N N . THR B 1 92 ? 12.051 -26.774 15.729 1.00 42.26 9 THR B N 1
ATOM 1528 C CA . THR B 1 92 ? 11.601 -25.655 14.877 1.00 40.77 9 THR B CA 1
ATOM 1529 C C . THR B 1 92 ? 11.703 -26.088 13.401 1.00 44.46 9 THR B C 1
ATOM 1530 O O . THR B 1 92 ? 12.484 -26.976 13.073 1.00 48.54 9 THR B O 1
ATOM 1534 N N . ASN B 1 93 ? 10.942 -25.471 12.514 1.00 47.00 10 ASN B N 1
ATOM 1535 C CA . ASN B 1 93 ? 11.000 -25.788 11.070 1.00 49.21 10 ASN B CA 1
ATOM 1536 C C . ASN B 1 93 ? 12.443 -25.639 10.595 1.00 48.28 10 ASN B C 1
ATOM 1537 O O . ASN B 1 93 ? 12.881 -26.475 9.775 1.00 50.13 10 ASN B O 1
ATOM 1542 N N . GLU B 1 94 ? 13.169 -24.661 11.144 1.00 40.00 11 GLU B N 1
ATOM 1543 C CA . GLU B 1 94 ? 14.525 -24.285 10.662 1.00 33.65 11 GLU B CA 1
ATOM 1544 C C . GLU B 1 94 ? 15.580 -25.211 11.250 1.00 32.53 11 GLU B C 1
ATOM 1545 O O . GLU B 1 94 ? 16.598 -25.487 10.539 1.00 35.81 11 GLU B O 1
ATOM 1551 N N . GLU B 1 95 ? 15.347 -25.714 12.461 1.00 32.23 12 GLU B N 1
ATOM 1552 C CA . GLU B 1 95 ? 16.130 -26.851 13.000 1.00 33.61 12 GLU B CA 1
ATOM 1553 C C . GLU B 1 95 ? 15.826 -28.088 12.160 1.00 35.24 12 GLU B C 1
ATOM 1554 O O . GLU B 1 95 ? 16.761 -28.779 11.725 1.00 38.11 12 GLU B O 1
ATOM 1560 N N . LYS B 1 96 ? 14.559 -28.319 11.848 1.00 39.99 13 LYS B N 1
ATOM 1561 C CA . LYS B 1 96 ? 14.177 -29.507 11.049 1.00 40.41 13 LYS B CA 1
ATOM 1562 C C . LYS B 1 96 ? 14.879 -29.395 9.697 1.00 38.75 13 LYS B C 1
ATOM 1563 O O . LYS B 1 96 ? 15.541 -30.359 9.268 1.00 39.99 13 LYS B O 1
ATOM 1569 N N . GLU B 1 97 ? 14.852 -28.218 9.082 1.00 40.71 14 GLU B N 1
ATOM 1570 C CA . GLU B 1 97 ? 15.341 -28.052 7.677 1.00 36.73 14 GLU B CA 1
ATOM 1571 C C . GLU B 1 97 ? 16.845 -28.352 7.641 1.00 37.00 14 GLU B C 1
ATOM 1572 O O . GLU B 1 97 ? 17.283 -29.005 6.680 1.00 40.39 14 GLU B O 1
ATOM 1578 N N . ALA B 1 98 ? 17.608 -27.920 8.663 1.00 33.61 15 ALA B N 1
ATOM 1579 C CA . ALA B 1 98 ? 19.066 -28.178 8.747 1.00 28.87 15 ALA B CA 1
ATOM 1580 C C . ALA B 1 98 ? 19.284 -29.667 9.026 1.00 29.64 15 ALA B C 1
ATOM 1581 O O . ALA B 1 98 ? 20.211 -30.248 8.468 1.00 27.17 15 ALA B O 1
ATOM 1583 N N . ASP B 1 99 ? 18.446 -30.255 9.872 1.00 29.89 16 ASP B N 1
ATOM 1584 C CA . ASP B 1 99 ? 18.539 -31.691 10.180 1.00 30.33 16 ASP B CA 1
ATOM 1585 C C . ASP B 1 99 ? 18.489 -32.414 8.836 1.00 32.64 16 ASP B C 1
ATOM 1586 O O . ASP B 1 99 ? 19.448 -33.094 8.501 1.00 36.44 16 ASP B O 1
ATOM 1591 N N . ALA B 1 100 ? 17.470 -32.143 8.022 1.00 32.36 17 ALA B N 1
ATOM 1592 C CA . ALA B 1 100 ? 17.244 -32.849 6.737 1.00 31.92 17 ALA B CA 1
ATOM 1593 C C . ALA B 1 100 ? 18.432 -32.637 5.785 1.00 32.99 17 ALA B C 1
ATOM 1594 O O . ALA B 1 100 ? 18.775 -33.567 5.015 1.00 40.75 17 ALA B O 1
ATOM 1596 N N . ALA B 1 101 ? 19.050 -31.457 5.773 1.00 31.64 18 ALA B N 1
ATOM 1597 C CA . ALA B 1 101 ? 20.154 -31.208 4.808 1.00 30.62 18 ALA B CA 1
ATOM 1598 C C . ALA B 1 101 ? 21.401 -31.993 5.263 1.00 32.41 18 ALA B C 1
ATOM 1599 O O . ALA B 1 101 ? 22.096 -32.520 4.417 1.00 28.43 18 ALA B O 1
ATOM 1601 N N . ILE B 1 102 ? 21.639 -32.112 6.568 1.00 31.37 19 ILE B N 1
ATOM 1602 C CA . ILE B 1 102 ? 22.772 -32.910 7.111 1.00 33.32 19 ILE B CA 1
ATOM 1603 C C . ILE B 1 102 ? 22.557 -34.407 6.813 1.00 32.37 19 ILE B C 1
ATOM 1604 O O . ILE B 1 102 ? 23.416 -35.039 6.170 1.00 28.87 19 ILE B O 1
ATOM 1609 N N . LYS B 1 103 ? 21.406 -34.930 7.179 1.00 34.53 20 LYS B N 1
ATOM 1610 C CA . LYS B 1 103 ? 21.014 -36.343 6.936 1.00 38.09 20 LYS B CA 1
ATOM 1611 C C . LYS B 1 103 ? 20.943 -36.664 5.439 1.00 39.61 20 LYS B C 1
ATOM 1612 O O . LYS B 1 103 ? 21.109 -37.845 5.101 1.00 34.83 20 LYS B O 1
ATOM 1618 N N . TYR B 1 104 ? 20.708 -35.672 4.575 1.00 36.41 21 TYR B N 1
ATOM 1619 C CA . TYR B 1 104 ? 20.671 -35.928 3.115 1.00 37.35 21 TYR B CA 1
ATOM 1620 C C . TYR B 1 104 ? 22.056 -36.395 2.666 1.00 39.16 21 TYR B C 1
ATOM 1621 O O . TYR B 1 104 ? 22.182 -37.408 1.953 1.00 38.57 21 TYR B O 1
ATOM 1630 N N . LEU B 1 105 ? 23.081 -35.677 3.119 1.00 43.29 22 LEU B N 1
ATOM 1631 C CA . LEU B 1 105 ? 24.503 -36.010 2.855 1.00 42.72 22 LEU B CA 1
ATOM 1632 C C . LEU B 1 105 ? 24.818 -37.346 3.527 1.00 41.20 22 LEU B C 1
ATOM 1633 O O . LEU B 1 105 ? 25.304 -38.240 2.852 1.00 36.22 22 LEU B O 1
ATOM 1638 N N . GLU B 1 106 ? 24.500 -37.508 4.803 1.00 40.40 23 GLU B N 1
ATOM 1639 C CA . GLU B 1 106 ? 24.787 -38.781 5.508 1.00 40.39 23 GLU B CA 1
ATOM 1640 C C . GLU B 1 106 ? 24.235 -39.948 4.693 1.00 43.36 23 GLU B C 1
ATOM 1641 O O . GLU B 1 106 ? 25.031 -40.851 4.352 1.00 49.88 23 GLU B O 1
ATOM 1647 N N . GLU B 1 107 ? 22.954 -39.862 4.305 1.00 40.11 24 GLU B N 1
ATOM 1648 C CA . GLU B 1 107 ? 22.184 -40.974 3.694 1.00 33.96 24 GLU B CA 1
ATOM 1649 C C . GLU B 1 107 ? 22.548 -41.163 2.219 1.00 39.36 24 GLU B C 1
ATOM 1650 O O . GLU B 1 107 ? 22.588 -42.333 1.772 1.00 40.93 24 GLU B O 1
ATOM 1656 N N . ASN B 1 108 ? 22.760 -40.098 1.453 1.00 41.48 25 ASN B N 1
ATOM 1657 C CA . ASN B 1 108 ? 22.844 -40.254 -0.023 1.00 38.33 25 ASN B CA 1
ATOM 1658 C C . ASN B 1 108 ? 24.266 -40.081 -0.514 1.00 46.51 25 ASN B C 1
ATOM 1659 O O . ASN B 1 108 ? 24.609 -40.831 -1.439 1.00 57.22 25 ASN B O 1
ATOM 1664 N N . ILE B 1 109 ? 25.049 -39.133 0.023 1.00 49.90 26 ILE B N 1
ATOM 1665 C CA . ILE B 1 109 ? 26.379 -38.829 -0.586 1.00 46.86 26 ILE B CA 1
ATOM 1666 C C . ILE B 1 109 ? 27.449 -39.585 0.185 1.00 48.82 26 ILE B C 1
ATOM 1667 O O . ILE B 1 109 ? 28.218 -40.269 -0.459 1.00 55.39 26 ILE B O 1
ATOM 1672 N N . LEU B 1 110 ? 27.496 -39.422 1.501 1.00 48.29 27 LEU B N 1
ATOM 1673 C CA . LEU B 1 110 ? 28.567 -39.964 2.370 1.00 51.71 27 LEU B CA 1
ATOM 1674 C C . LEU B 1 110 ? 28.395 -41.461 2.516 1.00 53.31 27 LEU B C 1
ATOM 1675 O O . LEU B 1 110 ? 29.240 -42.154 1.964 1.00 63.93 27 LEU B O 1
ATOM 1680 N N . LYS B 1 111 ? 27.349 -41.907 3.207 1.00 57.07 28 LYS B N 1
ATOM 1681 C CA . LYS B 1 111 ? 26.940 -43.338 3.294 1.00 68.62 28 LYS B CA 1
ATOM 1682 C C . LYS B 1 111 ? 27.961 -44.129 4.108 1.00 73.54 28 LYS B C 1
ATOM 1683 O O . LYS B 1 111 ? 28.551 -45.102 3.547 1.00 82.85 28 LYS B O 1
ATOM 1689 N N . ASN B 1 112 ? 28.106 -43.783 5.384 1.00 79.65 29 ASN B N 1
ATOM 1690 C CA . ASN B 1 112 ? 28.967 -44.555 6.318 1.00 97.94 29 ASN B CA 1
ATOM 1691 C C . ASN B 1 112 ? 30.307 -44.788 5.609 1.00 93.25 29 ASN B C 1
ATOM 1692 O O . ASN B 1 112 ? 30.683 -45.963 5.384 1.00 78.49 29 ASN B O 1
ATOM 1697 N N . SER B 1 113 ? 30.919 -43.688 5.162 1.00 82.63 30 SER B N 1
ATOM 1698 C CA . SER B 1 113 ? 32.344 -43.587 4.763 1.00 77.64 30 SER B CA 1
ATOM 1699 C C . SER B 1 113 ? 32.811 -42.200 5.174 1.00 70.66 30 SER B C 1
ATOM 1700 O O . SER B 1 113 ? 32.406 -41.264 4.532 1.00 66.51 30 SER B O 1
ATOM 1703 N N . LYS B 1 114 ? 33.540 -42.090 6.284 1.00 75.34 31 LYS B N 1
ATOM 1704 C CA . LYS B 1 114 ? 33.950 -40.785 6.850 1.00 69.32 31 LYS B CA 1
ATOM 1705 C C . LYS B 1 114 ? 34.599 -39.928 5.744 1.00 64.90 31 LYS B C 1
ATOM 1706 O O . LYS B 1 114 ? 34.882 -40.425 4.628 1.00 55.43 31 LYS B O 1
ATOM 1712 N N . PHE B 1 115 ? 34.751 -38.645 6.036 1.00 50.15 32 PHE B N 1
ATOM 1713 C CA . PHE B 1 115 ? 35.573 -37.696 5.276 1.00 42.83 32 PHE B CA 1
ATOM 1714 C C . PHE B 1 115 ? 36.974 -38.290 5.077 1.00 47.21 32 PHE B C 1
ATOM 1715 O O . PHE B 1 115 ? 37.531 -38.198 3.925 1.00 42.34 32 PHE B O 1
ATOM 1723 N N . SER B 1 116 ? 37.525 -38.918 6.123 1.00 50.66 33 SER B N 1
ATOM 1724 C CA . SER B 1 116 ? 38.927 -39.422 6.134 1.00 49.24 33 SER B CA 1
ATOM 1725 C C . SER B 1 116 ? 39.077 -40.497 5.058 1.00 52.40 33 SER B C 1
ATOM 1726 O O . SER B 1 116 ? 40.093 -40.450 4.336 1.00 53.39 33 SER B O 1
ATOM 1729 N N . GLU B 1 117 ? 38.070 -41.371 4.909 1.00 48.86 34 GLU B N 1
ATOM 1730 C CA . GLU B 1 117 ? 38.049 -42.398 3.846 1.00 53.79 34 GLU B CA 1
ATOM 1731 C C . GLU B 1 117 ? 38.159 -41.706 2.481 1.00 52.61 34 GLU B C 1
ATOM 1732 O O . GLU B 1 117 ? 39.019 -42.114 1.670 1.00 55.59 34 GLU B O 1
ATOM 1738 N N . LEU B 1 118 ? 37.327 -40.705 2.221 1.00 46.66 35 LEU B N 1
ATOM 1739 C CA . LEU B 1 118 ? 37.354 -39.992 0.922 1.00 44.44 35 LEU B CA 1
ATOM 1740 C C . LEU B 1 118 ? 38.725 -39.353 0.742 1.00 48.28 35 LEU B C 1
ATOM 1741 O O . LEU B 1 118 ? 39.289 -39.494 -0.383 1.00 48.10 35 LEU B O 1
ATOM 1746 N N . ILE B 1 119 ? 39.285 -38.753 1.801 1.00 44.30 36 ILE B N 1
ATOM 1747 C CA . ILE B 1 119 ? 40.657 -38.177 1.723 1.00 44.87 36 ILE B CA 1
ATOM 1748 C C . ILE B 1 119 ? 41.591 -39.293 1.222 1.00 43.46 36 ILE B C 1
ATOM 1749 O O . ILE B 1 119 ? 42.319 -39.096 0.205 1.00 40.21 36 ILE B O 1
ATOM 1754 N N . ARG B 1 120 ? 41.575 -40.438 1.899 1.00 42.09 37 ARG B N 1
ATOM 1755 C CA . ARG B 1 120 ? 42.557 -41.519 1.635 1.00 44.55 37 ARG B CA 1
ATOM 1756 C C . ARG B 1 120 ? 42.441 -41.901 0.155 1.00 41.44 37 ARG B C 1
ATOM 1757 O O . ARG B 1 120 ? 43.491 -42.048 -0.556 1.00 43.78 37 ARG B O 1
ATOM 1765 N N . GLU B 1 121 ? 41.218 -41.998 -0.348 1.00 45.66 38 GLU B N 1
ATOM 1766 C CA . GLU B 1 121 ? 40.969 -42.516 -1.716 1.00 40.08 38 GLU B CA 1
ATOM 1767 C C . GLU B 1 121 ? 41.522 -41.509 -2.691 1.00 38.61 38 GLU B C 1
ATOM 1768 O O . GLU B 1 121 ? 41.973 -41.920 -3.746 1.00 53.72 38 GLU B O 1
ATOM 1774 N N . VAL B 1 122 ? 41.474 -40.235 -2.334 1.00 41.34 39 VAL B N 1
ATOM 1775 C CA . VAL B 1 122 ? 42.039 -39.160 -3.197 1.00 42.04 39 VAL B CA 1
ATOM 1776 C C . VAL B 1 122 ? 43.556 -39.298 -3.139 1.00 42.15 39 VAL B C 1
ATOM 1777 O O . VAL B 1 122 ? 44.209 -39.111 -4.170 1.00 44.64 39 VAL B O 1
ATOM 1781 N N . ARG B 1 123 ? 44.092 -39.541 -1.939 1.00 43.14 40 ARG B N 1
ATOM 1782 C CA . ARG B 1 123 ? 45.557 -39.705 -1.711 1.00 44.32 40 ARG B CA 1
ATOM 1783 C C . ARG B 1 123 ? 45.989 -40.951 -2.472 1.00 42.82 40 ARG B C 1
ATOM 1784 O O . ARG B 1 123 ? 46.968 -40.860 -3.249 1.00 38.40 40 ARG B O 1
ATOM 1792 N N . VAL B 1 124 ? 45.229 -42.039 -2.389 1.00 37.60 41 VAL B N 1
ATOM 1793 C CA . VAL B 1 124 ? 45.717 -43.241 -3.116 1.00 41.52 41 VAL B CA 1
ATOM 1794 C C . VAL B 1 124 ? 45.944 -42.845 -4.563 1.00 41.45 41 VAL B C 1
ATOM 1795 O O . VAL B 1 124 ? 47.020 -43.154 -5.042 1.00 60.42 41 VAL B O 1
ATOM 1799 N N . ILE B 1 125 ? 44.992 -42.189 -5.231 1.00 45.76 42 ILE B N 1
ATOM 1800 C CA . ILE B 1 125 ? 45.120 -41.932 -6.712 1.00 46.34 42 ILE B CA 1
ATOM 1801 C C . ILE B 1 125 ? 46.185 -40.852 -6.972 1.00 41.93 42 ILE B C 1
ATOM 1802 O O . ILE B 1 125 ? 46.936 -40.997 -7.951 1.00 45.02 42 ILE B O 1
ATOM 1807 N N . LYS B 1 126 ? 46.357 -39.858 -6.102 1.00 42.27 43 LYS B N 1
ATOM 1808 C CA . LYS B 1 126 ? 47.503 -38.913 -6.257 1.00 49.60 43 LYS B CA 1
ATOM 1809 C C . LYS B 1 126 ? 48.846 -39.663 -6.234 1.00 48.17 43 LYS B C 1
ATOM 1810 O O . LYS B 1 126 ? 49.755 -39.264 -6.977 1.00 46.30 43 LYS B O 1
ATOM 1816 N N . ASP B 1 127 ? 48.989 -40.702 -5.405 1.00 52.64 44 ASP B N 1
ATOM 1817 C CA . ASP B 1 127 ? 50.215 -41.553 -5.361 1.00 55.27 44 ASP B CA 1
ATOM 1818 C C . ASP B 1 127 ? 50.302 -42.335 -6.686 1.00 59.28 44 ASP B C 1
ATOM 1819 O O . ASP B 1 127 ? 51.402 -42.402 -7.286 1.00 53.37 44 ASP B O 1
ATOM 1824 N N . GLU B 1 128 ? 49.201 -42.931 -7.137 1.00 52.43 45 GLU B N 1
ATOM 1825 C CA . GLU B 1 128 ? 49.208 -43.661 -8.421 1.00 51.46 45 GLU B CA 1
ATOM 1826 C C . GLU B 1 128 ? 49.702 -42.695 -9.498 1.00 50.06 45 GLU B C 1
ATOM 1827 O O . GLU B 1 128 ? 50.579 -43.066 -10.291 1.00 50.99 45 GLU B O 1
ATOM 1833 N N . TYR B 1 129 ? 49.203 -41.470 -9.518 1.00 50.67 46 TYR B N 1
ATOM 1834 C CA . TYR B 1 129 ? 49.612 -40.534 -10.588 1.00 51.86 46 TYR B CA 1
ATOM 1835 C C . TYR B 1 129 ? 51.056 -40.151 -10.302 1.00 54.31 46 TYR B C 1
ATOM 1836 O O . TYR B 1 129 ? 51.831 -40.060 -11.284 1.00 63.35 46 TYR B O 1
ATOM 1845 N N . ALA B 1 130 ? 51.433 -39.986 -9.026 1.00 51.21 47 ALA B N 1
ATOM 1846 C CA . ALA B 1 130 ? 52.833 -39.640 -8.650 1.00 47.38 47 ALA B CA 1
ATOM 1847 C C . ALA B 1 130 ? 53.767 -40.584 -9.384 1.00 48.07 47 ALA B C 1
ATOM 1848 O O . ALA B 1 130 ? 54.510 -40.102 -10.248 1.00 56.41 47 ALA B O 1
ATOM 1850 N N . LEU B 1 131 ? 53.610 -41.880 -9.107 1.00 51.56 48 LEU B N 1
ATOM 1851 C CA . LEU B 1 131 ? 54.347 -43.022 -9.718 1.00 58.49 48 LEU B CA 1
ATOM 1852 C C . LEU B 1 131 ? 54.375 -42.887 -11.245 1.00 62.31 48 LEU B C 1
ATOM 1853 O O . LEU B 1 131 ? 55.459 -42.737 -11.838 1.00 68.56 48 LEU B O 1
ATOM 1858 N N . ILE B 1 132 ? 53.211 -42.880 -11.862 1.00 61.14 49 ILE B N 1
ATOM 1859 C CA . ILE B 1 132 ? 53.075 -42.726 -13.335 1.00 59.72 49 ILE B CA 1
ATOM 1860 C C . ILE B 1 132 ? 53.931 -41.561 -13.846 1.00 56.02 49 ILE B C 1
ATOM 1861 O O . ILE B 1 132 ? 54.528 -41.749 -14.884 1.00 72.82 49 ILE B O 1
ATOM 1866 N N . LYS B 1 133 ? 54.001 -40.406 -13.174 1.00 66.87 50 LYS B N 1
ATOM 1867 C CA . LYS B 1 133 ? 54.784 -39.225 -13.675 1.00 64.36 50 LYS B CA 1
ATOM 1868 C C . LYS B 1 133 ? 56.273 -39.516 -13.506 1.00 60.37 50 LYS B C 1
ATOM 1869 O O . LYS B 1 133 ? 57.081 -39.066 -14.334 1.00 68.38 50 LYS B O 1
ATOM 1875 N N . ALA B 1 134 ? 56.627 -40.219 -12.439 1.00 56.12 51 ALA B N 1
ATOM 1876 C CA . ALA B 1 134 ? 58.002 -40.724 -12.259 1.00 61.75 51 ALA B CA 1
ATOM 1877 C C . ALA B 1 134 ? 58.341 -41.530 -13.519 1.00 69.21 51 ALA B C 1
ATOM 1878 O O . ALA B 1 134 ? 59.253 -41.092 -14.274 1.00 75.64 51 ALA B O 1
ATOM 1880 N N . ASP B 1 135 ? 57.580 -42.607 -13.757 1.00 58.93 52 ASP B N 1
ATOM 1881 C CA . ASP B 1 135 ? 57.801 -43.579 -14.854 1.00 56.39 52 ASP B CA 1
ATOM 1882 C C . ASP B 1 135 ? 57.998 -42.817 -16.144 1.00 56.50 52 ASP B C 1
ATOM 1883 O O . ASP B 1 135 ? 59.015 -43.044 -16.817 1.00 56.88 52 ASP B O 1
ATOM 1888 N N . LEU B 1 136 ? 57.066 -41.932 -16.461 1.00 62.00 53 LEU B N 1
ATOM 1889 C CA . LEU B 1 136 ? 57.198 -41.059 -17.655 1.00 70.00 53 LEU B CA 1
ATOM 1890 C C . LEU B 1 136 ? 58.574 -40.376 -17.628 1.00 66.59 53 LEU B C 1
ATOM 1891 O O . LEU B 1 136 ? 59.323 -40.589 -18.590 1.00 65.46 53 LEU B O 1
ATOM 1896 N N . TYR B 1 137 ? 58.878 -39.604 -16.571 1.00 68.04 54 TYR B N 1
ATOM 1897 C CA . TYR B 1 137 ? 60.141 -38.827 -16.411 1.00 79.76 54 TYR B CA 1
ATOM 1898 C C . TYR B 1 137 ? 61.329 -39.752 -16.662 1.00 81.98 54 TYR B C 1
ATOM 1899 O O . TYR B 1 137 ? 62.306 -39.353 -17.309 1.00 84.12 54 TYR B O 1
ATOM 1901 N N . ASP B 1 138 ? 61.200 -40.976 -16.160 1.00 82.00 55 ASP B N 1
ATOM 1902 C CA . ASP B 1 138 ? 62.235 -42.034 -16.166 1.00 76.60 55 ASP B CA 1
ATOM 1903 C C . ASP B 1 138 ? 62.503 -42.480 -17.607 1.00 83.18 55 ASP B C 1
ATOM 1904 O O . ASP B 1 138 ? 63.681 -42.665 -17.931 1.00 98.02 55 ASP B O 1
ATOM 1909 N N . VAL B 1 139 ? 61.475 -42.647 -18.447 1.00 85.26 56 VAL B N 1
ATOM 1910 C CA . VAL B 1 139 ? 61.667 -43.136 -19.848 1.00 86.55 56 VAL B CA 1
ATOM 1911 C C . VAL B 1 139 ? 61.757 -41.939 -20.788 1.00 88.76 56 VAL B C 1
ATOM 1912 O O . VAL B 1 139 ? 61.983 -42.176 -21.968 1.00 88.91 56 VAL B O 1
ATOM 1916 N N . ILE B 1 140 ? 61.569 -40.713 -20.291 1.00 102.77 57 ILE B N 1
ATOM 1917 C CA . ILE B 1 140 ? 62.015 -39.482 -21.008 1.00 109.88 57 ILE B CA 1
ATOM 1918 C C . ILE B 1 140 ? 63.547 -39.500 -21.040 1.00 105.30 57 ILE B C 1
ATOM 1919 O O . ILE B 1 140 ? 64.105 -39.489 -22.143 1.00 99.75 57 ILE B O 1
ATOM 1924 N N . GLY B 1 141 ? 64.180 -39.564 -19.867 1.00 102.79 58 GLY B N 1
ATOM 1925 C CA . GLY B 1 141 ? 65.634 -39.757 -19.708 1.00 108.02 58 GLY B CA 1
ATOM 1926 C C . GLY B 1 141 ? 66.190 -40.768 -20.700 1.00 115.17 58 GLY B C 1
ATOM 1927 O O . GLY B 1 141 ? 67.220 -40.457 -21.320 1.00 118.00 58 GLY B O 1
ATOM 1928 N N . LYS B 1 142 ? 65.517 -41.915 -20.872 1.00 112.14 59 LYS B N 1
ATOM 1929 C CA . LYS B 1 142 ? 65.996 -43.074 -21.678 1.00 108.83 59 LYS B CA 1
ATOM 1930 C C . LYS B 1 142 ? 65.845 -42.801 -23.182 1.00 117.63 59 LYS B C 1
ATOM 1931 O O . LYS B 1 142 ? 66.682 -43.306 -23.961 1.00 123.24 59 LYS B O 1
ATOM 1937 N N . ILE B 1 143 ? 64.817 -42.057 -23.586 1.00 117.03 60 ILE B N 1
ATOM 1938 C CA . ILE B 1 143 ? 64.709 -41.507 -24.968 1.00 125.23 60 ILE B CA 1
ATOM 1939 C C . ILE B 1 143 ? 65.841 -40.493 -25.165 1.00 133.78 60 ILE B C 1
ATOM 1940 O O . ILE B 1 143 ? 66.509 -40.574 -26.201 1.00 145.72 60 ILE B O 1
ATOM 1945 N N . ASN B 1 144 ? 66.058 -39.602 -24.188 1.00 145.18 61 ASN B N 1
ATOM 1946 C CA . ASN B 1 144 ? 67.083 -38.517 -24.226 1.00 143.65 61 ASN B CA 1
ATOM 1947 C C . ASN B 1 144 ? 68.493 -39.105 -24.067 1.00 131.26 61 ASN B C 1
ATOM 1948 O O . ASN B 1 144 ? 69.454 -38.312 -23.967 1.00 104.59 61 ASN B O 1
ATOM 1953 N N . ASN B 1 145 ? 68.597 -40.437 -24.004 1.00 133.23 62 ASN B N 1
ATOM 1954 C CA . ASN B 1 145 ? 69.832 -41.207 -24.302 1.00 129.70 62 ASN B CA 1
ATOM 1955 C C . ASN B 1 145 ? 69.744 -41.671 -25.761 1.00 134.20 62 ASN B C 1
ATOM 1956 O O . ASN B 1 145 ? 70.298 -40.952 -26.599 1.00 141.11 62 ASN B O 1
ATOM 1961 N N . LYS B 1 146 ? 69.039 -42.764 -26.076 1.00 128.28 63 LYS B N 1
ATOM 1962 C CA . LYS B 1 146 ? 68.987 -43.342 -27.456 1.00 127.04 63 LYS B CA 1
ATOM 1963 C C . LYS B 1 146 ? 68.614 -42.278 -28.521 1.00 127.27 63 LYS B C 1
ATOM 1964 O O . LYS B 1 146 ? 68.432 -42.676 -29.687 1.00 109.60 63 LYS B O 1
ATOM 1970 N N . LYS B 1 147 ? 68.517 -40.983 -28.164 1.00 135.20 64 LYS B N 1
ATOM 1971 C CA . LYS B 1 147 ? 68.391 -39.822 -29.102 1.00 133.86 64 LYS B CA 1
ATOM 1972 C C . LYS B 1 147 ? 69.698 -39.013 -29.146 1.00 144.95 64 LYS B C 1
ATOM 1973 O O . LYS B 1 147 ? 69.914 -38.343 -30.176 1.00 145.06 64 LYS B O 1
ATOM 1979 N N . THR B 1 148 ? 70.483 -39.001 -28.053 1.00 156.55 65 THR B N 1
ATOM 1980 C CA . THR B 1 148 ? 71.886 -38.487 -27.976 1.00 150.36 65 THR B CA 1
ATOM 1981 C C . THR B 1 148 ? 72.855 -39.683 -27.969 1.00 162.81 65 THR B C 1
ATOM 1982 O O . THR B 1 148 ? 73.868 -39.613 -28.700 1.00 148.50 65 THR B O 1
ATOM 1986 N N . SER B 1 149 ? 72.571 -40.708 -27.145 1.00 178.19 66 SER B N 1
ATOM 1987 C CA . SER B 1 149 ? 73.093 -42.105 -27.248 1.00 168.25 66 SER B CA 1
ATOM 1988 C C . SER B 1 149 ? 72.526 -42.760 -28.519 1.00 172.13 66 SER B C 1
ATOM 1989 O O . SER B 1 149 ? 71.436 -42.343 -28.959 1.00 185.54 66 SER B O 1
ATOM 1992 N N . LEU B 1 150 ? 73.249 -43.722 -29.108 1.00 157.78 67 LEU B N 1
ATOM 1993 C CA . LEU B 1 150 ? 72.920 -44.363 -30.414 1.00 149.14 67 LEU B CA 1
ATOM 1994 C C . LEU B 1 150 ? 72.718 -43.286 -31.507 1.00 157.06 67 LEU B C 1
ATOM 1995 O O . LEU B 1 150 ? 72.309 -43.670 -32.620 1.00 151.67 67 LEU B O 1
ATOM 2000 N N . MET B 1 151 ? 73.022 -42.004 -31.221 1.00 165.24 68 MET B N 1
ATOM 2001 C CA . MET B 1 151 ? 72.953 -40.842 -32.164 1.00 181.37 68 MET B CA 1
ATOM 2002 C C . MET B 1 151 ? 74.352 -40.228 -32.364 1.00 197.36 68 MET B C 1
ATOM 2003 O O . MET B 1 151 ? 74.441 -39.200 -33.072 1.00 225.37 68 MET B O 1
ATOM 2008 N N . GLU B 1 152 ? 75.409 -40.820 -31.785 1.00 189.97 69 GLU B N 1
ATOM 2009 C CA . GLU B 1 152 ? 76.832 -40.433 -32.025 1.00 168.15 69 GLU B CA 1
ATOM 2010 C C . GLU B 1 152 ? 77.467 -41.437 -33.005 1.00 169.44 69 GLU B C 1
ATOM 2011 O O . GLU B 1 152 ? 78.642 -41.225 -33.384 1.00 151.15 69 GLU B O 1
ATOM 2017 N N . ASN B 1 153 ? 76.699 -42.473 -33.391 1.00 169.48 70 ASN B N 1
ATOM 2018 C CA . ASN B 1 153 ? 76.998 -43.478 -34.454 1.00 154.91 70 ASN B CA 1
ATOM 2019 C C . ASN B 1 153 ? 75.800 -43.606 -35.402 1.00 152.07 70 ASN B C 1
ATOM 2020 O O . ASN B 1 153 ? 75.702 -44.572 -36.159 1.00 147.03 70 ASN B O 1
ATOM 2025 N N . PRO B 1 154 ? 74.908 -42.586 -35.447 1.00 152.08 71 PRO B N 1
ATOM 2026 C CA . PRO B 1 154 ? 73.574 -42.677 -36.045 1.00 148.98 71 PRO B CA 1
ATOM 2027 C C . PRO B 1 154 ? 73.621 -42.943 -37.550 1.00 146.28 71 PRO B C 1
ATOM 2028 O O . PRO B 1 154 ? 74.168 -42.113 -38.252 1.00 150.47 71 PRO B O 1
ATOM 2032 N N . LYS B 1 155 ? 73.056 -44.051 -38.022 1.00 142.57 72 LYS B N 1
ATOM 2033 C CA . LYS B 1 155 ? 73.045 -44.306 -39.482 1.00 142.19 72 LYS B CA 1
ATOM 2034 C C . LYS B 1 155 ? 71.993 -43.367 -40.087 1.00 145.97 72 LYS B C 1
ATOM 2035 O O . LYS B 1 155 ? 70.804 -43.746 -40.172 1.00 135.66 72 LYS B O 1
ATOM 2041 N N . ASN B 1 156 ? 72.453 -42.158 -40.420 1.00 145.09 73 ASN B N 1
ATOM 2042 C CA . ASN B 1 156 ? 71.674 -41.004 -40.941 1.00 147.25 73 ASN B CA 1
ATOM 2043 C C . ASN B 1 156 ? 70.727 -40.165 -40.064 1.00 154.33 73 ASN B C 1
ATOM 2044 O O . ASN B 1 156 ? 69.496 -40.121 -40.335 1.00 156.29 73 ASN B O 1
ATOM 2049 N N . ASN B 1 157 ? 71.337 -39.525 -39.056 1.00 153.80 74 ASN B N 1
ATOM 2050 C CA . ASN B 1 157 ? 70.725 -38.742 -37.954 1.00 152.93 74 ASN B CA 1
ATOM 2051 C C . ASN B 1 157 ? 69.399 -37.989 -38.074 1.00 148.44 74 ASN B C 1
ATOM 2052 O O . ASN B 1 157 ? 68.516 -38.199 -37.213 1.00 146.60 74 ASN B O 1
ATOM 2057 N N . ARG B 1 158 ? 69.243 -37.198 -39.139 1.00 151.98 75 ARG B N 1
ATOM 2058 C CA . ARG B 1 158 ? 68.066 -36.318 -39.402 1.00 147.80 75 ARG B CA 1
ATOM 2059 C C . ARG B 1 158 ? 66.756 -37.077 -39.445 1.00 149.55 75 ARG B C 1
ATOM 2060 O O . ARG B 1 158 ? 65.759 -36.545 -38.918 1.00 147.16 75 ARG B O 1
ATOM 2068 N N . ASP B 1 159 ? 66.721 -38.246 -40.093 1.00 146.71 76 ASP B N 1
ATOM 2069 C CA . ASP B 1 159 ? 65.480 -39.052 -40.249 1.00 140.68 76 ASP B CA 1
ATOM 2070 C C . ASP B 1 159 ? 65.140 -39.699 -38.909 1.00 144.00 76 ASP B C 1
ATOM 2071 O O . ASP B 1 159 ? 64.047 -39.416 -38.381 1.00 142.09 76 ASP B O 1
ATOM 2076 N N . LYS B 1 160 ? 66.049 -40.523 -38.379 1.00 142.90 77 LYS B N 1
ATOM 2077 C CA . LYS B 1 160 ? 65.788 -41.303 -37.141 1.00 146.59 77 LYS B CA 1
ATOM 2078 C C . LYS B 1 160 ? 65.865 -40.369 -35.911 1.00 152.18 77 LYS B C 1
ATOM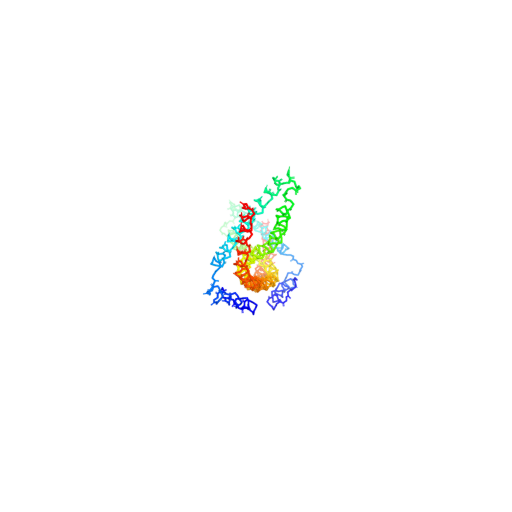 2079 O O . LYS B 1 160 ? 65.815 -40.910 -34.793 1.00 151.75 77 LYS B O 1
ATOM 2085 N N . ILE B 1 161 ? 65.963 -39.034 -36.089 1.00 158.36 78 ILE B N 1
ATOM 2086 C CA . ILE B 1 161 ? 65.823 -37.995 -35.009 1.00 154.13 78 ILE B CA 1
ATOM 2087 C C . ILE B 1 161 ? 64.335 -37.793 -34.700 1.00 152.20 78 ILE B C 1
ATOM 2088 O O . ILE B 1 161 ? 63.971 -37.861 -33.508 1.00 137.68 78 ILE B O 1
ATOM 2093 N N . ASN B 1 162 ? 63.549 -37.491 -35.745 1.00 163.17 79 ASN B N 1
ATOM 2094 C CA . ASN B 1 162 ? 62.122 -37.055 -35.696 1.00 164.32 79 ASN B CA 1
ATOM 2095 C C . ASN B 1 162 ? 61.324 -38.016 -34.809 1.00 163.84 79 ASN B C 1
ATOM 2096 O O . ASN B 1 162 ? 60.673 -37.540 -33.863 1.00 156.07 79 ASN B O 1
ATOM 2101 N N . LYS B 1 163 ? 61.387 -39.312 -35.141 1.00 161.74 80 LYS B N 1
ATOM 2102 C CA . LYS B 1 163 ? 60.753 -40.468 -34.442 1.00 145.00 80 LYS B CA 1
ATOM 2103 C C . LYS B 1 163 ? 60.958 -40.397 -32.923 1.00 141.50 80 LYS B C 1
ATOM 2104 O O . LYS B 1 163 ? 60.017 -40.798 -32.194 1.00 128.42 80 LYS B O 1
ATOM 2110 N N . LEU B 1 164 ? 62.141 -39.941 -32.481 1.00 139.90 81 LEU B N 1
ATOM 2111 C CA . LEU B 1 164 ? 62.547 -39.838 -31.050 1.00 141.55 81 LEU B CA 1
ATOM 2112 C C . LEU B 1 164 ? 62.083 -38.494 -30.469 1.00 151.29 81 LEU B C 1
ATOM 2113 O O . LEU B 1 164 ? 61.650 -38.492 -29.293 1.00 165.40 81 LEU B O 1
ATOM 2118 N N . THR B 1 165 ? 62.175 -37.403 -31.244 1.00 142.73 82 THR B N 1
ATOM 2119 C CA . THR B 1 165 ? 61.674 -36.052 -30.858 1.00 143.23 82 THR B CA 1
ATOM 2120 C C . THR B 1 165 ? 60.139 -36.064 -30.890 1.00 142.42 82 THR B C 1
ATOM 2121 O O . THR B 1 165 ? 59.530 -35.453 -29.989 1.00 153.98 82 THR B O 1
ATOM 2125 N N . GLN B 1 166 ? 59.551 -36.717 -31.902 1.00 134.58 83 GLN B N 1
ATOM 2126 C CA . GLN B 1 166 ? 58.093 -37.007 -32.002 1.00 115.60 83 GLN B CA 1
ATOM 2127 C C . GLN B 1 166 ? 57.616 -37.648 -30.692 1.00 109.33 83 GLN B C 1
ATOM 2128 O O . GLN B 1 166 ? 56.698 -37.073 -30.083 1.00 94.69 83 GLN B O 1
ATOM 2134 N N . LEU B 1 167 ? 58.228 -38.767 -30.271 1.00 104.64 84 LEU B N 1
ATOM 2135 C CA . LEU B 1 167 ? 57.938 -39.443 -28.972 1.00 104.18 84 LEU B CA 1
ATOM 2136 C C . LEU B 1 167 ? 58.131 -38.455 -27.822 1.00 111.68 84 LEU B C 1
ATOM 2137 O O . LEU B 1 167 ? 57.147 -38.220 -27.102 1.00 112.13 84 LEU B O 1
ATOM 2142 N N . LEU B 1 168 ? 59.350 -37.924 -27.659 1.00 117.82 85 LEU B N 1
ATOM 2143 C CA . LEU B 1 168 ? 59.701 -36.873 -26.657 1.00 122.11 85 LEU B CA 1
ATOM 2144 C C . LEU B 1 168 ? 58.570 -35.833 -26.593 1.00 116.48 85 LEU B C 1
ATOM 2145 O O . LEU B 1 168 ? 58.012 -35.640 -25.491 1.00 104.99 85 LEU B O 1
ATOM 2150 N N . GLN B 1 169 ? 58.229 -35.227 -27.738 1.00 119.34 86 GLN B N 1
ATOM 2151 C CA . GLN B 1 169 ? 57.090 -34.280 -27.894 1.00 127.71 86 GLN B CA 1
ATOM 2152 C C . GLN B 1 169 ? 55.758 -35.008 -27.637 1.00 117.46 86 GLN B C 1
ATOM 2153 O O . GLN B 1 169 ? 54.958 -34.470 -26.849 1.00 105.80 86 GLN B O 1
ATOM 2159 N N . ASN B 1 170 ? 55.540 -36.185 -28.249 1.00 112.49 87 ASN B N 1
ATOM 2160 C CA . ASN B 1 170 ? 54.330 -37.046 -28.065 1.00 106.24 87 ASN B CA 1
ATOM 2161 C C . ASN B 1 170 ? 54.204 -37.466 -26.589 1.00 107.03 87 ASN B C 1
ATOM 2162 O O . ASN B 1 170 ? 53.083 -37.796 -26.153 1.00 95.78 87 ASN B O 1
ATOM 2167 N N . ASN B 1 171 ? 55.315 -37.484 -25.847 1.00 102.49 88 ASN B N 1
ATOM 2168 C CA . ASN B 1 171 ? 55.354 -37.934 -24.431 1.00 96.38 88 ASN B CA 1
ATOM 2169 C C . ASN B 1 171 ? 55.721 -36.762 -23.515 1.00 103.71 88 ASN B C 1
ATOM 2170 O O . ASN B 1 171 ? 55.918 -37.007 -22.314 1.00 104.67 88 ASN B O 1
ATOM 2175 N N . LEU B 1 172 ? 55.771 -35.537 -24.043 1.00 102.88 89 LEU B N 1
ATOM 2176 C CA . LEU B 1 172 ? 55.834 -34.310 -23.209 1.00 103.77 89 LEU B CA 1
ATOM 2177 C C . LEU B 1 172 ? 54.440 -33.676 -23.134 1.00 108.20 89 LEU B C 1
ATOM 2178 O O . LEU B 1 172 ? 54.109 -33.167 -22.043 1.00 109.54 89 LEU B O 1
ATOM 2183 N N . LYS B 1 173 ? 53.640 -33.721 -24.207 1.00 101.31 90 LYS B N 1
ATOM 2184 C CA . LYS B 1 173 ? 52.282 -33.114 -24.185 1.00 107.50 90 LYS B CA 1
ATOM 2185 C C . LYS B 1 173 ? 51.477 -33.836 -23.107 1.00 99.07 90 LYS B C 1
ATOM 2186 O O . LYS B 1 173 ? 50.766 -33.154 -22.317 1.00 90.10 90 LYS B O 1
ATOM 2192 N N . ILE B 1 174 ? 51.610 -35.163 -23.086 1.00 88.08 91 ILE B N 1
ATOM 2193 C CA . ILE B 1 174 ? 51.071 -36.014 -21.994 1.00 83.63 91 ILE B CA 1
ATOM 2194 C C . ILE B 1 174 ? 51.612 -35.490 -20.665 1.00 85.84 91 ILE B C 1
ATOM 2195 O O . ILE B 1 174 ? 50.786 -35.256 -19.758 1.00 105.99 91 ILE B O 1
ATOM 2200 N N . ASP B 1 175 ? 52.929 -35.305 -20.551 1.00 77.32 92 ASP B N 1
ATOM 2201 C CA . ASP B 1 175 ? 53.546 -34.819 -19.286 1.00 80.38 92 ASP B CA 1
ATOM 2202 C C . ASP B 1 175 ? 52.719 -33.609 -18.832 1.00 82.21 92 ASP B C 1
ATOM 2203 O O . ASP B 1 175 ? 52.460 -33.497 -17.618 1.00 78.21 92 ASP B O 1
ATOM 2208 N N . SER B 1 176 ? 52.245 -32.781 -19.768 1.00 79.87 93 SER B N 1
ATOM 2209 C CA . SER B 1 176 ? 51.316 -31.671 -19.443 1.00 81.87 93 SER B CA 1
ATOM 2210 C C . SER B 1 176 ? 49.956 -32.227 -19.024 1.00 76.81 93 SER B C 1
ATOM 2211 O O . SER B 1 176 ? 49.605 -32.049 -17.832 1.00 75.98 93 SER B O 1
ATOM 2214 N N . GLU B 1 177 ? 49.228 -32.884 -19.935 1.00 78.98 94 GLU B N 1
ATOM 2215 C CA . GLU B 1 177 ? 47.863 -33.407 -19.634 1.00 76.07 94 GLU B CA 1
ATOM 2216 C C . GLU B 1 177 ? 47.924 -34.056 -18.255 1.00 78.61 94 GLU B C 1
ATOM 2217 O O . GLU B 1 177 ? 46.983 -33.856 -17.454 1.00 71.24 94 GLU B O 1
ATOM 2223 N N . LEU B 1 178 ? 49.040 -34.738 -17.988 1.00 71.53 95 LEU B N 1
ATOM 2224 C CA . LEU B 1 178 ? 49.324 -35.392 -16.692 1.00 71.33 95 LEU B CA 1
ATOM 2225 C C . LEU B 1 178 ? 49.316 -34.353 -15.567 1.00 75.05 95 LEU B C 1
ATOM 2226 O O . LEU B 1 178 ? 48.651 -34.622 -14.566 1.00 84.82 95 LEU B O 1
ATOM 2231 N N . GLU B 1 179 ? 50.039 -33.232 -15.712 1.00 81.89 96 GLU B N 1
ATOM 2232 C CA . GLU B 1 179 ? 50.177 -32.182 -14.654 1.00 80.97 96 GLU B CA 1
ATOM 2233 C C . GLU B 1 179 ? 48.781 -31.642 -14.307 1.00 78.40 96 GLU B C 1
ATOM 2234 O O . GLU B 1 179 ? 48.499 -31.458 -13.085 1.00 71.78 96 GLU B O 1
ATOM 2240 N N . GLN B 1 180 ? 47.956 -31.416 -15.342 1.00 65.00 97 GLN B N 1
ATOM 2241 C CA . GLN B 1 180 ? 46.530 -31.021 -15.235 1.00 64.54 97 GLN B CA 1
ATOM 2242 C C . GLN B 1 180 ? 45.807 -32.022 -14.322 1.00 60.87 97 GLN B C 1
ATOM 2243 O O . GLN B 1 180 ? 45.281 -31.622 -13.257 1.00 65.86 97 GLN B O 1
ATOM 2249 N N . LEU B 1 181 ? 45.791 -33.286 -14.721 1.00 55.10 98 LEU B N 1
ATOM 2250 C CA . LEU B 1 181 ? 45.128 -34.374 -13.965 1.00 51.80 98 LEU B CA 1
ATOM 2251 C C . LEU B 1 181 ? 45.641 -34.372 -12.521 1.00 48.31 98 LEU B C 1
ATOM 2252 O O . LEU B 1 181 ? 44.827 -34.510 -11.603 1.00 51.14 98 LEU B O 1
ATOM 2257 N N . ILE B 1 182 ? 46.938 -34.207 -12.311 1.00 51.73 99 ILE B N 1
ATOM 2258 C CA . ILE B 1 182 ? 47.540 -34.134 -10.941 1.00 52.46 99 ILE B CA 1
ATOM 2259 C C . ILE B 1 182 ? 46.908 -32.957 -10.195 1.00 52.61 99 ILE B C 1
ATOM 2260 O O . ILE B 1 182 ? 46.625 -33.113 -8.998 1.00 48.54 99 ILE B O 1
ATOM 2265 N N . ASN B 1 183 ? 46.689 -31.839 -10.899 1.00 59.20 100 ASN B N 1
ATOM 2266 C CA . ASN B 1 183 ? 46.076 -30.606 -10.345 1.00 58.96 100 ASN B CA 1
ATOM 2267 C C . ASN B 1 183 ? 44.592 -30.850 -10.097 1.00 52.19 100 ASN B C 1
ATOM 2268 O O . ASN B 1 183 ? 44.077 -30.398 -9.054 1.00 49.22 100 ASN B O 1
ATOM 2273 N N . MET B 1 184 ? 43.920 -31.575 -10.979 1.00 51.52 101 MET B N 1
ATOM 2274 C CA . MET B 1 184 ? 42.491 -31.867 -10.725 1.00 55.91 101 MET B CA 1
ATOM 2275 C C . MET B 1 184 ? 42.422 -32.594 -9.371 1.00 51.01 101 MET B C 1
ATOM 2276 O O . MET B 1 184 ? 41.625 -32.210 -8.528 1.00 48.57 101 MET B O 1
ATOM 2281 N N . ILE B 1 185 ? 43.341 -33.524 -9.133 1.00 52.36 102 ILE B N 1
ATOM 2282 C CA . ILE B 1 185 ? 43.402 -34.399 -7.929 1.00 43.87 102 ILE B CA 1
ATOM 2283 C C . ILE B 1 185 ? 43.719 -33.547 -6.711 1.00 45.40 102 ILE B C 1
ATOM 2284 O O . ILE B 1 185 ? 43.120 -33.802 -5.642 1.00 59.74 102 ILE B O 1
ATOM 2289 N N . ASP B 1 186 ? 44.608 -32.570 -6.823 1.00 44.42 103 ASP B N 1
ATOM 2290 C CA . ASP B 1 186 ? 44.864 -31.692 -5.647 1.00 47.39 103 ASP B CA 1
ATOM 2291 C C . ASP B 1 186 ? 43.595 -30.864 -5.407 1.00 37.76 103 ASP B C 1
ATOM 2292 O O . ASP B 1 186 ? 43.246 -30.708 -4.240 1.00 34.05 103 ASP B O 1
ATOM 2297 N N . MET B 1 187 ? 42.938 -30.370 -6.459 1.00 34.64 104 MET B N 1
ATOM 2298 C CA . MET B 1 187 ? 41.738 -29.516 -6.292 1.00 46.13 104 MET B CA 1
ATOM 2299 C C . MET B 1 187 ? 40.664 -30.389 -5.645 1.00 45.20 104 MET B C 1
ATOM 2300 O O . MET B 1 187 ? 39.965 -29.931 -4.703 1.00 40.64 104 MET B O 1
ATOM 2305 N N . ALA B 1 188 ? 40.568 -31.628 -6.115 1.00 42.60 105 ALA B N 1
ATOM 2306 C CA . ALA B 1 188 ? 39.651 -32.629 -5.546 1.00 39.85 105 ALA B CA 1
ATOM 2307 C C . ALA B 1 188 ? 39.949 -32.716 -4.055 1.00 38.48 105 ALA B C 1
ATOM 2308 O O . ALA B 1 188 ? 39.033 -32.631 -3.293 1.00 41.66 105 ALA B O 1
ATOM 2310 N N . GLU B 1 189 ? 41.213 -32.828 -3.655 1.00 42.01 106 GLU B N 1
ATOM 2311 C CA . GLU B 1 189 ? 41.573 -33.098 -2.230 1.00 42.23 106 GLU B CA 1
ATOM 2312 C C . GLU B 1 189 ? 41.166 -31.884 -1.390 1.00 40.90 106 GLU B C 1
ATOM 2313 O O . GLU B 1 189 ? 40.699 -32.071 -0.248 1.00 41.15 106 GLU B O 1
ATOM 2319 N N . ASN B 1 190 ? 41.273 -30.687 -1.964 1.00 39.02 107 ASN B N 1
ATOM 2320 C CA . ASN B 1 190 ? 40.946 -29.422 -1.265 1.00 42.00 107 ASN B CA 1
ATOM 2321 C C . ASN B 1 190 ? 39.433 -29.306 -1.092 1.00 38.47 107 ASN B C 1
ATOM 2322 O O . ASN B 1 190 ? 38.984 -28.928 -0.009 1.00 41.44 107 ASN B O 1
ATOM 2327 N N . GLU B 1 191 ? 38.666 -29.691 -2.100 1.00 41.77 108 GLU B N 1
ATOM 2328 C CA . GLU B 1 191 ? 37.185 -29.677 -2.042 1.00 35.84 108 GLU B CA 1
ATOM 2329 C C . GLU B 1 191 ? 36.724 -30.532 -0.877 1.00 36.96 108 GLU B C 1
ATOM 2330 O O . GLU B 1 191 ? 35.838 -30.091 -0.084 1.00 37.76 108 GLU B O 1
ATOM 2336 N N . ILE B 1 192 ? 37.308 -31.722 -0.758 1.00 37.31 109 ILE B N 1
ATOM 2337 C CA . ILE B 1 192 ? 36.824 -32.692 0.265 1.00 37.52 109 ILE B CA 1
ATOM 2338 C C . ILE B 1 192 ? 37.254 -32.177 1.627 1.00 36.28 109 ILE B C 1
ATOM 2339 O O . ILE B 1 192 ? 36.515 -32.348 2.582 1.00 41.86 109 ILE B O 1
ATOM 2344 N N . SER B 1 193 ? 38.335 -31.409 1.680 1.00 41.37 110 SER B N 1
ATOM 2345 C CA . SER B 1 193 ? 38.740 -30.694 2.915 1.00 40.48 110 SER B CA 1
ATOM 2346 C C . SER B 1 193 ? 37.669 -29.685 3.307 1.00 41.44 110 SER B C 1
ATOM 2347 O O . SER B 1 193 ? 37.335 -29.589 4.511 1.00 50.01 110 SER B O 1
ATOM 2350 N N . SER B 1 194 ? 37.182 -28.904 2.351 1.00 38.60 111 SER B N 1
ATOM 2351 C CA . SER B 1 194 ? 36.212 -27.825 2.666 1.00 37.17 111 SER B CA 1
ATOM 2352 C C . SER B 1 194 ? 34.902 -28.487 2.994 1.00 33.05 111 SER B C 1
ATOM 2353 O O . SER B 1 194 ? 34.261 -28.024 3.926 1.00 34.52 111 SER B O 1
ATOM 2356 N N . ALA B 1 195 ? 34.518 -29.509 2.227 1.00 34.01 112 ALA B N 1
ATOM 2357 C CA . ALA B 1 195 ? 33.315 -30.305 2.566 1.00 34.90 112 ALA B CA 1
ATOM 2358 C C . ALA B 1 195 ? 33.377 -30.618 4.059 1.00 33.00 112 ALA B C 1
ATOM 2359 O O . ALA B 1 195 ? 32.410 -30.220 4.792 1.00 32.13 112 ALA B O 1
ATOM 2361 N N . ALA B 1 196 ? 34.476 -31.217 4.532 1.00 30.40 113 ALA B N 1
ATOM 2362 C CA . ALA B 1 196 ? 34.511 -31.749 5.914 1.00 32.08 113 ALA B CA 1
ATOM 2363 C C . ALA B 1 196 ? 34.301 -30.597 6.894 1.00 33.77 113 ALA B C 1
ATOM 2364 O O . ALA B 1 196 ? 33.458 -30.717 7.868 1.00 33.06 113 ALA B O 1
ATOM 2366 N N . PHE B 1 197 ? 34.987 -29.487 6.624 1.00 31.25 114 PHE B N 1
ATOM 2367 C CA . PHE B 1 197 ? 34.860 -28.275 7.466 1.00 31.63 114 PHE B CA 1
ATOM 2368 C C . PHE B 1 197 ? 33.409 -27.844 7.540 1.00 30.07 114 PHE B C 1
ATOM 2369 O O . PHE B 1 197 ? 32.876 -27.585 8.627 1.00 35.89 114 PHE B O 1
ATOM 2377 N N . PHE B 1 198 ? 32.754 -27.744 6.408 1.00 31.35 115 PHE B N 1
ATOM 2378 C CA . PHE B 1 198 ? 31.365 -27.207 6.401 1.00 32.76 115 PHE B CA 1
ATOM 2379 C C . PHE B 1 198 ? 30.446 -28.248 7.033 1.00 31.25 115 PHE B C 1
ATOM 2380 O O . PHE B 1 198 ? 29.454 -27.957 7.711 1.00 30.27 115 PHE B O 1
ATOM 2388 N N . PHE B 1 199 ? 30.737 -29.500 6.767 1.00 35.57 116 PHE B N 1
ATOM 2389 C CA . PHE B 1 199 ? 29.886 -30.578 7.304 1.00 35.43 116 PHE B CA 1
ATOM 2390 C C . PHE B 1 199 ? 29.941 -30.522 8.815 1.00 32.49 116 PHE B C 1
ATOM 2391 O O . PHE B 1 199 ? 28.884 -30.486 9.407 1.00 30.81 116 PHE B O 1
ATOM 2399 N N . ASP B 1 200 ? 31.133 -30.502 9.412 1.00 34.40 117 ASP B N 1
ATOM 2400 C CA . ASP B 1 200 ? 31.234 -30.553 10.897 1.00 40.66 117 ASP B CA 1
ATOM 2401 C C . ASP B 1 200 ? 30.548 -29.294 11.455 1.00 36.17 117 ASP B C 1
ATOM 2402 O O . ASP B 1 200 ? 29.795 -29.380 12.465 1.00 38.99 117 ASP B O 1
ATOM 2407 N N . ASN B 1 201 ? 30.753 -28.161 10.793 1.00 32.96 118 ASN B N 1
ATOM 2408 C CA . ASN B 1 201 ? 30.127 -26.878 11.170 1.00 34.11 118 ASN B CA 1
ATOM 2409 C C . ASN B 1 201 ? 28.623 -26.905 11.041 1.00 34.57 118 ASN B C 1
ATOM 2410 O O . ASN B 1 201 ? 27.943 -26.338 11.946 1.00 39.23 118 ASN B O 1
ATOM 2415 N N . ALA B 1 202 ? 28.094 -27.535 10.005 1.00 33.81 119 ALA B N 1
ATOM 2416 C CA . ALA B 1 202 ? 26.632 -27.740 9.940 1.00 35.88 119 ALA B CA 1
ATOM 2417 C C . ALA B 1 202 ? 26.186 -28.406 11.251 1.00 35.83 119 ALA B C 1
ATOM 2418 O O . ALA B 1 202 ? 25.291 -27.834 11.950 1.00 35.41 119 ALA B O 1
ATOM 2420 N N . GLN B 1 203 ? 26.839 -29.513 11.632 1.00 35.84 120 GLN B N 1
ATOM 2421 C CA . GLN B 1 203 ? 26.464 -30.276 12.856 1.00 36.87 120 GLN B CA 1
ATOM 2422 C C . GLN B 1 203 ? 26.567 -29.395 14.105 1.00 33.70 120 GLN B C 1
ATOM 2423 O O . GLN B 1 203 ? 25.666 -29.464 14.981 1.00 33.74 120 GLN B O 1
ATOM 2429 N N . LYS B 1 204 ? 27.644 -28.656 14.269 1.00 33.84 121 LYS B N 1
ATOM 2430 C CA . LYS B 1 204 ? 27.855 -27.893 15.533 1.00 34.16 121 LYS B CA 1
ATOM 2431 C C . LYS B 1 204 ? 26.829 -26.755 15.561 1.00 33.72 121 LYS B C 1
ATOM 2432 O O . LYS B 1 204 ? 26.062 -26.663 16.531 1.00 33.28 121 LYS B O 1
ATOM 2438 N N . ARG B 1 205 ? 26.716 -26.015 14.460 1.00 33.00 122 ARG B N 1
ATOM 2439 C CA . ARG B 1 205 ? 25.771 -24.892 14.345 1.00 34.69 122 ARG B CA 1
ATOM 2440 C C . ARG B 1 205 ? 24.408 -25.413 14.760 1.00 34.42 122 ARG B C 1
ATOM 2441 O O . ARG B 1 205 ? 23.702 -24.690 15.500 1.00 44.36 122 ARG B O 1
ATOM 2449 N N . LEU B 1 206 ? 24.044 -26.622 14.338 1.00 35.39 123 LEU B N 1
ATOM 2450 C CA . LEU B 1 206 ? 22.663 -27.151 14.573 1.00 38.70 123 LEU B CA 1
ATOM 2451 C C . LEU B 1 206 ? 22.451 -27.522 16.038 1.00 37.39 123 LEU B C 1
ATOM 2452 O O . LEU B 1 206 ? 21.318 -27.435 16.514 1.00 37.95 123 LEU B O 1
ATOM 2457 N N . LYS B 1 207 ? 23.511 -27.973 16.698 1.00 41.28 124 LYS B N 1
ATOM 2458 C CA . LYS B 1 207 ? 23.470 -28.356 18.129 1.00 44.51 124 LYS B CA 1
ATOM 2459 C C . LYS B 1 207 ? 23.403 -27.048 18.926 1.00 41.78 124 LYS B C 1
ATOM 2460 O O . LYS B 1 207 ? 22.502 -26.908 19.752 1.00 42.63 124 LYS B O 1
ATOM 2466 N N . GLU B 1 208 ? 24.326 -26.123 18.661 1.00 38.99 125 GLU B N 1
ATOM 2467 C CA . GLU B 1 208 ? 24.289 -24.743 19.212 1.00 43.12 125 GLU B CA 1
ATOM 2468 C C . GLU B 1 208 ? 22.837 -24.205 19.132 1.00 46.04 125 GLU B C 1
ATOM 2469 O O . GLU B 1 208 ? 22.331 -23.717 20.196 1.00 39.32 125 GLU B O 1
ATOM 2475 N N . SER B 1 209 ? 22.130 -24.293 17.990 1.00 42.12 126 SER B N 1
ATOM 2476 C CA . SER B 1 209 ? 20.825 -23.571 17.871 1.00 44.13 126 SER B CA 1
ATOM 2477 C C . SER B 1 209 ? 19.824 -24.164 18.860 1.00 44.68 126 SER B C 1
ATOM 2478 O O . SER B 1 209 ? 19.150 -23.400 19.573 1.00 40.63 126 SER B O 1
ATOM 2481 N N . ILE B 1 210 ? 19.760 -25.488 18.925 1.00 46.52 127 ILE B N 1
ATOM 2482 C CA . ILE B 1 210 ? 18.791 -26.206 19.803 1.00 42.64 127 ILE B CA 1
ATOM 2483 C C . ILE B 1 210 ? 19.085 -25.760 21.236 1.00 40.70 127 ILE B C 1
ATOM 2484 O O . ILE B 1 210 ? 18.167 -25.344 21.965 1.00 41.65 127 ILE B O 1
ATOM 2489 N N . ILE B 1 211 ? 20.353 -25.816 21.611 1.00 42.11 128 ILE B N 1
ATOM 2490 C CA . ILE B 1 211 ? 20.818 -25.459 22.975 1.00 41.66 128 ILE B CA 1
ATOM 2491 C C . ILE B 1 211 ? 20.473 -23.993 23.202 1.00 39.96 128 ILE B C 1
ATOM 2492 O O . ILE B 1 211 ? 19.881 -23.662 24.178 1.00 46.35 128 ILE B O 1
ATOM 2497 N N . LYS B 1 212 ? 20.796 -23.151 22.262 1.00 41.92 129 LYS B N 1
ATOM 2498 C CA . LYS B 1 212 ? 20.523 -21.725 22.421 1.00 40.57 129 LYS B CA 1
ATOM 2499 C C . LYS B 1 212 ? 19.028 -21.509 22.553 1.00 40.73 129 LYS B C 1
ATOM 2500 O O . LYS B 1 212 ? 18.647 -20.543 23.210 1.00 42.89 129 LYS B O 1
ATOM 2506 N N . ARG B 1 213 ? 18.209 -22.318 21.887 1.00 40.50 130 ARG B N 1
ATOM 2507 C CA . ARG B 1 213 ? 16.744 -22.075 21.903 1.00 40.63 130 ARG B CA 1
ATOM 2508 C C . ARG B 1 213 ? 16.254 -22.357 23.309 1.00 42.45 130 ARG B C 1
ATOM 2509 O O . ARG B 1 213 ? 15.488 -21.534 23.847 1.00 38.88 130 ARG B O 1
ATOM 2517 N N . LEU B 1 214 ? 16.721 -23.474 23.867 1.00 41.91 131 LEU B N 1
ATOM 2518 C CA . LEU B 1 214 ? 16.349 -23.875 25.239 1.00 43.58 131 LEU B CA 1
ATOM 2519 C C . LEU B 1 214 ? 16.867 -22.819 26.212 1.00 45.38 131 LEU B C 1
ATOM 2520 O O . LEU B 1 214 ? 16.133 -22.491 27.149 1.00 47.51 131 LEU B O 1
ATOM 2525 N N . GLU B 1 215 ? 18.068 -22.297 25.986 1.00 44.18 132 GLU B N 1
ATOM 2526 C CA . GLU B 1 215 ? 18.665 -21.262 26.870 1.00 52.03 132 GLU B CA 1
ATOM 2527 C C . GLU B 1 215 ? 17.746 -20.037 26.863 1.00 49.18 132 GLU B C 1
ATOM 2528 O O . GLU B 1 215 ? 17.535 -19.412 27.918 1.00 46.58 132 GLU B O 1
ATOM 2534 N N . SER B 1 216 ? 17.183 -19.705 25.718 1.00 48.09 133 SER B N 1
ATOM 2535 C CA . SER B 1 216 ? 16.373 -18.472 25.613 1.00 48.54 133 SER B CA 1
ATOM 2536 C C . SER B 1 216 ? 15.138 -18.644 26.483 1.00 48.76 133 SER B C 1
ATOM 2537 O O . SER B 1 216 ? 14.692 -17.652 27.031 1.00 54.00 133 SER B O 1
ATOM 2540 N N . LYS B 1 217 ? 14.630 -19.861 26.633 1.00 49.56 134 LYS B N 1
ATOM 2541 C CA . LYS B 1 217 ? 13.364 -20.082 27.387 1.00 58.15 134 LYS B CA 1
ATOM 2542 C C . LYS B 1 217 ? 13.619 -20.005 28.911 1.00 57.26 134 LYS B C 1
ATOM 2543 O O . LYS B 1 217 ? 12.720 -19.490 29.626 1.00 48.56 134 LYS B O 1
ATOM 2549 N N . ASN B 1 218 ? 14.788 -20.461 29.382 1.00 48.81 135 ASN B N 1
ATOM 2550 C CA . ASN B 1 218 ? 15.209 -20.436 30.800 1.00 47.17 135 ASN B CA 1
ATOM 2551 C C . ASN B 1 218 ? 15.420 -18.991 31.227 1.00 47.72 135 ASN B C 1
ATOM 2552 O O . ASN B 1 218 ? 14.871 -18.581 32.279 1.00 50.32 135 ASN B O 1
ATOM 2557 N N . ASN B 1 219 ? 16.206 -18.270 30.436 1.00 45.72 136 ASN B N 1
ATOM 2558 C CA . ASN B 1 219 ? 16.357 -16.801 30.543 1.00 46.39 136 ASN B CA 1
ATOM 2559 C C . ASN B 1 219 ? 14.979 -16.151 30.641 1.00 52.86 136 ASN B C 1
ATOM 2560 O O . ASN B 1 219 ? 14.873 -15.148 31.352 1.00 51.90 136 ASN B O 1
ATOM 2565 N N . ARG B 1 220 ? 13.967 -16.667 29.938 1.00 51.35 137 ARG B N 1
ATOM 2566 C CA . ARG B 1 220 ? 12.650 -15.995 29.975 1.00 57.05 137 ARG B CA 1
ATOM 2567 C C . ARG B 1 220 ? 11.971 -16.375 31.284 1.00 56.86 137 ARG B C 1
ATOM 2568 O O . ARG B 1 220 ? 11.335 -15.533 31.887 1.00 63.85 137 ARG B O 1
ATOM 2576 N N . SER B 1 221 ? 12.101 -17.617 31.705 1.00 59.10 138 SER B N 1
ATOM 2577 C CA . SER B 1 221 ? 11.575 -18.078 33.009 1.00 56.45 138 SER B CA 1
ATOM 2578 C C . SER B 1 221 ? 12.110 -17.207 34.153 1.00 59.70 138 SER B C 1
ATOM 2579 O O . SER B 1 221 ? 11.347 -16.915 35.109 1.00 58.03 138 SER B O 1
ATOM 2582 N N . TYR B 1 222 ? 13.398 -16.877 34.087 1.00 52.92 139 TYR B N 1
ATOM 2583 C CA . TYR B 1 222 ? 14.123 -16.125 35.132 1.00 53.05 139 TYR B CA 1
ATOM 2584 C C . TYR B 1 222 ? 13.680 -14.666 35.054 1.00 46.71 139 TYR B C 1
ATOM 2585 O O . TYR B 1 222 ? 13.671 -13.991 36.067 1.00 57.84 139 TYR B O 1
ATOM 2594 N N . ALA B 1 223 ? 13.305 -14.199 33.875 1.00 47.18 140 ALA B N 1
ATOM 2595 C CA . ALA B 1 223 ? 12.891 -12.802 33.651 1.00 47.61 140 ALA B CA 1
ATOM 2596 C C . ALA B 1 223 ? 11.529 -12.599 34.314 1.00 50.25 140 ALA B C 1
ATOM 2597 O O . ALA B 1 223 ? 11.308 -11.551 34.929 1.00 58.26 140 ALA B O 1
ATOM 2599 N N . LEU B 1 224 ? 10.667 -13.595 34.203 1.00 48.47 141 LEU B N 1
ATOM 2600 C CA . LEU B 1 224 ? 9.338 -13.623 34.859 1.00 56.34 141 LEU B CA 1
ATOM 2601 C C . LEU B 1 224 ? 9.520 -13.617 36.382 1.00 54.91 141 LEU B C 1
ATOM 2602 O O . LEU B 1 224 ? 8.879 -12.794 37.060 1.00 51.51 141 LEU B O 1
ATOM 2607 N N . LYS B 1 225 ? 10.373 -14.505 36.898 1.00 46.81 142 LYS B N 1
ATOM 2608 C CA . LYS B 1 225 ? 10.583 -14.645 38.353 1.00 46.55 142 LYS B CA 1
ATOM 2609 C C . LYS B 1 225 ? 11.071 -13.285 38.834 1.00 48.43 142 LYS B C 1
ATOM 2610 O O . LYS B 1 225 ? 10.520 -12.769 39.784 1.00 46.68 142 LYS B O 1
ATOM 2616 N N . LEU B 1 226 ? 12.047 -12.707 38.144 1.00 49.29 143 LEU B N 1
ATOM 2617 C CA . LEU B 1 226 ? 12.610 -11.389 38.520 1.00 49.20 143 LEU B CA 1
ATOM 2618 C C . LEU B 1 226 ? 11.509 -10.323 38.503 1.00 43.71 143 LEU B C 1
ATOM 2619 O O . LEU B 1 226 ? 11.558 -9.438 39.344 1.00 49.34 143 LEU B O 1
ATOM 2624 N N . SER B 1 227 ? 10.565 -10.374 37.572 1.00 43.95 144 SER B N 1
ATOM 2625 C CA . SER B 1 227 ? 9.562 -9.295 37.386 1.00 47.51 144 SER B CA 1
ATOM 2626 C C . SER B 1 227 ? 8.470 -9.450 38.450 1.00 54.37 144 SER B C 1
ATOM 2627 O O . SER B 1 227 ? 7.836 -8.440 38.813 1.00 64.60 144 SER B O 1
ATOM 2630 N N . ARG B 1 228 ? 8.250 -10.672 38.928 1.00 56.05 145 ARG B N 1
ATOM 2631 C CA . ARG B 1 228 ? 7.268 -10.947 40.005 1.00 52.69 145 ARG B CA 1
ATOM 2632 C C . ARG B 1 228 ? 7.832 -10.428 41.321 1.00 48.49 145 ARG B C 1
ATOM 2633 O O . ARG B 1 228 ? 7.134 -9.623 41.975 1.00 46.07 145 ARG B O 1
ATOM 2641 N N . GLN B 1 229 ? 9.065 -10.825 41.641 1.00 48.38 146 GLN B N 1
ATOM 2642 C CA . GLN B 1 229 ? 9.830 -10.359 42.825 1.00 49.52 146 GLN B CA 1
ATOM 2643 C C . GLN B 1 229 ? 9.868 -8.829 42.867 1.00 57.58 146 GLN B C 1
ATOM 2644 O O . GLN B 1 229 ? 9.890 -8.276 43.989 1.00 58.89 146 GLN B O 1
ATOM 2650 N N . ALA B 1 230 ? 9.852 -8.155 41.713 1.00 56.97 147 ALA B N 1
ATOM 2651 C CA . ALA B 1 230 ? 9.766 -6.678 41.673 1.00 59.03 147 ALA B CA 1
ATOM 2652 C C . ALA B 1 230 ? 8.420 -6.224 42.251 1.00 52.84 147 ALA B C 1
ATOM 2653 O O . ALA B 1 230 ? 8.412 -5.321 43.099 1.00 48.33 147 ALA B O 1
ATOM 2655 N N . LEU B 1 231 ? 7.311 -6.789 41.783 1.00 50.87 148 LEU B N 1
ATOM 2656 C CA . LEU B 1 231 ? 5.957 -6.430 42.295 1.00 52.48 148 LEU B CA 1
ATOM 2657 C C . LEU B 1 231 ? 5.944 -6.648 43.805 1.00 54.48 148 LEU B C 1
ATOM 2658 O O . LEU B 1 231 ? 5.619 -5.708 44.556 1.00 55.81 148 LEU B O 1
ATOM 2663 N N . SER B 1 232 ? 6.344 -7.856 44.204 1.00 52.97 149 SER B N 1
ATOM 2664 C CA . SER B 1 232 ? 6.384 -8.326 45.608 1.00 51.29 149 SER B CA 1
ATOM 2665 C C . SER B 1 232 ? 7.176 -7.324 46.457 1.00 43.87 149 SER B C 1
ATOM 2666 O O . SER B 1 232 ? 6.656 -6.893 47.486 1.00 52.53 149 SER B O 1
ATOM 2669 N N . ASP B 1 233 ? 8.376 -6.958 46.036 1.00 42.19 150 ASP B N 1
ATOM 2670 C CA . ASP B 1 233 ? 9.202 -5.956 46.748 1.00 44.65 150 ASP B CA 1
ATOM 2671 C C . ASP B 1 233 ? 8.404 -4.650 46.823 1.00 46.12 150 ASP B C 1
ATOM 2672 O O . ASP B 1 233 ? 8.315 -4.054 47.915 1.00 50.37 150 ASP B O 1
ATOM 2677 N N . ALA B 1 234 ? 7.776 -4.229 45.730 1.00 47.75 151 ALA B N 1
ATOM 2678 C CA . ALA B 1 234 ? 7.027 -2.948 45.691 1.00 51.38 151 ALA B CA 1
ATOM 2679 C C . ALA B 1 234 ? 5.880 -2.994 46.708 1.00 53.68 151 ALA B C 1
ATOM 2680 O O . ALA B 1 234 ? 5.396 -1.941 47.099 1.00 53.29 151 ALA B O 1
ATOM 2682 N N . ARG B 1 235 ? 5.405 -4.189 47.041 1.00 51.73 152 ARG B N 1
ATOM 2683 C CA . ARG B 1 235 ? 4.223 -4.377 47.905 1.00 50.60 152 ARG B CA 1
ATOM 2684 C C . ARG B 1 235 ? 4.713 -4.488 49.361 1.00 52.83 152 ARG B C 1
ATOM 2685 O O . ARG B 1 235 ? 4.035 -3.966 50.260 1.00 49.16 152 ARG B O 1
ATOM 2693 N N . SER B 1 236 ? 5.864 -5.129 49.580 1.00 47.61 153 SER B N 1
ATOM 2694 C CA . SER B 1 236 ? 6.577 -5.084 50.873 1.00 47.86 153 SER B CA 1
ATOM 2695 C C . SER B 1 236 ? 6.774 -3.614 51.259 1.00 46.31 153 SER B C 1
ATOM 2696 O O . SER B 1 236 ? 6.264 -3.195 52.274 1.00 55.49 153 SER B O 1
ATOM 2699 N N . ALA B 1 237 ? 7.471 -2.848 50.440 1.00 50.96 154 ALA B N 1
ATOM 2700 C CA . ALA B 1 237 ? 7.742 -1.423 50.700 1.00 47.22 154 ALA B CA 1
ATOM 2701 C C . ALA B 1 237 ? 6.435 -0.726 51.088 1.00 52.40 154 ALA B C 1
ATOM 2702 O O . ALA B 1 237 ? 6.414 -0.032 52.115 1.00 57.35 154 ALA B O 1
ATOM 2704 N N . LEU B 1 238 ? 5.374 -0.921 50.305 1.00 52.24 155 LEU B N 1
ATOM 2705 C CA . LEU B 1 238 ? 4.015 -0.413 50.628 1.00 49.90 155 LEU B CA 1
ATOM 2706 C C . LEU B 1 238 ? 3.676 -0.785 52.080 1.00 48.83 155 LEU B C 1
ATOM 2707 O O . LEU B 1 238 ? 3.338 0.103 52.868 1.00 53.61 155 LEU B O 1
ATOM 2712 N N . SER B 1 239 ? 3.771 -2.064 52.408 1.00 41.97 156 SER B N 1
ATOM 2713 C CA . SER B 1 239 ? 3.293 -2.634 53.680 1.00 45.24 156 SER B CA 1
ATOM 2714 C C . SER B 1 239 ? 3.895 -1.848 54.843 1.00 49.32 156 SER B C 1
ATOM 2715 O O . SER B 1 239 ? 3.150 -1.434 55.754 1.00 46.33 156 SER B O 1
ATOM 2718 N N . ASN B 1 240 ? 5.201 -1.631 54.780 1.00 48.11 157 ASN B N 1
ATOM 2719 C CA . ASN B 1 240 ? 5.953 -0.884 55.810 1.00 49.59 157 ASN B CA 1
ATOM 2720 C C . ASN B 1 240 ? 5.444 0.563 55.855 1.00 53.65 157 ASN B C 1
ATOM 2721 O O . ASN B 1 240 ? 5.069 1.033 56.954 1.00 61.36 157 ASN B O 1
ATOM 2726 N N . LEU B 1 241 ? 5.353 1.242 54.715 1.00 52.72 158 LEU B N 1
ATOM 2727 C CA . LEU B 1 241 ? 4.840 2.637 54.678 1.00 52.50 158 LEU B CA 1
ATOM 2728 C C . LEU B 1 241 ? 3.440 2.717 55.315 1.00 54.10 158 LEU B C 1
ATOM 2729 O O . LEU B 1 241 ? 3.139 3.751 55.985 1.00 51.70 158 LEU B O 1
ATOM 2734 N N . GLU B 1 242 ? 2.614 1.680 55.150 1.00 50.20 159 GLU B N 1
ATOM 2735 C CA . GLU B 1 242 ? 1.250 1.625 55.738 1.00 47.43 159 GLU B CA 1
ATOM 2736 C C . GLU B 1 242 ? 1.416 1.473 57.260 1.00 53.05 159 GLU B C 1
ATOM 2737 O O . GLU B 1 242 ? 0.779 2.228 58.053 1.00 51.76 159 GLU B O 1
ATOM 2743 N N . SER B 1 243 ? 2.272 0.525 57.633 1.00 53.38 160 SER B N 1
ATOM 2744 C CA . SER B 1 243 ? 2.509 0.058 59.017 1.00 55.05 160 SER B CA 1
ATOM 2745 C C . SER B 1 243 ? 3.088 1.249 59.787 1.00 56.33 160 SER B C 1
ATOM 2746 O O . SER B 1 243 ? 2.442 1.749 60.717 1.00 58.93 160 SER B O 1
ATOM 2749 N N . PHE B 1 244 ? 4.220 1.758 59.326 1.00 55.30 161 PHE B N 1
ATOM 2750 C CA . PHE B 1 244 ? 4.798 3.033 59.811 1.00 63.65 161 PHE B CA 1
ATOM 2751 C C . PHE B 1 244 ? 3.688 4.068 60.032 1.00 69.68 161 PHE B C 1
ATOM 2752 O O . PHE B 1 244 ? 3.582 4.607 61.152 1.00 87.90 161 PHE B O 1
ATOM 2760 N N . ALA B 1 245 ? 2.880 4.335 59.004 1.00 67.18 162 ALA B N 1
ATOM 2761 C CA . ALA B 1 245 ? 1.879 5.425 59.008 1.00 69.47 162 ALA B CA 1
ATOM 2762 C C . ALA B 1 245 ? 0.878 5.226 60.147 1.00 68.11 162 ALA B C 1
ATOM 2763 O O . ALA B 1 245 ? 0.398 6.249 60.652 1.00 60.99 162 ALA B O 1
ATOM 2765 N N . SER B 1 246 ? 0.604 3.976 60.551 1.00 66.82 163 SER B N 1
ATOM 2766 C CA . SER B 1 246 ? -0.408 3.640 61.596 1.00 64.82 163 SER B CA 1
ATOM 2767 C C . SER B 1 246 ? 0.222 3.617 63.001 1.00 61.58 163 SER B C 1
ATOM 2768 O O . SER B 1 246 ? -0.405 3.064 63.917 1.00 57.74 163 SER B O 1
ATOM 2771 N N . LYS B 1 247 ? 1.435 4.154 63.139 1.00 63.41 164 LYS B N 1
ATOM 2772 C CA . LYS B 1 247 ? 2.178 4.317 64.414 1.00 64.96 164 LYS B CA 1
ATOM 2773 C C . LYS B 1 247 ? 2.450 5.810 64.639 1.00 67.96 164 LYS B C 1
ATOM 2774 O O . LYS B 1 247 ? 3.112 6.141 65.624 1.00 67.16 164 LYS B O 1
ATOM 2780 N N . ARG B 1 248 ? 2.010 6.674 63.726 1.00 67.73 165 ARG B N 1
ATOM 2781 C CA . ARG B 1 248 ? 2.374 8.109 63.749 1.00 74.72 165 ARG B CA 1
ATOM 2782 C C . ARG B 1 248 ? 1.776 8.727 65.006 1.00 70.17 165 ARG B C 1
ATOM 2783 O O . ARG B 1 248 ? 2.506 9.394 65.740 1.00 82.93 165 ARG B O 1
ATOM 2791 N N . ILE B 1 249 ? 0.501 8.467 65.255 1.00 76.07 166 ILE B N 1
ATOM 2792 C CA . ILE B 1 249 ? -0.365 9.363 66.075 1.00 75.13 166 ILE B CA 1
ATOM 2793 C C . ILE B 1 249 ? -0.341 8.965 67.561 1.00 67.09 166 ILE B C 1
ATOM 2794 O O . ILE B 1 249 ? -0.340 9.911 68.393 1.00 67.07 166 ILE B O 1
ATOM 2799 N N . GLU B 1 250 ? -0.370 7.659 67.894 1.00 62.89 167 GLU B N 1
ATOM 2800 C CA . GLU B 1 250 ? -0.478 7.172 69.305 1.00 66.01 167 GLU B CA 1
ATOM 2801 C C . GLU B 1 250 ? 0.553 7.947 70.123 1.00 66.41 167 GLU B C 1
ATOM 2802 O O . GLU B 1 250 ? 0.219 8.626 71.086 1.00 76.35 167 GLU B O 1
ATOM 2808 N N . PRO B 1 251 ? 1.841 7.883 69.726 1.00 53.82 168 PRO B N 1
ATOM 2809 C CA . PRO B 1 251 ? 2.908 8.561 70.439 1.00 50.15 168 PRO B CA 1
ATOM 2810 C C . PRO B 1 251 ? 2.868 10.085 70.486 1.00 58.50 168 PRO B C 1
ATOM 2811 O O . PRO B 1 251 ? 3.376 10.604 71.465 1.00 68.02 168 PRO B O 1
ATOM 2815 N N . MET B 1 252 ? 2.358 10.765 69.454 1.00 58.87 169 MET B N 1
ATOM 2816 C CA . MET B 1 252 ? 2.277 12.258 69.466 1.00 64.00 169 MET B CA 1
ATOM 2817 C C . MET B 1 252 ? 1.227 12.704 70.490 1.00 58.37 169 MET B C 1
ATOM 2818 O O . MET B 1 252 ? 1.378 13.780 71.111 1.00 57.97 169 MET B O 1
ATOM 2823 N N . VAL B 1 253 ? 0.188 11.902 70.654 1.00 52.57 170 VAL B N 1
ATOM 2824 C CA . VAL B 1 253 ? -0.911 12.178 71.622 1.00 59.78 170 VAL B CA 1
ATOM 2825 C C . VAL B 1 253 ? -0.421 11.887 73.041 1.00 56.52 170 VAL B C 1
ATOM 2826 O O . VAL B 1 253 ? -0.437 12.773 73.881 1.00 63.52 170 VAL B O 1
ATOM 2830 N N . ARG B 1 254 ? 0.037 10.659 73.262 1.00 57.85 171 ARG B N 1
ATOM 2831 C CA . ARG B 1 254 ? 0.272 10.068 74.599 1.00 50.39 171 ARG B CA 1
ATOM 2832 C C . ARG B 1 254 ? 1.417 10.820 75.279 1.00 51.43 171 ARG B C 1
ATOM 2833 O O . ARG B 1 254 ? 1.438 10.845 76.503 1.00 50.77 171 ARG B O 1
ATOM 2841 N N . LYS B 1 255 ? 2.300 11.443 74.499 1.00 49.95 172 LYS B N 1
ATOM 2842 C CA . LYS B 1 255 ? 3.590 11.980 74.987 1.00 56.12 172 LYS B CA 1
ATOM 2843 C C . LYS B 1 255 ? 3.368 13.195 75.897 1.00 54.23 172 LYS B C 1
ATOM 2844 O O . LYS B 1 255 ? 4.147 13.387 76.851 1.00 50.38 172 LYS B O 1
ATOM 2850 N N . GLU B 1 256 ? 2.392 14.041 75.627 1.00 55.19 173 GLU B N 1
ATOM 2851 C CA . GLU B 1 256 ? 2.287 15.258 76.471 1.00 56.09 173 GLU B CA 1
ATOM 2852 C C . GLU B 1 256 ? 1.763 14.794 77.823 1.00 48.04 173 GLU B C 1
ATOM 2853 O O . GLU B 1 256 ? 2.260 15.234 78.881 1.00 56.03 173 GLU B O 1
ATOM 2859 N N . GLU B 1 257 ? 0.849 13.856 77.788 1.00 45.33 174 GLU B N 1
ATOM 2860 C CA . GLU B 1 257 ? 0.204 13.331 79.017 1.00 55.08 174 GLU B CA 1
ATOM 2861 C C . GLU B 1 257 ? 1.287 12.712 79.902 1.00 56.81 174 GLU B C 1
ATOM 2862 O O . GLU B 1 257 ? 1.288 12.962 81.117 1.00 55.51 174 GLU B O 1
ATOM 2868 N N . ILE B 1 258 ? 2.204 11.966 79.292 1.00 51.47 175 ILE B N 1
ATOM 2869 C CA . ILE B 1 258 ? 3.357 11.385 80.018 1.00 46.17 175 ILE B CA 1
ATOM 2870 C C . ILE B 1 258 ? 4.221 12.524 80.536 1.00 44.58 175 ILE B C 1
ATOM 2871 O O . ILE B 1 258 ? 4.682 12.416 81.664 1.00 53.31 175 ILE B O 1
ATOM 2876 N N . LYS B 1 259 ? 4.490 13.555 79.746 1.00 49.12 176 LYS B N 1
ATOM 2877 C CA . LYS B 1 259 ? 5.333 14.688 80.230 1.00 52.86 176 LYS B CA 1
ATOM 2878 C C . LYS B 1 259 ? 4.696 15.222 81.510 1.00 55.54 176 LYS B C 1
ATOM 2879 O O . LYS B 1 259 ? 5.423 15.559 82.453 1.00 54.24 176 LYS B O 1
ATOM 2885 N N . GLU B 1 260 ? 3.371 15.240 81.526 1.00 52.43 177 GLU B N 1
ATOM 2886 C CA . GLU B 1 260 ? 2.597 15.885 82.599 1.00 60.60 177 GLU B CA 1
ATOM 2887 C C . GLU B 1 260 ? 2.600 14.968 83.824 1.00 56.74 177 GLU B C 1
ATOM 2888 O O . GLU B 1 260 ? 2.851 15.472 84.938 1.00 63.23 177 GLU B O 1
ATOM 2894 N N . LEU B 1 261 ? 2.337 13.677 83.643 1.00 49.47 178 LEU B N 1
ATOM 2895 C CA . LEU B 1 261 ? 2.464 12.701 84.758 1.00 45.36 178 LEU B CA 1
ATOM 2896 C C . LEU B 1 261 ? 3.846 12.846 85.366 1.00 40.03 178 LEU B C 1
ATOM 2897 O O . LEU B 1 261 ? 3.933 12.901 86.595 1.00 43.25 178 LEU B O 1
ATOM 2902 N N . ILE B 1 262 ? 4.863 13.021 84.532 1.00 35.75 179 ILE B N 1
ATOM 2903 C CA . ILE B 1 262 ? 6.232 13.204 85.056 1.00 42.20 179 ILE B CA 1
ATOM 2904 C C . ILE B 1 262 ? 6.302 14.530 85.820 1.00 49.11 179 ILE B C 1
ATOM 2905 O O . ILE B 1 262 ? 6.827 14.535 86.951 1.00 53.24 179 ILE B O 1
ATOM 2910 N N . LYS B 1 263 ? 5.780 15.615 85.262 1.00 49.28 180 LYS B N 1
ATOM 2911 C CA . LYS B 1 263 ? 5.838 16.916 85.964 1.00 54.96 180 LYS B CA 1
ATOM 2912 C C . LYS B 1 263 ? 5.321 16.656 87.381 1.00 50.43 180 LYS B C 1
ATOM 2913 O O . LYS B 1 263 ? 5.997 16.960 88.372 1.00 52.86 180 LYS B O 1
ATOM 2919 N N . HIS B 1 264 ? 4.150 16.059 87.454 1.00 43.48 181 HIS B N 1
ATOM 2920 C CA . HIS B 1 264 ? 3.438 15.799 88.724 1.00 49.94 181 HIS B CA 1
ATOM 2921 C C . HIS B 1 264 ? 4.334 15.014 89.691 1.00 49.64 181 HIS B C 1
ATOM 2922 O O . HIS B 1 264 ? 4.442 15.412 90.857 1.00 56.00 181 HIS B O 1
ATOM 2929 N N . ALA B 1 265 ? 4.925 13.914 89.254 1.00 45.02 182 ALA B N 1
ATOM 2930 C CA . ALA B 1 265 ? 5.745 13.073 90.142 1.00 47.36 182 ALA B CA 1
ATOM 2931 C C . ALA B 1 265 ? 6.768 13.945 90.891 1.00 46.12 182 ALA B C 1
ATOM 2932 O O . ALA B 1 265 ? 6.942 13.744 92.137 1.00 45.99 182 ALA B O 1
ATOM 2934 N N . LYS B 1 266 ? 7.427 14.885 90.206 1.00 40.94 183 LYS B N 1
ATOM 2935 C CA . LYS B 1 266 ? 8.554 15.605 90.838 1.00 48.66 183 LYS B CA 1
ATOM 2936 C C . LYS B 1 266 ? 7.967 16.660 91.770 1.00 47.61 183 LYS B C 1
ATOM 2937 O O . LYS B 1 266 ? 8.589 16.957 92.790 1.00 55.67 183 LYS B O 1
ATOM 2943 N N . THR B 1 267 ? 6.749 17.093 91.483 1.00 46.63 184 THR B N 1
ATOM 2944 C CA . THR B 1 267 ? 5.926 17.952 92.359 1.00 42.01 184 THR B CA 1
ATOM 2945 C C . THR B 1 267 ? 5.671 17.229 93.665 1.00 46.55 184 THR B C 1
ATOM 2946 O O . THR B 1 267 ? 5.954 17.824 94.724 1.00 52.02 184 THR B O 1
ATOM 2950 N N . VAL B 1 268 ? 5.175 15.989 93.601 1.00 50.14 185 VAL B N 1
ATOM 2951 C CA . VAL B 1 268 ? 4.916 15.182 94.830 1.00 44.85 185 VAL B CA 1
ATOM 2952 C C . VAL B 1 268 ? 6.202 15.150 95.649 1.00 42.56 185 VAL B C 1
ATOM 2953 O O . VAL B 1 268 ? 6.125 15.388 96.836 1.00 51.05 185 VAL B O 1
ATOM 2957 N N . LEU B 1 269 ? 7.341 14.945 95.008 1.00 42.74 186 LEU B N 1
ATOM 2958 C CA . LEU B 1 269 ? 8.610 14.646 95.720 1.00 46.13 186 LEU B CA 1
ATOM 2959 C C . LEU B 1 269 ? 9.124 15.909 96.380 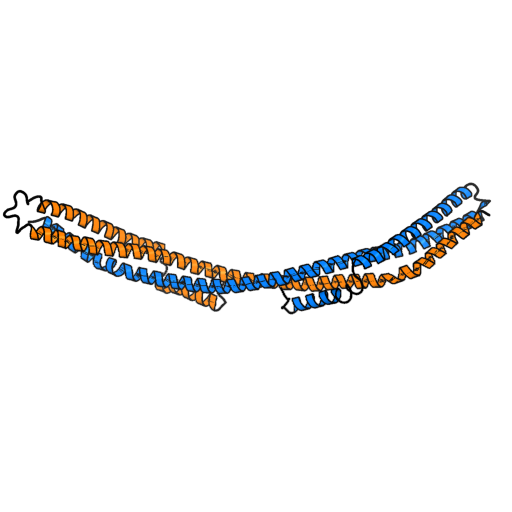1.00 41.71 186 LEU B C 1
ATOM 2960 O O . LEU B 1 269 ? 9.556 15.813 97.515 1.00 46.94 186 LEU B O 1
ATOM 2965 N N . GLU B 1 270 ? 9.141 17.028 95.669 1.00 48.33 187 GLU B N 1
ATOM 2966 C CA . GLU B 1 270 ? 9.538 18.320 96.284 1.00 54.90 187 GLU B CA 1
ATOM 2967 C C . GLU B 1 270 ? 8.709 18.515 97.559 1.00 52.04 187 GLU B C 1
ATOM 2968 O O . GLU B 1 270 ? 9.333 18.684 98.614 1.00 54.26 187 GLU B O 1
ATOM 2974 N N . SER B 1 271 ? 7.378 18.386 97.463 1.00 47.84 188 SER B N 1
ATOM 2975 C CA . SER B 1 271 ? 6.387 18.622 98.543 1.00 48.01 188 SER B CA 1
ATOM 2976 C C . SER B 1 271 ? 6.692 17.804 99.788 1.00 53.39 188 SER B C 1
ATOM 2977 O O . SER B 1 271 ? 6.484 18.312 100.897 1.00 59.48 188 SER B O 1
ATOM 2980 N N . LEU B 1 272 ? 7.116 16.556 99.631 1.00 59.92 189 LEU B N 1
ATOM 2981 C CA . LEU B 1 272 ? 7.492 15.753 100.818 1.00 58.42 189 LEU B CA 1
ATOM 2982 C C . LEU B 1 272 ? 8.563 16.489 101.604 1.00 51.19 189 LEU B C 1
ATOM 2983 O O . LEU B 1 272 ? 8.460 16.477 102.827 1.00 54.65 189 LEU B O 1
ATOM 2988 N N . ASN B 1 273 ? 9.491 17.159 100.912 1.00 62.81 190 ASN B N 1
ATOM 2989 C CA . ASN B 1 273 ? 10.724 17.763 101.497 1.00 63.35 190 ASN B CA 1
ATOM 2990 C C . ASN B 1 273 ? 10.341 19.062 102.223 1.00 65.96 190 ASN B C 1
ATOM 2991 O O . ASN B 1 273 ? 11.170 19.983 102.287 1.00 72.94 190 ASN B O 1
ATOM 2996 N N . LYS B 1 274 ? 9.141 19.093 102.822 1.00 72.05 191 LYS B N 1
ATOM 2997 C CA . LYS B 1 274 ? 8.545 20.259 103.521 1.00 61.46 191 LYS B CA 1
ATOM 2998 C C . LYS B 1 274 ? 7.580 19.765 104.609 1.00 60.96 191 LYS B C 1
ATOM 2999 O O . LYS B 1 274 ? 7.656 18.684 105.212 1.00 69.05 191 LYS B O 1
#